Protein AF-A0A0E0MCQ9-F1 (afdb_monomer)

InterPro domains:
  IPR003114 Phox-associated domain [PF02194] (106-226)
  IPR003114 Phox-associated domain [PS51207] (106-331)
  IPR013937 Sorting nexin, C-terminal [PF08628] (297-438)
  IPR051837 Sorting Nexin/PX Domain-Containing Protein Kinase-Like [PTHR22999] (250-475)

Foldseek 3Di:
DDDDDDDPVVVVVVVVVVVVVVVVQLQVVLVVCCVVPVDSVVCSVVSVVVVVVVVVCVVVVPPPPDDDDPDDPDDVVVVVVVPPPPPPPVPPPVQPQPPLCVLLVDPLLVVLLVVLLVLVCCPPPCVPPPVVPDPDCVVSVNVSSVVSNVVSLLSNLLVVFPVLCLVQAVLLVLVLVLLVLLVVQCVVCPVVNLVVDDLVVNLVSSVVSCLLVLNFALVVVVPDDCVVVVVVPVVPPPPDDDDDDDDDDDDDDDDDDDDDDDDDDDDDDDPPPDQDPSLVNVLVSVCSLLVCVVPVVLSCVVSVVSVVVVCVCHRVNVVVVSVVVSVVCVDSVNSSVVSVVVSCVQQVVSHGPVCVVVCVVPDDDDDDDDDDDDDDDPDPDPVPVVVVVVVVVVVVVVVLVVLCCVQLVVDDPVSCVRSNNVSSNVSSVSVSSLVSRPSSVVSSVVVSVVSVVCSSPVVCPVVSVVSSVVSSVVSVVVSVVD

Radius of gyration: 32.98 Å; Cα contacts (8 Å, |Δi|>4): 264; chains: 1; bounding box: 104×87×75 Å

Organism: Oryza punctata (NCBI:txid4537)

Mean predicted aligned error: 18.9 Å

Solvent-accessible surface area (backbone atoms only — not comparable to full-atom values): 28687 Å² total; per-residue (Å²): 136,84,80,87,82,86,50,75,66,56,52,50,52,52,50,50,55,51,50,50,53,51,52,51,51,35,49,53,46,9,54,59,52,31,80,79,42,100,48,45,78,76,29,41,67,56,26,49,50,50,51,52,47,53,48,49,45,51,67,68,67,48,60,90,73,70,71,83,75,79,86,69,94,54,74,64,70,60,45,63,76,63,52,76,61,96,77,47,72,88,73,59,67,79,70,76,70,65,59,23,55,66,44,54,70,40,75,66,41,51,52,46,52,51,57,52,45,50,53,50,43,42,63,68,37,43,72,61,51,45,59,82,78,41,91,76,60,65,67,65,51,52,51,50,42,52,53,47,40,52,51,13,52,50,44,38,40,63,71,70,43,63,60,63,54,45,60,35,40,53,48,32,53,47,54,36,48,54,51,50,52,48,51,56,47,44,61,73,71,31,69,71,56,58,73,75,47,54,73,66,58,43,34,51,51,50,50,52,46,27,41,72,67,51,67,56,55,55,70,64,79,81,66,67,85,51,69,65,57,54,62,71,58,68,76,72,75,88,80,84,86,81,90,84,90,89,86,89,84,89,87,84,88,79,92,79,91,78,86,83,76,85,83,85,76,98,72,88,73,72,95,82,78,77,72,61,74,58,56,56,30,50,48,49,30,50,38,53,59,63,62,30,86,85,37,69,68,51,32,52,52,50,50,50,48,53,47,44,50,54,48,70,63,24,86,58,48,53,60,49,46,52,50,47,52,54,53,48,62,67,32,57,69,48,46,32,49,50,52,48,49,53,45,46,65,47,21,51,96,79,40,51,52,83,54,50,74,67,46,74,80,67,70,73,81,81,90,76,87,85,85,84,90,82,84,90,82,96,82,81,83,70,57,63,67,54,46,51,51,49,49,51,50,50,49,51,50,51,51,50,50,50,52,48,41,53,51,70,67,57,64,55,65,73,57,31,72,64,64,32,58,71,51,48,52,49,35,34,48,50,54,50,54,45,72,70,20,64,63,56,45,52,42,49,49,52,52,50,51,48,52,53,47,32,66,66,36,62,84,48,46,64,59,52,52,51,50,46,52,54,39,36,57,53,34,50,55,55,58,74,74,108

Sequence (482 aa):
MRRAMVGVDDLIEEAKVRTVWWALCVFAISYFLTHTSKSMWTNVPMSILILAFLRYLSFKVEFHWRGQPVQKQTYLSQLSKRQLSANDHRLSTVAPVSRWRRKVGSPSVEAAFESFIENILRDFVVDLWYSSITPDREAPELIRGLILHALGEISGRVKEMNLVDLLTRDMADLIGHHLDIFRKNQSQIGVDVMGTLSSEERDERLKQHLIVSQELHPAFRYGSNDIKLNEAYSGFDAQASQQIEKPTRAYSDSSNMSSLNTFEDPAGIPPEWTPTNVSVHLLNLVDKVFQLKRRGWIRKQVLWISKQILQLVMEDAIDEWILRQINWLRRDEVIVQGIRWIQDTLWPNGVFFTRLDGYQGNAGPSQFDKHPSGSANQAIGNRKDSAGSFEQQLEASRNASEVKKLLLGGTPSTLVSIIGYKQYQRSARDIYYFLQSNVCVKQLAYAMIEQVLVSLFPELRQLIEDIHEKGRKEQASFTYQL

Structure (mmCIF, N/CA/C/O backbone):
data_AF-A0A0E0MCQ9-F1
#
_entry.id   AF-A0A0E0MCQ9-F1
#
loop_
_atom_site.group_PDB
_atom_site.id
_atom_site.type_symbol
_atom_site.label_atom_id
_atom_site.label_alt_id
_atom_site.label_comp_id
_atom_site.label_asym_id
_atom_site.label_entity_id
_atom_site.label_seq_id
_atom_site.pdbx_PDB_ins_code
_atom_site.Cartn_x
_atom_site.Cartn_y
_atom_site.Cartn_z
_atom_site.occupancy
_atom_site.B_iso_or_equiv
_atom_site.auth_seq_id
_atom_site.auth_comp_id
_atom_site.auth_asym_id
_atom_site.auth_atom_id
_atom_site.pdbx_PDB_model_num
ATOM 1 N N . MET A 1 1 ? -43.791 9.474 13.389 1.00 33.72 1 MET A N 1
ATOM 2 C CA . MET A 1 1 ? -44.892 9.563 14.378 1.00 33.72 1 MET A CA 1
ATOM 3 C C . MET A 1 1 ? -46.168 9.015 13.744 1.00 33.72 1 MET A C 1
ATOM 5 O O . MET A 1 1 ? -46.635 9.621 12.791 1.00 33.72 1 MET A O 1
ATOM 9 N N . ARG A 1 2 ? -46.711 7.872 14.195 1.00 39.56 2 ARG A N 1
ATOM 10 C CA . ARG A 1 2 ? -48.056 7.422 13.773 1.00 39.56 2 ARG A CA 1
ATOM 11 C C . ARG A 1 2 ? -49.092 8.043 14.716 1.00 39.56 2 ARG A C 1
ATOM 13 O O . ARG A 1 2 ? -48.929 7.928 15.927 1.00 39.56 2 ARG A O 1
ATOM 20 N N . ARG A 1 3 ? -50.110 8.724 14.171 1.00 44.38 3 ARG A N 1
ATOM 21 C CA . ARG A 1 3 ? -51.265 9.216 14.947 1.00 44.38 3 ARG A CA 1
ATOM 22 C C . ARG A 1 3 ? -52.034 8.020 15.513 1.00 44.38 3 ARG A C 1
ATOM 24 O O . ARG A 1 3 ? -52.200 7.021 14.817 1.00 44.38 3 ARG A O 1
ATOM 31 N N . ALA A 1 4 ? -52.485 8.121 16.760 1.00 49.53 4 ALA A N 1
ATOM 32 C CA . ALA A 1 4 ? -53.375 7.132 17.356 1.00 49.53 4 ALA A CA 1
ATOM 33 C C . ALA A 1 4 ? -54.746 7.203 16.660 1.00 49.53 4 ALA A C 1
ATOM 35 O O . ALA A 1 4 ? -55.343 8.275 16.607 1.00 49.53 4 ALA A O 1
ATOM 36 N N . MET A 1 5 ? -55.203 6.079 16.100 1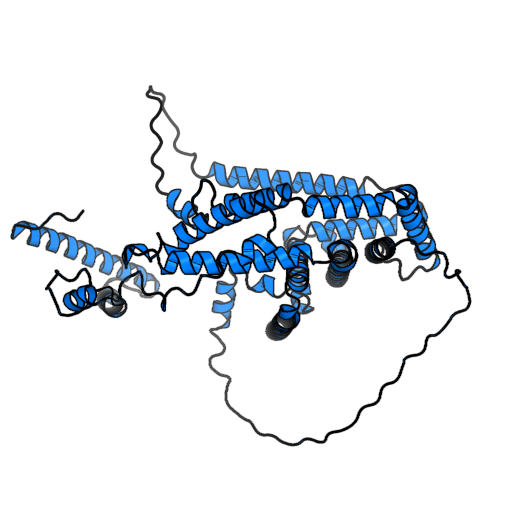.00 55.56 5 MET A N 1
ATOM 37 C CA . MET A 1 5 ? -56.514 5.942 15.452 1.00 55.56 5 MET A CA 1
ATOM 38 C C . MET A 1 5 ? -57.602 5.830 16.515 1.00 55.56 5 MET A C 1
ATOM 40 O O . MET A 1 5 ? -57.542 4.923 17.345 1.00 55.56 5 MET A O 1
ATOM 44 N N . VAL A 1 6 ? -58.579 6.737 16.494 1.00 61.12 6 VAL A N 1
ATOM 45 C CA . VAL A 1 6 ? -59.656 6.782 17.503 1.00 61.12 6 VAL A CA 1
ATOM 46 C C . VAL A 1 6 ? -61.053 6.622 16.871 1.00 61.12 6 VAL A C 1
ATOM 48 O O . VAL A 1 6 ? -62.005 6.345 17.594 1.00 61.12 6 VAL A O 1
ATOM 51 N N . GLY A 1 7 ? -61.198 6.689 15.536 1.00 75.00 7 GLY A N 1
ATOM 52 C CA . GLY A 1 7 ? -62.494 6.573 14.843 1.00 75.00 7 GLY A CA 1
ATOM 53 C C . GLY A 1 7 ? -62.575 5.486 13.761 1.00 75.00 7 GLY A C 1
ATOM 54 O O . GLY A 1 7 ? -61.572 5.107 13.160 1.00 75.00 7 GLY A O 1
ATOM 55 N N . VAL A 1 8 ? -63.795 5.008 13.479 1.00 72.88 8 VAL A N 1
ATOM 56 C CA . VAL A 1 8 ? -64.089 4.070 12.372 1.00 72.88 8 VAL A CA 1
ATOM 57 C C . VAL A 1 8 ? -63.757 4.700 11.013 1.00 72.88 8 VAL A C 1
ATOM 59 O O . VAL A 1 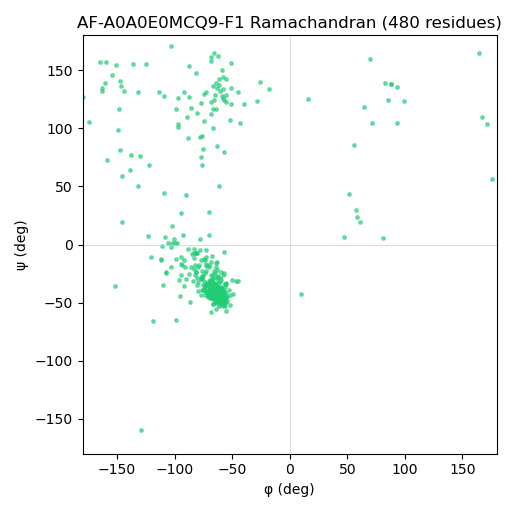8 ? -63.261 4.011 10.124 1.00 72.88 8 VAL A O 1
ATOM 62 N N . ASP A 1 9 ? -63.935 6.016 10.884 1.00 74.81 9 ASP A N 1
ATOM 63 C CA . ASP A 1 9 ? -63.599 6.767 9.671 1.00 74.81 9 ASP A CA 1
ATOM 64 C C . ASP A 1 9 ? -62.087 6.787 9.390 1.00 74.81 9 ASP A C 1
ATOM 66 O O . ASP A 1 9 ? -61.676 6.608 8.244 1.00 74.81 9 ASP A O 1
ATOM 70 N N . ASP A 1 10 ? -61.242 6.873 10.427 1.00 73.31 10 ASP A N 1
ATOM 71 C CA . ASP A 1 10 ? -59.781 6.756 10.273 1.00 73.31 10 ASP A CA 1
ATOM 72 C C . ASP A 1 10 ? -59.376 5.358 9.782 1.00 73.31 10 ASP A C 1
ATOM 74 O O . ASP A 1 10 ? -58.413 5.200 9.027 1.00 73.31 10 ASP A O 1
ATOM 78 N N . LEU A 1 11 ? -60.120 4.327 10.197 1.00 72.81 11 LEU A N 1
ATOM 79 C CA . LEU A 1 11 ? -59.892 2.952 9.757 1.00 72.81 11 LEU A CA 1
ATOM 80 C C . LEU A 1 11 ? -60.243 2.778 8.275 1.00 72.81 11 LEU A C 1
ATOM 82 O O . LEU A 1 11 ? -59.540 2.075 7.549 1.00 72.81 11 LEU A O 1
ATOM 86 N N . ILE A 1 12 ? -61.321 3.430 7.833 1.00 77.44 12 ILE A N 1
ATOM 87 C CA . ILE A 1 12 ? -61.764 3.429 6.438 1.00 77.44 12 ILE A CA 1
ATOM 88 C C . ILE A 1 12 ? -60.755 4.178 5.562 1.00 77.44 12 ILE A C 1
ATOM 90 O O . ILE A 1 12 ? -60.395 3.676 4.497 1.00 77.44 12 ILE A O 1
ATOM 94 N N . GLU A 1 13 ? -60.252 5.332 6.001 1.00 76.62 13 GLU A N 1
ATOM 95 C CA . GLU A 1 13 ? -59.248 6.092 5.246 1.00 76.62 13 GLU A CA 1
ATOM 96 C C . GLU A 1 13 ? -57.915 5.344 5.139 1.00 76.62 13 GLU A C 1
ATOM 98 O O . GLU A 1 13 ? -57.359 5.213 4.047 1.00 76.62 13 GLU A O 1
ATOM 103 N N . GLU A 1 14 ? -57.438 4.727 6.220 1.00 74.38 14 GLU A N 1
ATOM 104 C CA . GLU A 1 14 ? -56.242 3.882 6.160 1.00 74.38 14 GLU A CA 1
ATOM 105 C C . GLU A 1 14 ? -56.454 2.656 5.259 1.00 74.38 14 GLU A C 1
ATOM 107 O O . GLU A 1 14 ? -55.558 2.279 4.496 1.00 74.38 14 GLU A O 1
ATOM 112 N N . ALA A 1 15 ? -57.633 2.028 5.315 1.00 74.56 15 ALA A N 1
ATOM 113 C CA . ALA A 1 15 ? -57.963 0.915 4.433 1.00 74.56 15 ALA A CA 1
ATOM 114 C C . ALA A 1 15 ? -57.934 1.358 2.965 1.00 74.56 15 ALA A C 1
ATOM 116 O O . ALA A 1 15 ? -57.305 0.682 2.150 1.00 74.56 15 ALA A O 1
ATOM 117 N N . LYS A 1 16 ? -58.509 2.518 2.622 1.00 76.00 16 LYS A N 1
ATOM 118 C CA . LYS A 1 16 ? -58.438 3.084 1.264 1.00 76.00 16 LYS A CA 1
ATOM 119 C C . LYS A 1 16 ? -56.992 3.321 0.833 1.00 76.00 16 LYS A C 1
ATOM 121 O O . LYS A 1 16 ? -56.601 2.830 -0.224 1.00 76.00 16 LYS A O 1
ATOM 126 N N . VAL A 1 17 ? -56.174 3.975 1.664 1.00 77.12 17 VAL A N 1
ATOM 127 C CA . VAL A 1 17 ? -54.758 4.251 1.348 1.00 77.12 17 VAL A CA 1
ATOM 128 C C . VAL A 1 17 ? -53.975 2.958 1.121 1.00 77.12 17 VAL A C 1
ATOM 130 O O . VAL A 1 17 ? -53.216 2.852 0.155 1.00 77.12 17 VAL A O 1
ATOM 133 N N . ARG A 1 18 ? -54.186 1.936 1.957 1.00 77.69 18 ARG A N 1
ATOM 134 C CA . ARG A 1 18 ? -53.538 0.629 1.781 1.00 77.69 18 ARG A CA 1
ATOM 135 C C . ARG A 1 18 ? -54.001 -0.063 0.508 1.00 77.69 18 ARG A C 1
ATOM 137 O O . ARG A 1 18 ? -53.173 -0.636 -0.191 1.00 77.69 18 ARG A O 1
ATOM 144 N N . THR A 1 19 ? -55.288 0.012 0.184 1.00 82.69 19 THR A N 1
ATOM 145 C CA . THR A 1 19 ? -55.837 -0.600 -1.034 1.00 82.69 19 THR A CA 1
ATOM 146 C C . THR A 1 19 ? -55.265 0.066 -2.289 1.00 82.69 19 THR A C 1
ATOM 148 O O . THR A 1 19 ? -54.900 -0.629 -3.234 1.00 82.69 19 THR A O 1
ATOM 151 N N . VAL A 1 20 ? -55.087 1.393 -2.272 1.00 84.31 20 VAL A N 1
ATOM 152 C CA . VAL A 1 20 ? -54.439 2.147 -3.360 1.00 84.31 20 VAL A CA 1
ATOM 153 C C . VAL A 1 20 ? -52.972 1.748 -3.517 1.00 84.31 20 VAL A C 1
ATOM 155 O O . VAL A 1 20 ? -52.531 1.473 -4.631 1.00 84.31 20 VAL A O 1
ATOM 158 N N . TRP A 1 21 ? -52.225 1.641 -2.414 1.00 82.56 21 TRP A N 1
ATOM 159 C CA . TRP A 1 21 ? -50.836 1.175 -2.452 1.00 82.56 21 TRP A CA 1
ATOM 160 C C . TRP A 1 21 ? -50.709 -0.246 -3.000 1.00 82.56 21 TRP A C 1
ATOM 162 O O . TRP A 1 21 ? -49.845 -0.514 -3.830 1.00 82.56 21 TRP A O 1
ATOM 172 N N . TRP A 1 22 ? -51.599 -1.150 -2.590 1.00 86.38 22 TRP A N 1
ATOM 173 C CA . TRP A 1 22 ? -51.645 -2.508 -3.125 1.00 86.38 22 TRP A CA 1
ATOM 174 C C . TRP A 1 22 ? -51.940 -2.531 -4.626 1.00 86.38 22 TRP A C 1
ATOM 176 O O . TRP A 1 22 ? -51.247 -3.230 -5.363 1.00 86.38 22 TRP A O 1
ATOM 186 N N . ALA A 1 23 ? -52.914 -1.747 -5.091 1.00 86.00 23 ALA A N 1
ATOM 187 C CA . ALA A 1 23 ? -53.246 -1.654 -6.509 1.00 86.00 23 ALA A CA 1
ATOM 188 C C . ALA A 1 23 ? -52.074 -1.100 -7.340 1.00 86.00 23 ALA A C 1
ATOM 190 O O . ALA A 1 23 ? -51.757 -1.654 -8.393 1.00 86.00 23 ALA A O 1
ATOM 191 N N . LEU A 1 24 ? -51.383 -0.069 -6.840 1.00 87.12 24 LEU A N 1
ATOM 192 C CA . LEU A 1 24 ? -50.195 0.498 -7.485 1.00 87.12 24 LEU A CA 1
ATOM 193 C C . LEU A 1 24 ? -49.043 -0.508 -7.563 1.00 87.12 24 LEU A C 1
ATOM 195 O O . LEU A 1 24 ? -48.427 -0.643 -8.618 1.00 87.12 24 LEU A O 1
ATOM 199 N N . CYS A 1 25 ? -48.780 -1.256 -6.490 1.00 82.19 25 CYS A N 1
ATOM 200 C CA . CYS A 1 25 ? -47.742 -2.286 -6.489 1.00 82.19 25 CYS A CA 1
ATOM 201 C C . CYS A 1 25 ? -48.062 -3.428 -7.465 1.00 82.19 25 CYS A C 1
ATOM 203 O O . CYS A 1 25 ? -47.183 -3.861 -8.210 1.00 82.19 25 CYS A O 1
ATOM 205 N N . VAL A 1 26 ? -49.318 -3.898 -7.504 1.00 89.25 26 VAL A N 1
ATOM 206 C CA . VAL A 1 26 ? -49.754 -4.925 -8.466 1.00 89.25 26 VAL A CA 1
ATOM 207 C C . VAL A 1 26 ? -49.597 -4.413 -9.896 1.00 89.25 26 VAL A C 1
ATOM 209 O O . VAL A 1 26 ? -49.101 -5.148 -10.750 1.00 89.25 26 VAL A O 1
ATOM 212 N N . PHE A 1 27 ? -49.974 -3.161 -10.165 1.00 88.56 27 PHE A N 1
ATOM 213 C CA . PHE A 1 27 ? -49.823 -2.547 -11.482 1.00 88.56 27 PHE A CA 1
ATOM 214 C C . PHE A 1 27 ? -48.349 -2.433 -11.892 1.00 88.56 27 PHE A C 1
ATOM 216 O O . PHE A 1 27 ? -47.993 -2.865 -12.984 1.00 88.56 27 PHE A O 1
ATOM 223 N N . ALA A 1 28 ? -47.481 -1.939 -11.004 1.00 85.62 28 ALA A N 1
ATOM 224 C CA . ALA A 1 28 ? -46.052 -1.783 -11.272 1.00 85.62 28 ALA A CA 1
ATOM 225 C C . ALA A 1 28 ? -45.366 -3.123 -11.582 1.00 85.62 28 ALA A C 1
ATOM 227 O O . ALA A 1 28 ? -44.615 -3.226 -12.551 1.00 85.62 28 ALA A O 1
ATOM 228 N N . ILE A 1 29 ? -45.666 -4.172 -10.809 1.00 85.94 29 ILE A N 1
ATOM 229 C CA . ILE A 1 29 ? -45.100 -5.509 -11.039 1.00 85.94 29 ILE A CA 1
ATOM 230 C C . ILE A 1 29 ? -45.675 -6.133 -12.315 1.00 85.94 29 ILE A C 1
ATOM 232 O O . ILE A 1 29 ? -44.930 -6.723 -13.094 1.00 85.94 29 ILE A O 1
ATOM 236 N N . SER A 1 30 ? -46.968 -5.944 -12.591 1.00 86.12 30 SER A N 1
ATOM 237 C CA . SER A 1 30 ? -47.587 -6.444 -13.831 1.00 86.12 30 SER A CA 1
ATOM 238 C C . SER A 1 30 ? -47.015 -5.754 -15.069 1.00 86.12 30 SER A C 1
ATOM 240 O O . SER A 1 30 ? -46.782 -6.408 -16.086 1.00 86.12 30 SER A O 1
ATOM 242 N N . TYR A 1 31 ? -46.747 -4.449 -14.975 1.00 85.00 31 TYR A N 1
ATOM 243 C CA . TYR A 1 31 ? -46.068 -3.677 -16.011 1.00 85.00 31 TYR A CA 1
ATOM 244 C C . TYR A 1 31 ? -44.639 -4.182 -16.222 1.00 85.00 31 TYR A C 1
ATOM 246 O O . TYR A 1 31 ? -44.256 -4.475 -17.351 1.00 85.00 31 TYR A O 1
ATOM 254 N N . PHE A 1 32 ? -43.877 -4.397 -15.146 1.00 83.44 32 PHE A N 1
ATOM 255 C CA . PHE A 1 32 ? -42.523 -4.944 -15.238 1.00 83.44 32 PHE A CA 1
ATOM 256 C C . PHE A 1 32 ? -42.496 -6.334 -15.901 1.00 83.44 32 PHE A C 1
ATOM 258 O O . PHE A 1 32 ? -41.704 -6.578 -16.808 1.00 83.44 32 PHE A O 1
ATOM 265 N N . LEU A 1 33 ? -43.433 -7.217 -15.541 1.00 78.31 33 LEU A N 1
ATOM 266 C CA . LEU A 1 33 ? -43.607 -8.541 -16.160 1.00 78.31 33 LEU A CA 1
ATOM 267 C C . LEU A 1 33 ? -44.093 -8.486 -17.620 1.00 78.31 33 LEU A C 1
ATOM 269 O O . LEU A 1 33 ? -44.078 -9.491 -18.330 1.00 78.31 33 LEU A O 1
ATOM 273 N N . THR A 1 34 ? -44.502 -7.319 -18.117 1.00 84.25 34 THR A N 1
ATOM 274 C CA . THR A 1 34 ? -44.842 -7.150 -19.538 1.00 84.25 34 THR A CA 1
ATOM 275 C C . THR A 1 34 ? -43.585 -7.148 -20.417 1.00 84.25 34 THR A C 1
ATOM 277 O O . THR A 1 34 ? -43.667 -7.474 -21.595 1.00 84.25 34 THR A O 1
ATOM 280 N N . HIS A 1 35 ? -42.386 -6.919 -19.861 1.00 77.81 35 HIS A N 1
ATOM 281 C CA . HIS A 1 35 ? -41.138 -7.148 -20.605 1.00 77.81 35 HIS A CA 1
ATOM 282 C C . HIS A 1 35 ? -40.920 -8.622 -20.984 1.00 77.81 35 HIS A C 1
ATOM 284 O O . HIS A 1 35 ? -40.160 -8.905 -21.907 1.00 77.81 35 HIS A O 1
ATOM 290 N N . THR A 1 36 ? -41.596 -9.559 -20.313 1.00 77.12 36 THR A N 1
ATOM 291 C CA . THR A 1 36 ? -41.466 -11.002 -20.557 1.00 77.12 36 THR A CA 1
ATOM 292 C C . THR A 1 36 ? -42.717 -11.632 -21.179 1.00 77.12 36 THR A C 1
ATOM 294 O O . THR A 1 36 ? -42.715 -12.824 -21.482 1.00 77.12 36 THR A O 1
ATOM 297 N N . SER A 1 37 ? -43.788 -10.864 -21.420 1.00 76.56 37 SER A N 1
ATOM 298 C CA . SER A 1 37 ? -45.064 -11.388 -21.932 1.00 76.56 37 SER A CA 1
ATOM 299 C C . SER A 1 37 ? -45.849 -10.363 -22.760 1.00 76.56 37 SER A C 1
ATOM 301 O O . SER A 1 37 ? -45.720 -9.157 -22.598 1.00 76.56 37 SER A O 1
ATOM 303 N N . LYS A 1 38 ? -46.706 -10.842 -23.670 1.00 74.06 38 LYS A N 1
ATOM 304 C CA . LYS A 1 38 ? -47.385 -9.988 -24.664 1.00 74.06 38 LYS A CA 1
ATOM 305 C C . LYS A 1 38 ? -48.528 -9.117 -24.113 1.00 74.06 38 LYS A C 1
ATOM 307 O O . LYS A 1 38 ? -49.004 -8.250 -24.838 1.00 74.06 38 LYS A O 1
ATOM 312 N N . SER A 1 39 ? -49.009 -9.347 -22.887 1.00 75.06 39 SER A N 1
ATOM 313 C CA . SER A 1 39 ? -50.139 -8.606 -22.307 1.00 75.06 39 SER A CA 1
ATOM 314 C C . SER A 1 39 ? -49.950 -8.373 -20.812 1.00 75.06 39 SER A C 1
ATOM 316 O O . SER A 1 39 ? -49.674 -9.298 -20.054 1.00 75.06 39 SER A O 1
ATOM 318 N N . MET A 1 40 ? -50.167 -7.136 -20.367 1.00 76.38 40 MET A N 1
ATOM 319 C CA . MET A 1 40 ? -50.079 -6.768 -18.952 1.00 76.38 40 MET A CA 1
ATOM 320 C C . MET A 1 40 ? -51.178 -7.437 -18.111 1.00 76.38 40 MET A C 1
ATOM 322 O O . MET A 1 40 ? -50.947 -7.813 -16.963 1.00 76.38 40 MET A O 1
ATOM 326 N N . TRP A 1 41 ? -52.367 -7.640 -18.692 1.00 77.56 41 TRP A N 1
ATOM 327 C CA . TRP A 1 41 ? -53.521 -8.217 -17.994 1.00 77.56 41 TRP A CA 1
ATOM 328 C C . TRP A 1 41 ? -53.320 -9.687 -17.616 1.00 77.56 41 TRP A C 1
ATOM 330 O O . TRP A 1 41 ? -53.811 -10.118 -16.575 1.00 77.56 41 TRP A O 1
ATOM 340 N N . THR A 1 42 ? -52.550 -10.449 -18.400 1.00 82.69 42 THR A N 1
ATOM 341 C CA . THR A 1 42 ? -52.254 -11.858 -18.088 1.00 82.69 42 THR A CA 1
ATOM 342 C C . THR A 1 42 ? -51.276 -12.017 -16.924 1.00 82.69 42 THR A C 1
ATOM 344 O O . THR A 1 42 ? -51.219 -13.086 -16.324 1.00 82.69 42 THR A O 1
ATOM 347 N N . ASN A 1 43 ? -50.550 -10.955 -16.559 1.00 83.56 43 ASN A N 1
ATOM 348 C CA . ASN A 1 43 ? -49.562 -10.987 -15.479 1.00 83.56 43 ASN A CA 1
ATOM 349 C C . ASN A 1 43 ? -50.139 -10.590 -14.125 1.00 83.56 43 ASN A C 1
ATOM 351 O O . ASN A 1 43 ? -49.500 -10.847 -13.111 1.00 83.56 43 ASN A O 1
ATOM 355 N N . VAL A 1 44 ? -51.340 -10.003 -14.082 1.00 86.50 44 VAL A N 1
ATOM 356 C CA . VAL A 1 44 ? -51.976 -9.554 -12.834 1.00 86.50 44 VAL A CA 1
ATOM 357 C C . VAL A 1 44 ? -52.095 -10.686 -11.797 1.00 86.50 44 VAL A C 1
ATOM 359 O O . VAL A 1 44 ? -51.708 -10.454 -10.649 1.00 86.50 44 VAL A O 1
ATOM 362 N N . PRO A 1 45 ? -52.524 -11.922 -12.147 1.00 84.62 45 PRO A N 1
ATOM 363 C CA . PRO A 1 45 ? -52.555 -13.028 -11.186 1.00 84.62 45 PRO A CA 1
ATOM 364 C C . PRO A 1 45 ? -51.165 -13.381 -10.641 1.00 84.62 45 PRO A C 1
ATOM 366 O O . PRO A 1 45 ? -51.011 -13.598 -9.440 1.00 84.62 45 PRO A O 1
ATOM 369 N N . MET A 1 46 ? -50.138 -13.375 -11.499 1.00 80.69 46 MET A N 1
ATOM 370 C CA . MET A 1 46 ? -48.758 -13.656 -11.090 1.00 80.69 46 MET A CA 1
ATOM 371 C C . MET A 1 46 ? -48.182 -12.535 -10.219 1.00 80.69 46 MET A C 1
ATOM 373 O O . MET A 1 46 ? -47.524 -12.824 -9.228 1.00 80.69 46 MET A O 1
ATOM 377 N N . SER A 1 47 ? -48.494 -11.269 -10.499 1.00 84.94 47 SER A N 1
ATOM 378 C CA . SER A 1 47 ? -48.098 -10.123 -9.670 1.00 84.94 47 SER A CA 1
ATOM 379 C C . SER A 1 47 ? -48.709 -10.177 -8.271 1.00 84.94 47 SER A C 1
ATOM 381 O O . SER A 1 47 ? -48.028 -9.877 -7.290 1.00 84.94 47 SER A O 1
ATOM 383 N N . ILE A 1 48 ? -49.975 -10.594 -8.157 1.00 87.38 48 ILE A N 1
ATOM 384 C CA . ILE A 1 48 ? -50.633 -10.801 -6.859 1.00 87.38 48 ILE A CA 1
ATOM 385 C C . ILE A 1 48 ? -49.966 -11.957 -6.104 1.00 87.38 48 ILE A C 1
ATOM 387 O O . ILE A 1 48 ? -49.691 -11.813 -4.915 1.00 87.38 48 ILE A O 1
ATOM 391 N N . LEU A 1 49 ? -49.647 -13.069 -6.778 1.00 85.31 49 LEU A N 1
ATOM 392 C CA . LEU A 1 49 ? -48.940 -14.201 -6.166 1.00 85.31 49 LEU A CA 1
ATOM 393 C C . LEU A 1 49 ? -47.523 -13.828 -5.718 1.00 85.31 49 LEU A C 1
ATOM 395 O O . LEU A 1 49 ? -47.126 -14.193 -4.615 1.00 85.31 49 LEU A O 1
ATOM 399 N N . ILE A 1 50 ? -46.785 -13.057 -6.519 1.00 83.94 50 ILE A N 1
ATOM 400 C CA . ILE A 1 50 ? -45.449 -12.559 -6.174 1.00 83.94 50 ILE A CA 1
ATOM 401 C C . ILE A 1 50 ? -45.528 -11.612 -4.978 1.00 83.94 50 ILE A C 1
ATOM 403 O O . ILE A 1 50 ? -44.747 -11.762 -4.046 1.00 83.94 50 ILE A O 1
ATOM 407 N N . LEU A 1 51 ? -46.487 -10.681 -4.938 1.00 85.25 51 LEU A N 1
ATOM 408 C CA . LEU A 1 51 ? -46.667 -9.804 -3.777 1.00 85.25 51 LEU A CA 1
ATOM 409 C C . LEU A 1 51 ? -47.131 -10.563 -2.532 1.00 85.25 51 LEU A C 1
ATOM 411 O O . LEU A 1 51 ? -46.688 -10.240 -1.433 1.00 85.25 51 LEU A O 1
ATOM 415 N N . ALA A 1 52 ? -47.985 -11.577 -2.674 1.00 82.06 52 ALA A N 1
ATOM 416 C CA . ALA A 1 52 ? -48.386 -12.440 -1.568 1.00 82.06 52 ALA A CA 1
ATOM 417 C C . ALA A 1 52 ? -47.203 -13.271 -1.052 1.00 82.06 52 ALA A C 1
ATOM 419 O O . ALA A 1 52 ? -47.029 -13.390 0.158 1.00 82.06 52 ALA A O 1
ATOM 420 N N . PHE A 1 53 ? -46.356 -13.780 -1.949 1.00 79.81 53 PHE A N 1
ATOM 421 C CA . PHE A 1 53 ? -45.142 -14.515 -1.610 1.00 79.81 53 PHE A CA 1
ATOM 422 C C . PHE A 1 53 ? -44.083 -13.612 -0.972 1.00 79.81 53 PHE A C 1
ATOM 424 O O . PHE A 1 53 ? -43.539 -13.968 0.065 1.00 79.81 53 PHE A O 1
ATOM 431 N N . LEU A 1 54 ? -43.847 -12.412 -1.510 1.00 76.88 54 LEU A N 1
ATOM 432 C CA . LEU A 1 54 ? -42.965 -11.403 -0.916 1.00 76.88 54 LEU A CA 1
ATOM 433 C C . LEU A 1 54 ? -43.488 -10.932 0.439 1.00 76.88 54 LEU A C 1
ATOM 435 O O . LEU A 1 54 ? -42.701 -10.741 1.358 1.00 76.88 54 LEU A O 1
ATOM 439 N N . ARG A 1 55 ? -44.808 -10.796 0.605 1.00 76.50 55 ARG A N 1
ATOM 440 C CA . ARG A 1 55 ? -45.416 -10.482 1.901 1.00 76.50 55 ARG A CA 1
ATOM 441 C C . ARG A 1 55 ? -45.301 -11.648 2.876 1.00 76.50 55 ARG A C 1
ATOM 443 O O . ARG A 1 55 ? -45.020 -11.409 4.041 1.00 76.50 55 ARG A O 1
ATOM 450 N N . TYR A 1 56 ? -45.477 -12.887 2.422 1.00 77.44 56 TYR A N 1
ATOM 451 C CA . TYR A 1 56 ? -45.270 -14.090 3.230 1.00 77.44 56 TYR A CA 1
ATOM 452 C C . TYR A 1 56 ? -43.805 -14.233 3.651 1.00 77.44 56 TYR A C 1
ATOM 454 O O . TYR A 1 56 ? -43.535 -14.500 4.816 1.00 77.44 56 TYR A O 1
ATOM 462 N N . LEU A 1 57 ? -42.861 -13.989 2.739 1.00 67.19 57 LEU A N 1
ATOM 463 C CA . LEU A 1 57 ? -41.437 -13.925 3.043 1.00 67.19 57 LEU A CA 1
ATOM 464 C C . LEU A 1 57 ? -41.130 -12.765 3.981 1.00 67.19 57 LEU A C 1
ATOM 466 O O . LEU A 1 57 ? -40.428 -12.991 4.944 1.00 67.19 57 LEU A O 1
ATOM 470 N N . SER A 1 58 ? -41.695 -11.574 3.796 1.00 64.69 58 SER A N 1
ATOM 471 C CA . SER A 1 58 ? -41.535 -10.469 4.750 1.00 64.69 58 SER A CA 1
ATOM 472 C C . SER A 1 58 ? -42.049 -10.848 6.139 1.00 64.69 58 SER A C 1
ATOM 474 O O . SER A 1 58 ? -41.402 -10.510 7.116 1.00 64.69 58 SER A O 1
ATOM 476 N N . PHE A 1 59 ? -43.151 -11.597 6.234 1.00 57.75 59 PHE A N 1
ATOM 477 C CA . PHE A 1 59 ? -43.706 -12.065 7.511 1.00 57.75 59 PHE A CA 1
ATOM 478 C C . PHE A 1 59 ? -42.913 -13.228 8.133 1.00 57.75 59 PHE A C 1
ATOM 480 O O . PHE A 1 59 ? -42.951 -13.434 9.342 1.00 57.75 59 PHE A O 1
ATOM 487 N N . LYS A 1 60 ? -42.234 -14.035 7.307 1.00 49.91 60 LYS A N 1
ATOM 488 C CA . LYS A 1 60 ? -41.460 -15.218 7.729 1.00 49.91 60 LYS A CA 1
ATOM 489 C C . LYS A 1 60 ? -39.967 -14.913 7.941 1.00 49.91 60 LYS A C 1
ATOM 491 O O . LYS A 1 60 ? -39.313 -15.604 8.712 1.00 49.91 60 LYS A O 1
ATOM 496 N N . VAL A 1 61 ? -39.454 -13.895 7.248 1.00 47.00 61 VAL A N 1
ATOM 497 C CA . VAL A 1 61 ? -38.096 -13.311 7.294 1.00 47.00 61 VAL A CA 1
ATOM 498 C C . VAL A 1 61 ? -38.088 -12.008 8.099 1.00 47.00 61 VAL A C 1
ATOM 500 O O . VAL A 1 61 ? -37.027 -11.443 8.358 1.00 47.00 61 VAL A O 1
ATOM 503 N N . GLU A 1 62 ? -39.232 -11.602 8.653 1.00 44.19 62 GLU A N 1
ATOM 504 C CA . GLU A 1 62 ? -39.272 -11.041 9.999 1.00 44.19 62 GLU A CA 1
ATOM 505 C C . GLU A 1 62 ? -38.667 -12.089 10.950 1.00 44.19 62 GLU A C 1
ATOM 507 O O . GLU A 1 62 ? -39.333 -12.853 11.650 1.00 44.19 62 GLU A O 1
ATOM 512 N N . PHE A 1 63 ? -37.327 -12.110 10.950 1.00 39.81 63 PHE A N 1
ATOM 513 C CA . PHE A 1 63 ? -36.498 -12.169 12.137 1.00 39.81 63 PHE A CA 1
ATOM 514 C C . PHE A 1 63 ? -37.338 -11.759 13.335 1.00 39.81 63 PHE A C 1
ATOM 516 O O . PHE A 1 63 ? -38.047 -10.759 13.268 1.00 39.81 63 PHE A O 1
ATOM 523 N N . HIS A 1 64 ? -37.239 -12.531 14.410 1.00 43.88 64 HIS A N 1
ATOM 524 C CA . HIS A 1 64 ? -37.976 -12.387 15.661 1.00 43.88 64 HIS A CA 1
ATOM 525 C C . HIS A 1 64 ? -37.714 -11.055 16.404 1.00 43.88 64 HIS A C 1
ATOM 527 O O . HIS A 1 64 ? -37.492 -11.035 17.609 1.00 43.88 64 HIS A O 1
ATOM 533 N N . TRP A 1 65 ? -37.819 -9.918 15.731 1.00 40.22 65 TRP A N 1
ATOM 534 C CA . TRP A 1 65 ? -38.151 -8.635 16.306 1.00 40.22 65 TRP A CA 1
ATOM 535 C C . TRP A 1 65 ? -39.655 -8.625 16.552 1.00 40.22 65 TRP A C 1
ATOM 537 O O . TRP A 1 65 ? -40.447 -7.999 15.850 1.00 40.22 65 TRP A O 1
ATOM 547 N N . ARG A 1 66 ? -40.068 -9.347 17.599 1.00 31.81 66 ARG A N 1
ATOM 548 C CA . ARG A 1 66 ? -41.301 -8.976 18.286 1.00 31.81 66 ARG A CA 1
ATOM 549 C C . ARG A 1 66 ? -41.133 -7.530 18.740 1.00 31.81 66 ARG A C 1
ATOM 551 O O . ARG A 1 66 ? -40.195 -7.212 19.467 1.00 31.81 66 ARG A O 1
ATOM 558 N N . GLY A 1 67 ? -42.068 -6.681 18.323 1.00 42.56 67 GLY A N 1
ATOM 559 C CA . GLY A 1 67 ? -42.280 -5.378 18.936 1.00 42.56 67 GLY A CA 1
ATOM 560 C C . GLY A 1 67 ? -42.427 -5.502 20.454 1.00 42.56 67 GLY A C 1
ATOM 561 O O . GLY A 1 67 ? -42.779 -6.568 20.968 1.00 42.56 67 GLY A O 1
ATOM 562 N N . GLN A 1 68 ? -42.123 -4.401 21.144 1.00 34.84 68 GLN A N 1
ATOM 563 C CA . GLN A 1 68 ? -42.184 -4.244 22.600 1.00 34.84 68 GLN A CA 1
ATOM 564 C C . GLN A 1 68 ? -43.237 -5.151 23.262 1.00 34.84 68 GLN A C 1
ATOM 566 O O . GLN A 1 68 ? -44.425 -5.039 22.938 1.00 34.84 68 GLN A O 1
ATOM 571 N N . PRO A 1 69 ? -42.866 -6.001 24.236 1.00 37.34 69 PRO A N 1
ATOM 572 C CA . PRO A 1 69 ? -43.873 -6.573 25.104 1.00 37.34 69 PRO A CA 1
ATOM 573 C C . PRO A 1 69 ? -44.477 -5.427 25.918 1.00 37.34 69 PRO A C 1
ATOM 575 O O . PRO A 1 69 ? -43.771 -4.705 26.621 1.00 37.34 69 PRO A O 1
ATOM 578 N N . VAL A 1 70 ? -45.801 -5.276 25.857 1.00 44.72 70 VAL A N 1
ATOM 579 C CA . VAL A 1 70 ? -46.538 -4.619 26.939 1.00 44.72 70 VAL A CA 1
ATOM 580 C C . VAL A 1 70 ? -46.107 -5.313 28.228 1.00 44.72 70 VAL A C 1
ATOM 582 O O . VAL A 1 70 ? -46.216 -6.536 28.350 1.00 44.72 70 VAL A O 1
ATOM 585 N N . GLN A 1 71 ? -45.550 -4.529 29.146 1.00 40.28 71 GLN A N 1
ATOM 586 C CA . GLN A 1 71 ? -44.905 -4.969 30.374 1.00 40.28 71 GLN A CA 1
ATOM 587 C C . GLN A 1 71 ? -45.908 -5.684 31.292 1.00 40.28 71 GLN A C 1
ATOM 589 O O . GLN A 1 71 ? -46.488 -5.097 32.199 1.00 40.28 71 GLN A O 1
ATOM 594 N N . LYS A 1 72 ? -46.117 -6.984 31.071 1.00 44.06 72 LYS A N 1
ATOM 595 C CA . LYS A 1 72 ? -46.658 -7.883 32.090 1.00 44.06 72 LYS A CA 1
ATOM 596 C C . LYS A 1 72 ? -45.497 -8.271 32.996 1.00 44.06 72 LYS A C 1
ATOM 598 O O . LYS A 1 72 ? -44.563 -8.935 32.547 1.00 44.06 72 LYS A O 1
ATOM 603 N N . GLN A 1 73 ? -45.536 -7.833 34.255 1.00 48.69 73 GLN A N 1
ATOM 604 C CA . GLN A 1 73 ? -44.597 -8.280 35.287 1.00 48.69 73 GLN A CA 1
ATOM 605 C C . GLN A 1 73 ? -44.580 -9.813 35.314 1.00 48.69 73 GLN A C 1
ATOM 607 O O . GLN A 1 73 ? -45.544 -10.443 35.736 1.00 48.69 73 GLN A O 1
ATOM 612 N N . THR A 1 74 ? -43.494 -10.408 34.825 1.00 48.88 74 THR A N 1
ATOM 613 C CA . THR A 1 74 ? -43.326 -11.860 34.752 1.00 48.88 74 THR A CA 1
ATOM 614 C C . THR A 1 74 ? -41.953 -12.208 35.314 1.00 48.88 74 THR A C 1
ATOM 616 O O . THR A 1 74 ? -40.975 -11.560 34.953 1.00 48.88 74 THR A O 1
ATOM 619 N N . TYR A 1 75 ? -41.935 -13.198 36.213 1.00 50.22 75 TYR A N 1
ATOM 620 C CA . TYR A 1 75 ? -40.854 -13.943 36.896 1.00 50.22 75 TYR A CA 1
ATOM 621 C C . TYR A 1 75 ? -39.381 -13.465 36.786 1.00 50.22 75 TYR A C 1
ATOM 623 O O . TYR A 1 75 ? -38.685 -13.398 37.797 1.00 50.22 75 TYR A O 1
ATOM 631 N N . LEU A 1 76 ? -38.891 -13.059 35.612 1.00 46.75 76 LEU A N 1
ATOM 632 C CA . LEU A 1 76 ? -37.551 -12.490 35.403 1.00 46.75 76 LEU A CA 1
ATOM 633 C C . LEU A 1 76 ? -37.318 -11.160 36.142 1.00 46.75 76 LEU A C 1
ATOM 635 O O . LEU A 1 76 ? -36.205 -10.893 36.585 1.00 46.75 76 LEU A O 1
ATOM 639 N N . SER A 1 77 ? -38.362 -10.356 36.371 1.00 50.53 77 SER A N 1
ATOM 640 C CA . SER A 1 77 ? -38.254 -9.155 37.217 1.00 50.53 77 SER A CA 1
ATOM 641 C C . SER A 1 77 ? -38.069 -9.480 38.707 1.00 50.53 77 SER A C 1
ATOM 643 O O . SER A 1 77 ? -37.627 -8.632 39.478 1.00 50.53 77 SER A O 1
ATOM 645 N N . GLN A 1 78 ? -38.413 -10.699 39.142 1.00 52.50 78 GLN A N 1
ATOM 646 C CA . GLN A 1 78 ? -38.092 -11.187 40.489 1.00 52.50 78 GLN A CA 1
ATOM 647 C C . GLN A 1 78 ? -36.658 -11.733 40.564 1.00 52.50 78 GLN A C 1
ATOM 649 O O . GLN A 1 78 ? -36.040 -11.661 41.624 1.00 52.50 78 GLN A O 1
ATOM 654 N N . LEU A 1 79 ? -36.101 -12.207 39.443 1.00 49.50 79 LEU A N 1
ATOM 655 C CA . LEU A 1 79 ? -34.695 -12.603 39.340 1.00 49.50 79 LEU A CA 1
ATOM 656 C C . LEU A 1 79 ? -33.742 -11.408 39.222 1.00 49.50 79 LEU A C 1
ATOM 658 O O . LEU A 1 79 ? -32.647 -11.498 39.761 1.00 49.50 79 LEU A O 1
ATOM 662 N N . SER A 1 80 ? -34.158 -10.266 38.658 1.00 53.16 80 SER A N 1
ATOM 663 C CA . SER A 1 80 ? -33.349 -9.031 38.715 1.00 53.16 80 SER A CA 1
ATOM 664 C C . SER A 1 80 ? -33.155 -8.528 40.154 1.00 53.16 80 SER A C 1
ATOM 666 O O . SER A 1 80 ? -32.137 -7.930 40.478 1.00 53.16 80 SER A O 1
ATOM 668 N N . LYS A 1 81 ? -34.099 -8.830 41.059 1.00 51.03 81 LYS A N 1
ATOM 669 C CA . LYS A 1 81 ? -33.947 -8.584 42.506 1.00 51.03 81 LYS A CA 1
ATOM 670 C C . LYS A 1 81 ? -33.043 -9.604 43.211 1.00 51.03 81 LYS A C 1
ATOM 672 O O . LYS A 1 81 ? -32.662 -9.376 44.353 1.00 51.03 81 LYS A O 1
ATOM 677 N N . ARG A 1 82 ? -32.720 -10.725 42.555 1.00 45.97 82 ARG A N 1
ATOM 678 C CA . ARG A 1 82 ? -31.766 -11.752 43.014 1.00 45.97 82 ARG A CA 1
ATOM 679 C C . ARG A 1 82 ? -30.463 -11.753 42.210 1.00 45.97 82 ARG A C 1
ATOM 681 O O . ARG A 1 82 ? -29.642 -12.645 42.407 1.00 45.97 82 ARG A O 1
ATOM 688 N N . GLN A 1 83 ? -30.284 -10.789 41.309 1.00 50.12 83 GLN A N 1
ATOM 689 C CA . GLN A 1 83 ? -29.057 -10.624 40.545 1.00 50.12 83 GLN A CA 1
ATOM 690 C C . GLN A 1 83 ? -27.919 -10.442 41.554 1.00 50.12 83 GLN A C 1
ATOM 692 O O . GLN A 1 83 ? -28.049 -9.640 42.484 1.00 50.12 83 GLN A O 1
ATOM 697 N N . LEU A 1 84 ? -26.867 -11.261 41.437 1.00 47.91 84 LEU A N 1
ATOM 698 C CA . LEU A 1 84 ? -25.719 -11.171 42.333 1.00 47.91 84 LEU A CA 1
ATOM 699 C C . LEU A 1 84 ? -25.240 -9.720 42.360 1.00 47.91 84 LEU A C 1
ATOM 701 O O . LEU A 1 84 ? -25.177 -9.060 41.322 1.00 47.91 84 LEU A O 1
ATOM 705 N N . SER A 1 85 ? -24.972 -9.231 43.571 1.00 50.38 85 SER A N 1
ATOM 706 C CA . SER A 1 85 ? -24.469 -7.882 43.810 1.00 50.38 85 SER A CA 1
ATOM 707 C C . SER A 1 85 ? -23.353 -7.566 42.818 1.00 50.38 85 SER A C 1
ATOM 709 O O . SER A 1 85 ? -22.412 -8.347 42.690 1.00 50.38 85 SER A O 1
ATOM 711 N N . ALA A 1 86 ? -23.422 -6.400 42.170 1.00 49.94 86 ALA A N 1
ATOM 712 C CA . ALA A 1 86 ? -22.372 -5.897 41.281 1.00 49.94 86 ALA A CA 1
ATOM 713 C C . ALA A 1 86 ? -20.986 -5.781 41.965 1.00 49.94 86 ALA A C 1
ATOM 715 O O . ALA A 1 86 ? -19.994 -5.506 41.302 1.00 49.94 86 ALA A O 1
ATOM 716 N N . ASN A 1 87 ? -20.913 -6.017 43.283 1.00 45.12 87 ASN A N 1
ATOM 717 C CA . ASN A 1 87 ? -19.693 -6.068 44.087 1.00 45.12 87 ASN A CA 1
ATOM 718 C C . ASN A 1 87 ? -19.218 -7.499 44.435 1.00 45.12 87 ASN A C 1
ATOM 720 O O . ASN A 1 87 ? -18.412 -7.653 45.359 1.00 45.12 87 ASN A O 1
ATOM 724 N N . ASP A 1 88 ? -19.696 -8.551 43.758 1.00 45.59 88 ASP A N 1
ATOM 725 C CA . ASP A 1 88 ? -19.161 -9.903 43.961 1.00 45.59 88 ASP A CA 1
ATOM 726 C C . ASP A 1 88 ? -17.718 -9.997 43.438 1.00 45.59 88 ASP A C 1
ATOM 728 O O . ASP A 1 88 ? -17.425 -9.931 42.244 1.00 45.59 88 ASP A O 1
ATOM 732 N N . HIS A 1 89 ? -16.792 -10.172 44.373 1.00 47.91 89 HIS A N 1
ATOM 733 C CA . HIS A 1 89 ? -15.349 -10.230 44.156 1.00 47.91 89 HIS A CA 1
ATOM 734 C C . HIS A 1 89 ? -14.944 -11.421 43.270 1.00 47.91 89 HIS A C 1
ATOM 736 O O . HIS A 1 89 ? -13.830 -11.442 42.754 1.00 47.91 89 HIS A O 1
ATOM 742 N N . ARG A 1 90 ? -15.844 -12.396 43.064 1.00 46.59 90 ARG A N 1
ATOM 743 C CA . ARG A 1 90 ? -15.649 -13.541 42.161 1.00 46.59 90 ARG A CA 1
ATOM 744 C C . ARG A 1 90 ? -15.953 -13.242 40.689 1.00 46.59 90 ARG A C 1
ATOM 746 O O . ARG A 1 90 ? -15.500 -13.999 39.836 1.00 46.59 90 ARG A O 1
ATOM 753 N N . LEU A 1 91 ? -16.678 -12.159 40.393 1.00 44.28 91 LEU A N 1
ATOM 754 C CA . LEU A 1 91 ? -16.910 -11.642 39.033 1.00 44.28 91 LEU A CA 1
ATOM 755 C C . LEU A 1 91 ? -15.903 -10.549 38.647 1.00 44.28 91 LEU A C 1
ATOM 757 O O . LEU A 1 91 ? -15.795 -10.188 37.479 1.00 44.28 91 LEU A O 1
ATOM 761 N N . SER A 1 92 ? -15.121 -10.053 39.612 1.00 42.25 92 SER A N 1
ATOM 762 C CA . SER A 1 92 ? -13.999 -9.149 39.364 1.00 42.25 92 SER A CA 1
ATOM 763 C C . SER A 1 92 ? -12.807 -9.931 38.809 1.00 42.25 92 SER A C 1
ATOM 765 O O . SER A 1 92 ? -11.768 -10.100 39.448 1.00 42.25 92 SER A O 1
ATOM 767 N N . THR A 1 93 ? -12.937 -10.429 37.581 1.00 45.88 93 THR A N 1
ATOM 768 C CA . THR A 1 93 ? -11.751 -10.618 36.754 1.00 45.88 93 THR A CA 1
ATOM 769 C C . THR A 1 93 ? -11.238 -9.222 36.456 1.00 45.88 93 THR A C 1
ATOM 771 O O . THR A 1 93 ? -11.803 -8.528 35.614 1.00 45.88 93 THR A O 1
ATOM 774 N N . VAL A 1 94 ? -10.212 -8.788 37.191 1.00 45.75 94 VAL A N 1
ATOM 775 C CA . VAL A 1 94 ? -9.424 -7.593 36.877 1.00 45.75 94 VAL A CA 1
ATOM 776 C C . VAL A 1 94 ? -9.160 -7.609 35.375 1.00 45.75 94 VAL A C 1
ATOM 778 O O . VAL A 1 94 ? -8.379 -8.426 34.882 1.00 45.75 94 VAL A O 1
ATOM 781 N N . ALA A 1 95 ? -9.881 -6.771 34.636 1.00 50.53 95 ALA A N 1
ATOM 782 C CA . ALA A 1 95 ? -9.784 -6.759 33.193 1.00 50.53 95 ALA A CA 1
ATOM 783 C C . ALA A 1 95 ? -8.329 -6.404 32.816 1.00 50.53 95 ALA A C 1
ATOM 785 O O . ALA A 1 95 ? -7.712 -5.563 33.481 1.00 50.53 95 ALA A O 1
ATOM 786 N N . PRO A 1 96 ? -7.742 -7.006 31.766 1.00 53.88 96 PRO A N 1
ATOM 787 C CA . PRO A 1 96 ? -6.343 -6.799 31.371 1.00 53.88 96 PRO A CA 1
ATOM 788 C C . PRO A 1 96 ? -6.070 -5.395 30.777 1.00 53.88 96 PRO A C 1
ATOM 790 O O . PRO A 1 96 ? -5.140 -5.207 29.992 1.00 53.88 96 PRO A O 1
ATOM 793 N N . VAL A 1 97 ? -6.854 -4.385 31.172 1.00 54.91 97 VAL A N 1
ATOM 794 C CA . VAL A 1 97 ? -6.912 -3.017 30.632 1.00 54.91 97 VAL A CA 1
ATOM 795 C C . VAL A 1 97 ? -5.605 -2.246 30.839 1.00 54.91 97 VAL A C 1
ATOM 797 O O . VAL A 1 97 ? -5.366 -1.254 30.164 1.00 54.91 97 VAL A O 1
ATOM 800 N N . SER A 1 98 ? -4.702 -2.697 31.713 1.00 61.12 98 SER A N 1
ATOM 801 C CA . SER A 1 98 ? -3.423 -2.013 31.950 1.00 61.12 98 SER A CA 1
ATOM 802 C C . SER A 1 98 ? -2.255 -2.533 31.106 1.00 61.12 98 SER A C 1
ATOM 804 O O . SER A 1 98 ? -1.238 -1.847 30.989 1.00 61.12 98 SER A O 1
ATOM 806 N N . ARG A 1 99 ? -2.351 -3.732 30.508 1.00 74.31 99 ARG A N 1
ATOM 807 C CA . ARG A 1 99 ? -1.186 -4.346 29.844 1.00 74.31 99 ARG A CA 1
ATOM 808 C C . ARG A 1 99 ? -0.869 -3.697 28.494 1.00 74.31 99 ARG A C 1
ATOM 810 O O . ARG A 1 99 ? 0.308 -3.563 28.168 1.00 74.31 99 ARG A O 1
ATOM 817 N N . TRP A 1 100 ? -1.884 -3.263 27.745 1.00 85.94 100 TRP A N 1
ATOM 818 C CA . TRP A 1 100 ? -1.692 -2.653 26.424 1.00 85.94 100 TRP A CA 1
ATOM 819 C C . TRP A 1 100 ? -0.938 -1.320 26.508 1.00 85.94 100 TRP A C 1
ATOM 821 O O . TRP A 1 100 ? -0.022 -1.094 25.723 1.00 85.94 100 TRP A O 1
ATOM 831 N N . ARG A 1 101 ? -1.224 -0.500 27.531 1.00 88.94 101 ARG A N 1
ATOM 832 C CA . ARG A 1 101 ? -0.526 0.771 27.790 1.00 88.94 101 ARG A CA 1
ATOM 833 C C . ARG A 1 101 ? 0.976 0.580 27.947 1.00 88.94 101 ARG A C 1
ATOM 835 O O . ARG A 1 101 ? 1.760 1.319 27.374 1.00 88.94 101 ARG A O 1
ATOM 842 N N . ARG A 1 102 ? 1.404 -0.494 28.622 1.00 86.62 102 ARG A N 1
ATOM 843 C CA . ARG A 1 102 ? 2.835 -0.829 28.739 1.00 86.62 102 ARG A CA 1
ATOM 844 C C . ARG A 1 102 ? 3.488 -1.103 27.380 1.00 86.62 102 ARG A C 1
ATOM 846 O O . ARG A 1 102 ? 4.648 -0.754 27.196 1.00 86.62 102 ARG A 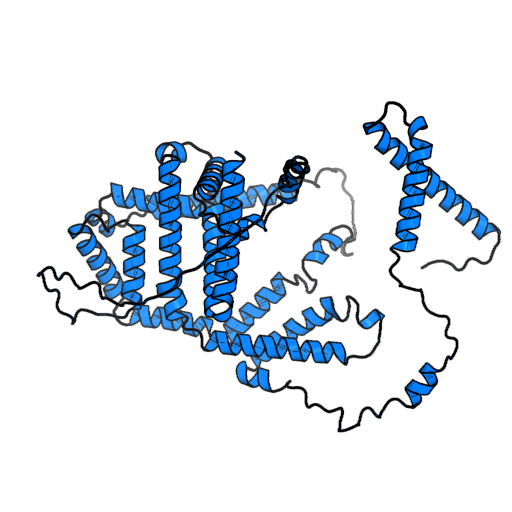O 1
ATOM 853 N N . LYS A 1 103 ? 2.769 -1.730 26.443 1.00 85.62 103 LYS A N 1
ATOM 854 C CA . LYS A 1 103 ? 3.279 -2.011 25.090 1.00 85.62 103 LYS A CA 1
ATOM 855 C C . LYS A 1 103 ? 3.324 -0.746 24.228 1.00 85.62 103 LYS A C 1
ATOM 857 O O . LYS A 1 103 ? 4.295 -0.523 23.503 1.00 85.62 103 LYS A O 1
ATOM 862 N N . VAL A 1 104 ? 2.320 0.120 24.367 1.00 88.62 104 VAL A N 1
ATOM 863 C CA . VAL A 1 104 ? 2.252 1.410 23.665 1.00 88.62 104 VAL A CA 1
ATOM 864 C C . VAL A 1 104 ? 3.275 2.407 24.206 1.00 88.62 104 VAL A C 1
ATOM 866 O O . VAL A 1 104 ? 3.964 3.042 23.414 1.00 88.62 104 VAL A O 1
ATOM 869 N N . GLY A 1 105 ? 3.461 2.498 25.522 1.00 84.94 105 GLY A N 1
ATOM 870 C CA . GLY A 1 105 ? 4.549 3.239 26.166 1.00 84.94 105 GLY A CA 1
ATOM 871 C C . GLY A 1 105 ? 4.578 4.742 25.874 1.00 84.94 105 GLY A C 1
ATOM 872 O O . GLY A 1 105 ? 5.630 5.352 26.040 1.00 84.94 105 GLY A O 1
ATOM 873 N N . SER A 1 106 ? 3.463 5.322 25.417 1.00 90.12 106 SER A N 1
ATOM 874 C CA . SER A 1 106 ? 3.358 6.731 25.033 1.00 90.12 106 SER A CA 1
ATOM 875 C C . SER A 1 106 ? 1.951 7.279 25.309 1.00 90.12 106 SER A C 1
ATOM 877 O O . SER A 1 106 ? 0.996 6.836 24.666 1.00 90.12 106 SER A O 1
ATOM 879 N N . PRO A 1 107 ? 1.794 8.269 26.211 1.00 92.12 107 PRO A N 1
ATOM 880 C CA . PRO A 1 107 ? 0.485 8.823 26.566 1.00 92.12 107 PRO A CA 1
ATOM 881 C C . PRO A 1 107 ? -0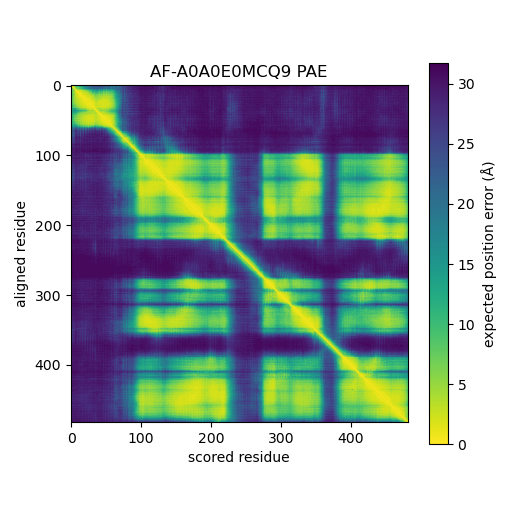.269 9.463 25.392 1.00 92.12 107 PRO A C 1
ATOM 883 O O . PRO A 1 107 ? -1.498 9.433 25.351 1.00 92.12 107 PRO A O 1
ATOM 886 N N . SER A 1 108 ? 0.447 10.049 24.430 1.00 92.44 108 SER A N 1
ATOM 887 C CA . SER A 1 108 ? -0.156 10.683 23.252 1.00 92.44 108 SER A CA 1
ATOM 888 C C . SER A 1 108 ? -0.707 9.645 22.273 1.00 92.44 108 SER A C 1
ATOM 890 O O . SER A 1 108 ? -1.811 9.821 21.756 1.00 92.44 108 SER A O 1
ATOM 892 N N . VAL A 1 109 ? 0.018 8.541 22.065 1.00 91.38 109 VAL A N 1
ATOM 893 C CA . VAL A 1 109 ? -0.447 7.403 21.255 1.00 91.38 109 VAL A CA 1
ATOM 894 C C . VAL A 1 109 ? -1.606 6.685 21.946 1.00 91.38 109 VAL A C 1
ATOM 896 O O . VAL A 1 109 ? -2.588 6.345 21.291 1.00 91.38 109 VAL A O 1
ATOM 899 N N . GLU A 1 110 ? -1.542 6.517 23.270 1.00 93.50 110 GLU A N 1
ATOM 900 C CA . GLU A 1 110 ? -2.652 5.981 24.063 1.00 93.50 110 GLU A CA 1
ATOM 901 C C . GLU A 1 110 ? -3.922 6.815 23.866 1.00 93.50 110 GLU A C 1
ATOM 903 O O . GLU A 1 110 ? -4.955 6.262 23.503 1.00 93.50 110 GLU A O 1
ATOM 908 N N . ALA A 1 111 ? -3.845 8.141 24.013 1.00 93.50 111 ALA A N 1
ATOM 909 C CA . ALA A 1 111 ? -4.992 9.025 23.803 1.00 93.50 111 ALA A CA 1
ATOM 910 C C . ALA A 1 111 ? -5.555 8.948 22.371 1.00 93.50 111 ALA A C 1
ATOM 912 O O . ALA A 1 111 ? -6.771 8.997 22.181 1.00 93.50 111 ALA A O 1
ATOM 913 N N . ALA A 1 112 ? -4.688 8.800 21.364 1.00 94.00 112 ALA A N 1
ATOM 914 C CA . ALA A 1 112 ? -5.116 8.629 19.978 1.00 94.00 112 ALA A CA 1
ATOM 915 C C . ALA A 1 112 ? -5.864 7.302 19.762 1.00 94.00 112 ALA A C 1
ATOM 917 O O . ALA A 1 112 ? -6.905 7.295 19.108 1.00 94.00 112 ALA A O 1
ATOM 918 N N . PHE A 1 113 ? -5.389 6.194 20.342 1.00 94.12 113 PHE A N 1
ATOM 919 C CA . PHE A 1 113 ? -6.109 4.917 20.301 1.00 94.12 113 PHE A CA 1
ATOM 920 C C . PHE A 1 113 ? -7.448 4.970 21.028 1.00 94.12 113 PHE A C 1
ATOM 922 O O . PHE A 1 113 ? -8.423 4.414 20.528 1.00 94.12 113 PHE A O 1
ATOM 929 N N . GLU A 1 114 ? -7.518 5.660 22.165 1.00 92.88 114 GLU A N 1
ATOM 930 C CA . GLU A 1 114 ? -8.777 5.818 22.893 1.00 92.88 114 GLU A CA 1
ATOM 931 C C . GLU A 1 114 ? -9.812 6.578 22.047 1.00 92.88 114 GLU A C 1
ATOM 933 O O . GLU A 1 114 ? -10.924 6.087 21.865 1.00 92.88 114 GLU A O 1
ATOM 938 N N . SER A 1 115 ? -9.425 7.698 21.424 1.00 93.50 115 SER A N 1
ATOM 939 C CA . SER A 1 115 ? -10.312 8.444 20.514 1.00 93.50 115 SER A CA 1
ATOM 940 C C . SER A 1 115 ? -10.743 7.618 19.297 1.00 93.50 115 SER A C 1
ATOM 942 O O . SER A 1 115 ? -11.906 7.653 18.888 1.00 93.50 115 SER A O 1
ATOM 944 N N . PHE A 1 116 ? -9.825 6.838 18.728 1.00 93.38 116 PHE A N 1
ATOM 945 C CA . PHE A 1 116 ? -10.119 5.969 17.594 1.00 93.38 116 PHE A CA 1
ATOM 946 C C . PHE A 1 116 ? -11.150 4.887 17.954 1.00 93.38 116 PHE A C 1
ATOM 948 O O . PHE A 1 116 ? -12.112 4.662 17.216 1.00 93.38 116 PHE A O 1
ATOM 955 N N . ILE A 1 117 ? -10.990 4.241 19.112 1.00 93.38 117 ILE A N 1
ATOM 956 C CA . ILE A 1 117 ? -11.902 3.190 19.575 1.00 93.38 117 ILE A CA 1
ATOM 957 C C . ILE A 1 117 ? -13.258 3.754 19.973 1.00 93.38 117 ILE A C 1
ATOM 959 O O . ILE A 1 117 ? -14.266 3.093 19.736 1.00 93.38 117 ILE A O 1
ATOM 963 N N . GLU A 1 118 ? -13.316 4.964 20.525 1.00 92.75 118 GLU A N 1
ATOM 964 C CA . GLU A 1 118 ? -14.589 5.634 20.797 1.00 92.75 118 GLU A CA 1
ATOM 965 C C . GLU A 1 118 ? -15.445 5.742 19.532 1.00 92.75 118 GLU A C 1
ATOM 967 O O . GLU A 1 118 ? -16.630 5.413 19.579 1.00 92.75 118 GLU A O 1
ATOM 972 N N . ASN A 1 119 ? -14.854 6.094 18.384 1.00 92.69 119 ASN A N 1
ATOM 973 C CA . ASN A 1 119 ? -15.587 6.121 17.115 1.00 92.69 119 ASN A CA 1
ATOM 974 C C . ASN A 1 119 ? -16.037 4.725 16.674 1.00 92.69 119 ASN A C 1
ATOM 976 O O . ASN A 1 119 ? -17.175 4.568 16.233 1.00 92.69 119 ASN A O 1
ATOM 980 N N . ILE A 1 120 ? -15.180 3.706 16.822 1.00 91.88 120 ILE A N 1
ATOM 981 C CA . ILE A 1 120 ? -15.532 2.320 16.482 1.00 91.88 120 ILE A CA 1
ATOM 982 C C . ILE A 1 120 ? -16.714 1.842 17.328 1.00 91.88 120 ILE A C 1
ATOM 984 O O . ILE A 1 120 ? -17.703 1.341 16.796 1.00 91.88 120 ILE A O 1
ATOM 988 N N . LEU A 1 121 ? -16.617 1.982 18.649 1.00 93.38 121 LEU A N 1
ATOM 989 C CA . LEU A 1 121 ? -17.640 1.503 19.570 1.00 93.38 121 LEU A CA 1
ATOM 990 C C . LEU A 1 121 ? -18.939 2.268 19.388 1.00 93.38 121 LEU A C 1
ATOM 992 O O . LEU A 1 121 ? -19.991 1.637 19.338 1.00 93.38 121 LEU A O 1
ATOM 996 N N . ARG A 1 122 ? -18.875 3.595 19.249 1.00 91.75 122 ARG A N 1
ATOM 997 C CA . ARG A 1 122 ? -20.049 4.422 18.977 1.00 91.75 122 ARG A CA 1
ATOM 998 C C . ARG A 1 122 ? -20.761 3.927 17.723 1.00 91.75 122 ARG A C 1
ATOM 1000 O O . ARG A 1 122 ? -21.910 3.508 17.804 1.00 91.75 122 ARG A O 1
ATOM 1007 N N . ASP A 1 123 ? -20.062 3.873 16.593 1.00 88.94 123 ASP A N 1
ATOM 1008 C CA . ASP A 1 123 ? -20.709 3.672 15.299 1.00 88.94 123 ASP A CA 1
ATOM 1009 C C . ASP A 1 123 ? -21.060 2.212 14.985 1.00 88.94 123 ASP A C 1
ATOM 1011 O O . ASP A 1 123 ? -22.023 1.985 14.250 1.00 88.94 123 ASP A O 1
ATOM 1015 N N . PHE A 1 124 ? -20.306 1.238 15.507 1.00 91.88 124 PHE A N 1
ATOM 1016 C CA . PHE A 1 124 ? -20.463 -0.183 15.158 1.00 91.88 124 PHE A CA 1
ATOM 1017 C C . PHE A 1 124 ? -20.993 -1.064 16.289 1.00 91.88 124 PHE A C 1
ATOM 1019 O O . PHE A 1 124 ? -21.392 -2.202 16.034 1.00 91.88 124 PHE A O 1
ATOM 1026 N N . VAL A 1 125 ? -21.016 -0.575 17.529 1.00 92.06 125 VAL A N 1
ATOM 1027 C CA . VAL A 1 125 ? -21.505 -1.351 18.678 1.00 92.06 125 VAL A CA 1
ATOM 1028 C C . VAL A 1 125 ? -22.703 -0.657 19.311 1.00 92.06 125 VAL A C 1
ATOM 1030 O O . VAL A 1 125 ? -23.818 -1.173 19.246 1.00 92.06 125 VAL A O 1
ATOM 1033 N N . VAL A 1 126 ? -22.488 0.524 19.889 1.00 90.06 126 VAL A N 1
ATOM 1034 C CA . VAL A 1 126 ? -23.466 1.238 20.715 1.00 90.06 126 VAL A CA 1
ATOM 1035 C C . VAL A 1 126 ? -24.642 1.729 19.879 1.00 90.06 126 VAL A C 1
ATOM 1037 O O . VAL A 1 126 ? -25.778 1.335 20.154 1.00 90.06 126 VAL A O 1
ATOM 1040 N N . ASP A 1 127 ? -24.379 2.535 18.851 1.00 88.38 127 ASP A N 1
ATOM 1041 C CA . ASP A 1 127 ? -25.425 3.150 18.029 1.00 88.38 127 ASP A CA 1
ATOM 1042 C C . ASP A 1 127 ? -26.020 2.153 17.033 1.00 88.38 127 ASP A C 1
ATOM 1044 O O . ASP A 1 127 ? -27.192 2.260 16.675 1.00 88.38 127 ASP A O 1
ATOM 1048 N N . LEU A 1 128 ? -25.224 1.174 16.586 1.00 88.25 128 LEU A N 1
ATOM 1049 C CA . LEU A 1 128 ? -25.663 0.213 15.577 1.00 88.25 128 LEU A CA 1
ATOM 1050 C C . LEU A 1 128 ? -26.704 -0.767 16.125 1.00 88.25 128 LEU A C 1
ATOM 1052 O O . LEU A 1 128 ? -27.686 -1.053 15.443 1.00 88.25 128 LEU A O 1
ATOM 1056 N N . TRP A 1 129 ? -26.483 -1.321 17.321 1.00 90.06 129 TRP A N 1
ATOM 1057 C CA . TRP A 1 129 ? -27.359 -2.378 17.833 1.00 90.06 129 TRP A CA 1
ATOM 1058 C C . TRP A 1 129 ? -27.451 -2.451 19.359 1.00 90.06 129 TRP A C 1
ATOM 1060 O O . TRP A 1 129 ? -28.536 -2.725 19.871 1.00 90.06 129 TRP A O 1
ATOM 1070 N N . TYR A 1 130 ? -26.377 -2.192 20.109 1.00 90.50 130 TYR A N 1
ATOM 1071 C CA . TYR A 1 130 ? -26.329 -2.520 21.539 1.00 90.50 130 TYR A CA 1
ATOM 1072 C C . TYR A 1 130 ? -27.319 -1.707 22.380 1.00 90.50 130 TYR A C 1
ATOM 1074 O O . TYR A 1 130 ? -28.100 -2.275 23.145 1.00 90.50 130 TYR A O 1
ATOM 1082 N N . SER A 1 131 ? -27.355 -0.387 22.171 1.00 91.06 131 SER A N 1
ATOM 1083 C CA . SER A 1 131 ? -28.238 0.526 22.914 1.00 91.06 131 SER A CA 1
ATOM 1084 C C . SER A 1 131 ? -29.730 0.248 22.696 1.00 91.06 131 SER A C 1
ATOM 1086 O O . SER A 1 131 ? -30.556 0.602 23.537 1.00 91.06 131 SER A O 1
ATOM 1088 N N . SER A 1 132 ? -30.086 -0.419 21.591 1.00 90.12 132 SER A N 1
ATOM 1089 C CA . SER A 1 132 ? -31.466 -0.824 21.300 1.00 90.12 132 SER A CA 1
ATOM 1090 C C . SER A 1 132 ? -31.925 -2.037 22.116 1.00 90.12 132 SER A C 1
ATOM 1092 O O . SER A 1 132 ? -33.126 -2.235 22.304 1.00 90.12 132 SER A O 1
ATOM 1094 N N . ILE A 1 133 ? -30.975 -2.843 22.602 1.00 92.00 133 ILE A N 1
ATOM 1095 C CA . ILE A 1 133 ? -31.235 -4.073 23.353 1.00 92.00 133 ILE A CA 1
ATOM 1096 C C . ILE A 1 133 ? -31.198 -3.791 24.854 1.00 92.00 133 ILE A C 1
ATOM 1098 O O . ILE A 1 133 ? -32.056 -4.273 25.594 1.00 92.00 133 ILE A O 1
ATOM 1102 N N . THR A 1 134 ? -30.204 -3.026 25.311 1.00 91.06 134 THR A N 1
ATOM 1103 C CA . THR A 1 134 ? -29.922 -2.846 26.737 1.00 91.06 134 THR A CA 1
ATOM 1104 C C . THR A 1 134 ? -29.209 -1.518 27.024 1.00 91.06 134 THR A C 1
ATOM 1106 O O . THR A 1 134 ? -28.404 -1.063 26.209 1.00 91.06 134 THR A O 1
ATOM 1109 N N . PRO A 1 135 ? -29.479 -0.873 28.177 1.00 83.94 135 PRO A N 1
ATOM 1110 C CA . PRO A 1 135 ? -28.760 0.326 28.605 1.00 83.94 135 PRO A CA 1
ATOM 1111 C C . PRO A 1 135 ? -27.428 0.026 29.312 1.00 83.94 135 PRO A C 1
ATOM 1113 O O . PRO A 1 135 ? -26.742 0.968 29.717 1.00 83.94 135 PRO A O 1
ATOM 1116 N N . ASP A 1 136 ? -27.081 -1.246 29.539 1.00 90.19 136 ASP A N 1
ATOM 1117 C CA . ASP A 1 136 ? -25.814 -1.590 30.186 1.00 90.19 136 ASP A CA 1
ATOM 1118 C C . ASP A 1 136 ? -24.600 -1.201 29.321 1.00 90.19 136 ASP A C 1
ATOM 1120 O O . ASP A 1 136 ? -24.722 -0.860 28.145 1.00 90.19 136 ASP A O 1
ATOM 1124 N N . ARG A 1 137 ? -23.412 -1.184 29.930 1.00 85.44 137 ARG A N 1
ATOM 1125 C CA . ARG A 1 137 ? -22.149 -0.864 29.244 1.00 85.44 137 ARG A CA 1
ATOM 1126 C C . ARG A 1 137 ? -21.115 -1.973 29.367 1.00 85.44 137 ARG A C 1
ATOM 1128 O O . ARG A 1 137 ? -19.981 -1.792 28.947 1.00 85.44 137 ARG A O 1
ATOM 1135 N N . GLU A 1 138 ? -21.490 -3.121 29.920 1.00 86.19 138 GLU A N 1
ATOM 1136 C CA . GLU A 1 138 ? -20.526 -4.166 30.257 1.00 86.19 138 GLU A CA 1
ATOM 1137 C C . GLU A 1 138 ? -19.887 -4.754 28.993 1.00 86.19 138 GLU A C 1
ATOM 1139 O O . GLU A 1 138 ? -18.664 -4.749 28.865 1.00 86.19 138 GLU A O 1
ATOM 1144 N N . ALA A 1 139 ? -20.690 -5.168 28.006 1.00 86.94 139 ALA A N 1
ATOM 1145 C CA . ALA A 1 139 ? -20.139 -5.725 26.772 1.00 86.94 139 ALA A CA 1
ATOM 1146 C C . ALA A 1 139 ? -19.368 -4.694 25.917 1.00 86.94 139 ALA A C 1
ATOM 1148 O O . ALA A 1 139 ? -18.275 -5.037 25.464 1.00 86.94 139 ALA A O 1
ATOM 1149 N N . PRO A 1 140 ? -19.838 -3.442 25.712 1.00 91.31 140 PRO A N 1
ATOM 1150 C CA . PRO A 1 140 ? -19.050 -2.412 25.037 1.00 91.31 140 PRO A CA 1
ATOM 1151 C C . PRO A 1 140 ? -17.687 -2.161 25.690 1.00 91.31 140 PRO A C 1
ATOM 1153 O O . PRO A 1 140 ? -16.693 -2.052 24.976 1.00 91.31 140 PRO A O 1
ATOM 1156 N N . GLU A 1 141 ? -17.610 -2.136 27.024 1.00 88.38 141 GLU A N 1
ATOM 1157 C CA . GLU A 1 141 ? -16.341 -1.969 27.745 1.00 88.38 141 GLU A CA 1
ATOM 1158 C C . GLU A 1 141 ? -15.428 -3.203 27.628 1.00 88.38 141 GLU A C 1
ATOM 1160 O O . GLU A 1 141 ? -14.208 -3.073 27.503 1.00 88.38 141 GLU A O 1
ATOM 1165 N N . LEU A 1 142 ? -15.988 -4.417 27.586 1.00 88.75 142 LEU A N 1
ATOM 1166 C CA . LEU A 1 142 ? -15.206 -5.625 27.300 1.00 88.75 142 LEU A CA 1
ATOM 1167 C C . LEU A 1 142 ? -14.654 -5.620 25.865 1.00 88.75 142 LEU A C 1
ATOM 1169 O O . LEU A 1 142 ? -13.479 -5.934 25.659 1.00 88.75 142 LEU A O 1
ATOM 1173 N N . ILE A 1 143 ? -15.461 -5.211 24.879 1.00 90.00 143 ILE A N 1
ATOM 1174 C CA . ILE A 1 143 ? -15.025 -5.055 23.482 1.00 90.00 143 ILE A CA 1
ATOM 1175 C C . ILE A 1 143 ? -13.935 -3.980 23.389 1.00 90.00 143 ILE A C 1
ATOM 1177 O O . ILE A 1 143 ? -12.907 -4.210 22.748 1.00 90.00 143 ILE A O 1
ATOM 1181 N N . ARG A 1 144 ? -14.107 -2.845 24.081 1.00 92.12 144 ARG A N 1
ATOM 1182 C CA . ARG A 1 144 ? -13.090 -1.790 24.212 1.00 92.12 144 ARG A CA 1
ATOM 1183 C C . ARG A 1 144 ? -11.759 -2.370 24.680 1.00 92.12 144 ARG A C 1
ATOM 1185 O O . ARG A 1 144 ? -10.732 -2.158 24.039 1.00 92.12 144 ARG A O 1
ATOM 1192 N N . GLY A 1 145 ? -11.785 -3.133 25.775 1.00 88.62 145 GLY A N 1
ATOM 1193 C CA . GLY A 1 145 ? -10.604 -3.779 26.341 1.00 88.62 145 GLY A CA 1
ATOM 1194 C C . GLY A 1 145 ? -9.931 -4.752 25.370 1.00 88.62 145 GLY A C 1
ATOM 1195 O O . GLY A 1 145 ? -8.704 -4.753 25.266 1.00 88.62 145 GLY A O 1
ATOM 1196 N N . LEU A 1 146 ? -10.714 -5.538 24.627 1.00 90.88 146 LEU A N 1
ATOM 1197 C CA . LEU A 1 146 ? -10.203 -6.488 23.636 1.00 90.88 146 LEU A CA 1
ATOM 1198 C C . LEU A 1 146 ? -9.512 -5.783 22.459 1.00 90.88 146 LEU A C 1
ATOM 1200 O O . LEU A 1 146 ? -8.402 -6.167 22.084 1.00 90.88 146 LEU A O 1
ATOM 1204 N N . ILE A 1 147 ? -10.133 -4.738 21.903 1.00 90.81 147 ILE A N 1
ATOM 1205 C CA . ILE A 1 147 ? -9.560 -3.969 20.789 1.00 90.81 147 ILE A CA 1
ATOM 1206 C C . ILE A 1 147 ? -8.285 -3.251 21.245 1.00 90.81 147 ILE A C 1
ATOM 1208 O O . ILE A 1 147 ? -7.266 -3.336 20.565 1.00 90.81 147 ILE A O 1
ATOM 1212 N N . LEU A 1 148 ? -8.295 -2.614 22.421 1.00 91.50 148 LEU A N 1
ATOM 1213 C CA . LEU A 1 148 ? -7.099 -1.982 22.993 1.00 91.50 148 LEU A CA 1
ATOM 1214 C C . LEU A 1 148 ? -5.966 -2.975 23.216 1.00 91.50 148 LEU A C 1
ATOM 1216 O O . LEU A 1 148 ? -4.809 -2.665 22.939 1.00 91.50 148 LEU A O 1
ATOM 1220 N N . HIS A 1 149 ? -6.288 -4.176 23.697 1.00 88.56 149 HIS A N 1
ATOM 1221 C CA . HIS A 1 149 ? -5.304 -5.237 23.834 1.00 88.56 149 HIS A CA 1
ATOM 1222 C C . HIS A 1 149 ? -4.682 -5.583 22.476 1.00 88.56 149 HIS A C 1
ATOM 1224 O O . HIS A 1 149 ? -3.459 -5.594 22.363 1.00 88.56 149 HIS A O 1
ATOM 1230 N N . ALA A 1 150 ? -5.499 -5.788 21.438 1.00 90.38 150 ALA A N 1
ATOM 1231 C CA . ALA A 1 150 ? -5.016 -6.060 20.086 1.00 90.38 150 ALA A CA 1
ATOM 1232 C C . ALA A 1 150 ? -4.149 -4.915 19.527 1.00 90.38 150 ALA A C 1
ATOM 1234 O O . ALA A 1 150 ? -3.061 -5.173 19.017 1.00 90.38 150 ALA A O 1
ATOM 1235 N N . LEU A 1 151 ? -4.563 -3.652 19.683 1.00 90.75 151 LEU A N 1
ATOM 1236 C CA . LEU A 1 151 ? -3.759 -2.493 19.272 1.00 90.75 151 LEU A CA 1
ATOM 1237 C C . LEU A 1 151 ? -2.439 -2.398 20.046 1.00 90.75 151 LEU A C 1
ATOM 1239 O O . LEU A 1 151 ? -1.409 -2.054 19.469 1.00 90.75 151 LEU A O 1
ATOM 1243 N N . GLY A 1 152 ? -2.440 -2.743 21.336 1.00 89.56 152 GLY A N 1
ATOM 1244 C CA . GLY A 1 152 ? -1.227 -2.833 22.145 1.00 89.56 152 GLY A CA 1
ATOM 1245 C C . GLY A 1 152 ? -0.268 -3.922 21.662 1.00 89.56 152 GLY A C 1
ATOM 1246 O O . GLY A 1 152 ? 0.938 -3.686 21.603 1.00 89.56 152 GLY A O 1
ATOM 1247 N N . GLU A 1 153 ? -0.784 -5.094 21.282 1.00 89.50 153 GLU A N 1
ATOM 1248 C CA . GLU A 1 153 ? 0.013 -6.160 20.658 1.00 89.50 153 GLU A CA 1
ATOM 1249 C C . GLU A 1 153 ? 0.622 -5.696 19.330 1.00 89.50 153 GLU A C 1
ATOM 1251 O O . GLU A 1 153 ? 1.830 -5.829 19.134 1.00 89.50 153 GLU A O 1
ATOM 1256 N N . ILE A 1 154 ? -0.181 -5.075 18.459 1.00 89.19 154 ILE A N 1
ATOM 1257 C CA . ILE A 1 154 ? 0.279 -4.520 17.176 1.00 89.19 154 ILE A CA 1
ATOM 1258 C C . ILE A 1 154 ? 1.364 -3.467 17.403 1.00 89.19 154 ILE A C 1
ATOM 1260 O O . ILE A 1 154 ? 2.412 -3.520 16.766 1.00 89.19 154 ILE A O 1
ATOM 1264 N N . SER A 1 155 ? 1.151 -2.540 18.340 1.00 87.19 155 SER A N 1
ATOM 1265 C CA . SER A 1 155 ? 2.126 -1.501 18.683 1.00 87.19 155 SER A CA 1
ATOM 1266 C C . SER A 1 155 ? 3.461 -2.099 19.131 1.00 87.19 155 SER A C 1
ATOM 1268 O O . SER A 1 155 ? 4.514 -1.642 18.687 1.00 87.19 155 SER A O 1
ATOM 1270 N N . GLY A 1 156 ? 3.425 -3.156 19.950 1.00 83.88 156 GLY A N 1
ATOM 1271 C CA . GLY A 1 156 ? 4.625 -3.898 20.340 1.00 83.88 156 GLY A CA 1
ATOM 1272 C C . GLY A 1 156 ? 5.371 -4.462 19.129 1.00 83.88 156 GLY A C 1
ATOM 1273 O O . GLY A 1 156 ? 6.561 -4.205 18.964 1.00 83.88 156 GLY A O 1
ATOM 1274 N N . ARG A 1 157 ? 4.658 -5.142 18.225 1.00 86.44 157 ARG A N 1
ATOM 1275 C CA . ARG A 1 157 ? 5.262 -5.746 17.027 1.00 86.44 157 ARG A CA 1
ATOM 1276 C C . ARG A 1 157 ? 5.830 -4.718 16.051 1.00 86.44 157 ARG A C 1
ATOM 1278 O O . ARG A 1 157 ? 6.929 -4.909 15.545 1.00 86.44 157 ARG A O 1
ATOM 1285 N N . VAL A 1 158 ? 5.137 -3.600 15.827 1.00 83.25 158 VAL A N 1
ATOM 1286 C CA . VAL A 1 158 ? 5.629 -2.498 14.975 1.00 83.25 158 VAL A CA 1
ATOM 1287 C C . VAL A 1 158 ? 6.957 -1.942 15.505 1.00 83.25 158 VAL A C 1
ATOM 1289 O O . VAL A 1 158 ? 7.843 -1.608 14.719 1.00 83.25 158 VAL A O 1
ATOM 1292 N N . LYS A 1 159 ? 7.123 -1.856 16.832 1.00 80.31 159 LYS A N 1
ATOM 1293 C CA . LYS A 1 159 ? 8.374 -1.392 17.455 1.00 80.31 159 LYS A CA 1
ATOM 1294 C C . LYS A 1 159 ? 9.521 -2.389 17.301 1.00 80.31 159 LYS A C 1
ATOM 1296 O O . LYS A 1 159 ? 10.664 -1.962 17.139 1.00 80.31 159 LYS A O 1
ATOM 1301 N N . GLU A 1 160 ? 9.218 -3.682 17.363 1.00 82.00 160 GLU A N 1
ATOM 1302 C CA . GLU A 1 160 ? 10.187 -4.778 17.226 1.00 82.00 160 GLU A CA 1
ATOM 1303 C C . GLU A 1 160 ? 10.548 -5.080 15.761 1.00 82.00 160 GLU A C 1
ATOM 1305 O O . GLU A 1 160 ? 11.596 -5.664 15.489 1.00 82.00 160 GLU A O 1
ATOM 1310 N N . MET A 1 161 ? 9.718 -4.653 14.808 1.00 82.75 161 MET A N 1
ATOM 1311 C CA . MET A 1 161 ? 9.925 -4.885 13.381 1.00 82.75 161 MET A CA 1
ATOM 1312 C C . MET A 1 161 ? 11.233 -4.254 12.877 1.00 82.75 161 MET A C 1
ATOM 1314 O O . MET A 1 161 ? 11.508 -3.067 13.092 1.00 82.75 161 MET A O 1
ATOM 1318 N N . ASN A 1 162 ? 12.013 -5.036 12.123 1.00 82.06 162 ASN A N 1
ATOM 1319 C CA . ASN A 1 162 ? 13.204 -4.547 11.434 1.00 82.06 162 ASN A CA 1
ATOM 1320 C C . ASN A 1 162 ? 12.808 -3.733 10.187 1.00 82.06 162 ASN A C 1
ATOM 1322 O O . ASN A 1 162 ? 12.786 -4.237 9.065 1.00 82.06 162 ASN A O 1
ATOM 1326 N N . LEU A 1 163 ? 12.477 -2.456 10.401 1.00 80.38 163 LEU A N 1
ATOM 1327 C CA . LEU A 1 163 ? 12.066 -1.546 9.330 1.00 80.38 163 LEU A CA 1
ATOM 1328 C C . LEU A 1 163 ? 13.196 -1.272 8.320 1.00 80.38 163 LEU A C 1
ATOM 1330 O O . LEU A 1 163 ? 12.906 -0.964 7.166 1.00 80.38 163 LEU A O 1
ATOM 1334 N N . VAL A 1 164 ? 14.466 -1.417 8.725 1.00 79.38 164 VAL A N 1
ATOM 1335 C CA . VAL A 1 164 ? 15.620 -1.267 7.821 1.00 79.38 164 VAL A CA 1
ATOM 1336 C C . VAL A 1 164 ? 15.573 -2.355 6.757 1.00 79.38 164 VAL A C 1
ATOM 1338 O O . VAL A 1 164 ? 15.525 -2.037 5.570 1.00 79.38 164 VAL A O 1
ATOM 1341 N N . ASP A 1 165 ? 15.521 -3.623 7.163 1.00 82.00 165 ASP A N 1
ATOM 1342 C CA . ASP A 1 165 ? 15.446 -4.754 6.232 1.00 82.00 165 ASP A CA 1
ATOM 1343 C C . ASP A 1 165 ? 14.179 -4.686 5.378 1.00 82.00 165 ASP A C 1
ATOM 1345 O O . ASP A 1 165 ? 14.247 -4.871 4.163 1.00 82.00 165 ASP A O 1
ATOM 1349 N N . LEU A 1 166 ? 13.041 -4.351 5.997 1.00 84.12 166 LEU A N 1
ATOM 1350 C CA . LEU A 1 166 ? 11.773 -4.225 5.288 1.00 84.12 166 LEU A CA 1
ATOM 1351 C C . LEU A 1 166 ? 11.882 -3.214 4.139 1.00 84.12 166 LEU A C 1
ATOM 1353 O O . LEU A 1 166 ? 11.577 -3.547 2.999 1.00 84.12 166 LEU A O 1
ATOM 1357 N N . LEU A 1 167 ? 12.347 -1.991 4.410 1.00 79.44 167 LEU A N 1
ATOM 1358 C CA . LEU A 1 167 ? 12.398 -0.926 3.404 1.00 79.44 167 LEU A CA 1
ATOM 1359 C C . LEU A 1 167 ? 13.535 -1.101 2.394 1.00 79.44 167 LEU A C 1
ATOM 1361 O O . LEU A 1 167 ? 13.360 -0.793 1.216 1.00 79.44 167 LEU A O 1
ATOM 1365 N N . THR A 1 168 ? 14.705 -1.552 2.844 1.00 76.75 168 THR A N 1
ATOM 1366 C CA . THR A 1 168 ? 15.923 -1.527 2.020 1.00 76.75 168 THR A CA 1
ATOM 1367 C C . THR A 1 168 ? 16.138 -2.812 1.239 1.00 76.75 168 THR A C 1
ATOM 1369 O O . THR A 1 168 ? 16.598 -2.740 0.102 1.00 76.75 168 THR A O 1
ATOM 1372 N N . ARG A 1 169 ? 15.780 -3.970 1.810 1.00 85.31 169 ARG A N 1
ATOM 1373 C CA . ARG A 1 169 ? 15.888 -5.279 1.162 1.00 85.31 169 ARG A CA 1
ATOM 1374 C C . ARG A 1 169 ? 14.557 -5.703 0.580 1.00 85.31 169 ARG A C 1
ATOM 1376 O O . ARG A 1 169 ? 14.436 -5.805 -0.635 1.00 85.31 169 ARG A O 1
ATOM 1383 N N . ASP A 1 170 ? 13.567 -5.926 1.437 1.00 88.12 170 ASP A N 1
ATOM 1384 C CA . ASP A 1 170 ? 12.370 -6.664 1.044 1.00 88.12 170 ASP A CA 1
ATOM 1385 C C . ASP A 1 170 ? 11.531 -5.865 0.031 1.00 88.12 170 ASP A C 1
ATOM 1387 O O . ASP A 1 170 ? 11.166 -6.384 -1.023 1.00 88.12 170 ASP A O 1
ATOM 1391 N N . MET A 1 171 ? 11.302 -4.571 0.285 1.00 87.44 171 MET A N 1
ATOM 1392 C CA . MET A 1 171 ? 10.587 -3.689 -0.650 1.00 87.44 171 MET A CA 1
ATOM 1393 C C . MET A 1 171 ? 11.369 -3.457 -1.946 1.00 87.44 171 MET A C 1
ATOM 1395 O O . MET A 1 171 ? 10.781 -3.445 -3.027 1.00 87.44 171 MET A O 1
ATOM 1399 N N . ALA A 1 172 ? 12.692 -3.296 -1.870 1.00 85.75 172 ALA A N 1
ATOM 1400 C CA . ALA A 1 172 ? 13.529 -3.119 -3.054 1.00 85.75 172 ALA A CA 1
ATOM 1401 C C . ALA A 1 172 ? 13.510 -4.373 -3.943 1.00 85.75 172 ALA A C 1
ATOM 1403 O O . ALA A 1 172 ? 13.355 -4.283 -5.165 1.00 85.75 172 ALA A O 1
ATOM 1404 N N . ASP A 1 173 ? 13.607 -5.555 -3.334 1.00 88.75 173 ASP A N 1
ATOM 1405 C CA . ASP A 1 173 ? 13.525 -6.819 -4.050 1.00 88.75 173 ASP A CA 1
ATOM 1406 C C . ASP A 1 173 ? 12.155 -7.037 -4.680 1.00 88.75 173 ASP A C 1
ATOM 1408 O O . ASP A 1 173 ? 12.101 -7.472 -5.838 1.00 88.75 173 ASP A O 1
ATOM 1412 N N . LEU A 1 174 ? 11.091 -6.666 -3.965 1.00 92.69 174 LEU A N 1
ATOM 1413 C CA . LEU A 1 174 ? 9.715 -6.720 -4.435 1.00 92.69 174 LEU A CA 1
ATOM 1414 C C . LEU A 1 174 ? 9.483 -5.795 -5.639 1.00 92.69 174 LEU A C 1
ATOM 1416 O O . LEU A 1 174 ? 8.999 -6.250 -6.676 1.00 92.69 174 LEU A O 1
ATOM 1420 N N . ILE A 1 175 ? 9.897 -4.526 -5.558 1.00 90.75 175 ILE A N 1
ATOM 1421 C CA . ILE A 1 175 ? 9.813 -3.571 -6.679 1.00 90.75 175 ILE A CA 1
ATOM 1422 C C . ILE A 1 175 ? 10.544 -4.128 -7.903 1.00 90.75 175 ILE A C 1
ATOM 1424 O O . ILE A 1 175 ? 10.005 -4.134 -9.011 1.00 90.75 175 ILE A O 1
ATOM 1428 N N . GLY A 1 176 ? 11.765 -4.630 -7.705 1.00 89.81 176 GLY A N 1
ATOM 1429 C CA . GLY A 1 176 ? 12.547 -5.221 -8.782 1.00 89.81 176 GLY A CA 1
ATOM 1430 C C . GLY A 1 176 ? 11.872 -6.448 -9.405 1.00 89.81 176 GLY A C 1
ATOM 1431 O O . GLY A 1 176 ? 11.879 -6.591 -10.625 1.00 89.81 176 GLY A O 1
ATOM 1432 N N . HIS A 1 177 ? 11.248 -7.301 -8.590 1.00 92.31 177 HIS A N 1
ATOM 1433 C CA . HIS A 1 177 ? 10.506 -8.471 -9.059 1.00 92.31 177 HIS A CA 1
ATOM 1434 C C . HIS A 1 177 ? 9.284 -8.085 -9.908 1.00 92.31 177 HIS A C 1
ATOM 1436 O O . HIS A 1 177 ? 9.113 -8.606 -11.010 1.00 92.31 177 HIS A O 1
ATOM 1442 N N . HIS A 1 178 ? 8.476 -7.121 -9.457 1.00 93.44 178 HIS A N 1
ATOM 1443 C CA . HIS A 1 178 ? 7.322 -6.642 -10.226 1.00 93.44 178 HIS A CA 1
ATOM 1444 C C . HIS A 1 178 ? 7.722 -5.934 -11.524 1.00 93.44 178 HIS A C 1
ATOM 1446 O O . HIS A 1 178 ? 7.026 -6.059 -12.533 1.00 93.44 178 HIS A O 1
ATOM 1452 N N . LEU A 1 179 ? 8.859 -5.235 -11.534 1.00 92.81 179 LEU A N 1
ATOM 1453 C CA . LEU A 1 179 ? 9.405 -4.650 -12.756 1.00 92.81 179 LEU A CA 1
ATOM 1454 C C . LEU A 1 179 ? 9.833 -5.734 -13.762 1.00 92.81 179 LEU A C 1
ATOM 1456 O O . LEU A 1 179 ? 9.615 -5.576 -14.965 1.00 92.81 179 LEU A O 1
ATOM 1460 N N . ASP A 1 180 ? 10.406 -6.844 -13.290 1.00 92.06 180 ASP A N 1
ATOM 1461 C CA . ASP A 1 180 ? 10.769 -7.988 -14.134 1.00 92.06 180 ASP A CA 1
ATOM 1462 C C . ASP A 1 180 ? 9.528 -8.705 -14.698 1.00 92.06 180 ASP A C 1
ATOM 1464 O O . ASP A 1 180 ? 9.493 -8.989 -15.899 1.00 92.06 180 ASP A O 1
ATOM 1468 N N . ILE A 1 181 ? 8.484 -8.912 -13.882 1.00 92.12 181 ILE A N 1
ATOM 1469 C CA . ILE A 1 181 ? 7.167 -9.410 -14.328 1.00 92.12 181 ILE A CA 1
ATOM 1470 C C . ILE A 1 181 ? 6.602 -8.507 -15.429 1.00 92.12 181 ILE A C 1
ATOM 1472 O O . ILE A 1 181 ? 6.214 -8.984 -16.498 1.00 92.12 181 ILE A O 1
ATOM 1476 N N . PHE A 1 182 ? 6.596 -7.191 -15.210 1.00 92.31 182 PHE A N 1
ATOM 1477 C CA . PHE A 1 182 ? 6.105 -6.236 -16.199 1.00 92.31 182 PHE A CA 1
ATOM 1478 C C . PHE A 1 182 ? 6.867 -6.344 -17.519 1.00 92.31 182 PHE A C 1
ATOM 1480 O O . PHE A 1 182 ? 6.251 -6.461 -18.573 1.00 92.31 182 PHE A O 1
ATOM 1487 N N . ARG A 1 183 ? 8.202 -6.372 -17.484 1.00 91.00 183 ARG A N 1
ATOM 1488 C CA . ARG A 1 183 ? 9.034 -6.486 -18.693 1.00 91.00 183 ARG A CA 1
ATOM 1489 C C . ARG A 1 183 ? 8.807 -7.787 -19.441 1.00 91.00 183 ARG A C 1
ATOM 1491 O O . ARG A 1 183 ? 8.758 -7.778 -20.672 1.00 91.00 183 ARG A O 1
ATOM 1498 N N . LYS A 1 184 ? 8.675 -8.897 -18.710 1.00 91.69 184 LYS A N 1
ATOM 1499 C CA . LYS A 1 184 ? 8.359 -10.211 -19.276 1.00 91.69 184 LYS A CA 1
ATOM 1500 C C . LYS A 1 184 ? 7.044 -10.139 -20.050 1.00 91.69 184 LYS A C 1
ATOM 1502 O O . LYS A 1 184 ? 7.034 -10.452 -21.238 1.00 91.69 184 LYS A O 1
ATOM 1507 N N . ASN A 1 185 ? 5.979 -9.642 -19.428 1.00 90.00 185 ASN A N 1
ATOM 1508 C CA . ASN A 1 185 ? 4.658 -9.548 -20.052 1.00 90.00 185 ASN A CA 1
ATOM 1509 C C . ASN A 1 185 ? 4.611 -8.490 -21.174 1.00 90.00 185 ASN A C 1
ATOM 1511 O O . ASN A 1 185 ? 4.077 -8.743 -22.250 1.00 90.00 185 ASN A O 1
ATOM 1515 N N . GLN A 1 186 ? 5.283 -7.350 -21.009 1.00 88.94 186 GLN A N 1
ATOM 1516 C CA . GLN A 1 186 ? 5.428 -6.333 -22.054 1.00 88.94 186 GLN A CA 1
ATOM 1517 C C . GLN A 1 186 ? 6.141 -6.885 -23.298 1.00 88.94 186 GLN A C 1
ATOM 1519 O O . GLN A 1 186 ? 5.778 -6.547 -24.426 1.00 88.94 186 GLN A O 1
ATOM 1524 N N . SER A 1 187 ? 7.152 -7.741 -23.11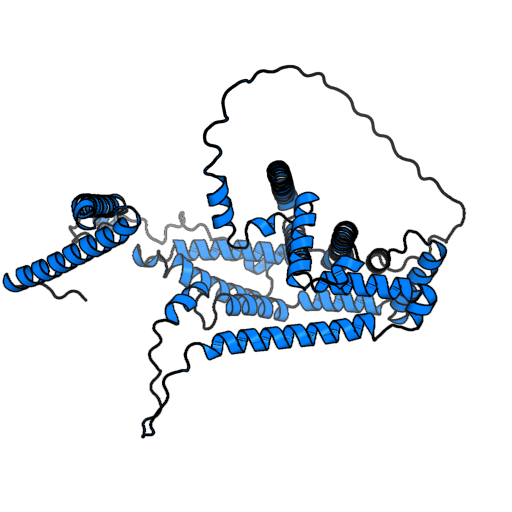6 1.00 87.75 187 SER A N 1
ATOM 1525 C CA . SER A 1 187 ? 7.863 -8.362 -24.238 1.00 87.75 187 SER A CA 1
ATOM 1526 C C . SER A 1 187 ? 6.987 -9.326 -25.043 1.00 87.75 187 SER A C 1
ATOM 1528 O O . SER A 1 187 ? 7.198 -9.443 -26.246 1.00 87.75 187 SER A O 1
ATOM 1530 N N . GLN A 1 188 ? 5.984 -9.948 -24.410 1.00 85.69 188 GLN A N 1
ATOM 1531 C CA . GLN A 1 188 ? 5.003 -10.801 -25.089 1.00 85.69 188 GLN A CA 1
ATOM 1532 C C . GLN A 1 188 ? 4.003 -9.987 -25.921 1.00 85.69 188 GLN A C 1
ATOM 1534 O O . GLN A 1 188 ? 3.609 -10.432 -26.993 1.00 85.69 188 GLN A O 1
ATOM 1539 N N . ILE A 1 189 ? 3.632 -8.784 -25.464 1.00 83.81 189 ILE A N 1
ATOM 1540 C CA . ILE A 1 189 ? 2.748 -7.866 -26.207 1.00 83.81 189 ILE A CA 1
ATOM 1541 C C . ILE A 1 189 ? 3.477 -7.236 -27.407 1.00 83.81 189 ILE A C 1
ATOM 1543 O O . ILE A 1 189 ? 2.879 -6.976 -28.450 1.00 83.81 189 ILE A O 1
ATOM 1547 N N . GLY A 1 190 ? 4.775 -6.973 -27.251 1.00 82.00 190 GLY A N 1
ATOM 1548 C CA . GLY A 1 190 ? 5.597 -6.258 -28.223 1.00 82.00 190 GLY A CA 1
ATOM 1549 C C . GLY A 1 190 ? 5.782 -4.788 -27.842 1.00 82.00 190 GLY A C 1
ATOM 1550 O O . GLY A 1 190 ? 4.830 -4.027 -27.669 1.00 82.00 190 GLY A O 1
ATOM 1551 N N . VAL A 1 191 ? 7.045 -4.368 -27.726 1.00 75.38 191 VAL A N 1
ATOM 1552 C CA . VAL A 1 191 ? 7.419 -3.024 -27.245 1.00 75.38 191 VAL A CA 1
ATOM 1553 C C . VAL A 1 191 ? 6.927 -1.918 -28.182 1.00 75.38 191 VAL A C 1
ATOM 1555 O O . VAL A 1 191 ? 6.476 -0.876 -27.708 1.00 75.38 191 VAL A O 1
ATOM 1558 N N . ASP A 1 192 ? 6.983 -2.149 -29.494 1.00 75.88 192 ASP A N 1
ATOM 1559 C CA . ASP A 1 192 ? 6.549 -1.171 -30.497 1.00 75.88 192 ASP A CA 1
ATOM 1560 C C . ASP A 1 192 ? 5.021 -1.061 -30.546 1.00 75.88 192 ASP A C 1
ATOM 1562 O O . ASP A 1 192 ? 4.486 0.041 -30.649 1.00 75.88 192 ASP A O 1
ATOM 1566 N N . VAL A 1 193 ? 4.317 -2.182 -30.346 1.00 77.31 193 VAL A N 1
ATOM 1567 C CA . VAL A 1 193 ? 2.853 -2.218 -30.238 1.00 77.31 193 VAL A CA 1
ATOM 1568 C C . VAL A 1 193 ? 2.404 -1.397 -29.033 1.00 77.31 193 VAL A C 1
ATOM 1570 O O . VAL A 1 193 ? 1.562 -0.518 -29.181 1.00 77.31 193 VAL A O 1
ATOM 1573 N N . MET A 1 194 ? 3.032 -1.577 -27.867 1.00 74.31 194 MET A N 1
ATOM 1574 C CA . MET A 1 194 ? 2.734 -0.779 -26.669 1.00 74.31 194 MET A CA 1
ATOM 1575 C C . MET A 1 194 ? 2.883 0.731 -26.915 1.00 74.31 194 MET A C 1
ATOM 1577 O O . MET A 1 194 ? 2.111 1.517 -26.379 1.00 74.31 194 MET A O 1
ATOM 1581 N N . GLY A 1 195 ? 3.828 1.160 -27.754 1.00 72.56 195 GLY A N 1
ATOM 1582 C CA . GLY A 1 195 ? 3.995 2.577 -28.094 1.00 72.56 195 GLY A CA 1
ATOM 1583 C C . GLY A 1 195 ? 2.826 3.189 -28.877 1.00 72.56 195 GLY A C 1
ATOM 1584 O O . GLY A 1 195 ? 2.653 4.405 -28.834 1.00 72.56 195 GLY A O 1
ATOM 1585 N N . THR A 1 196 ? 2.034 2.366 -29.571 1.00 79.50 196 THR A N 1
ATOM 1586 C CA . THR A 1 196 ? 0.926 2.807 -30.441 1.00 79.50 196 THR A CA 1
ATOM 1587 C C . THR A 1 196 ? -0.442 2.819 -29.763 1.00 79.50 196 THR A C 1
ATOM 1589 O O . THR A 1 196 ? -1.364 3.451 -30.268 1.00 79.50 196 THR A O 1
ATOM 1592 N N . LEU A 1 197 ? -0.571 2.133 -28.627 1.00 80.50 197 LEU A N 1
ATOM 1593 C CA . LEU A 1 197 ? -1.841 1.922 -27.938 1.00 80.50 197 LEU A CA 1
ATOM 1594 C C . LEU A 1 197 ? -2.175 3.046 -26.959 1.00 80.50 197 LEU A C 1
ATOM 1596 O O . LEU A 1 197 ? -1.284 3.672 -26.364 1.00 80.50 197 LEU A O 1
ATOM 1600 N N . SER A 1 198 ? -3.473 3.232 -26.715 1.00 82.44 198 SER A N 1
ATOM 1601 C CA . SER A 1 198 ? -3.945 4.098 -25.634 1.00 82.44 198 SER A CA 1
ATOM 1602 C C . SER A 1 198 ? -3.485 3.570 -24.264 1.00 82.44 198 SER A C 1
ATOM 1604 O O . SER A 1 198 ? -3.073 2.416 -24.115 1.00 82.44 198 SER A O 1
ATOM 1606 N N . SER A 1 199 ? -3.506 4.413 -23.228 1.00 78.94 199 SER A N 1
ATOM 1607 C CA . SER A 1 199 ? -3.165 3.972 -21.866 1.00 78.94 199 SER A CA 1
ATOM 1608 C C . SER A 1 199 ? -4.080 2.856 -21.364 1.00 78.94 199 SER A C 1
ATOM 1610 O O . SER A 1 199 ? -3.592 1.937 -20.715 1.00 78.94 199 SER A O 1
ATOM 1612 N N . GLU A 1 200 ? -5.368 2.916 -21.701 1.00 82.00 200 GLU A N 1
ATOM 1613 C CA . GLU A 1 200 ? -6.373 1.925 -21.309 1.00 82.00 200 GLU A CA 1
ATOM 1614 C C . GLU A 1 200 ? -6.145 0.589 -22.022 1.00 82.00 200 GLU A C 1
ATOM 1616 O O . GLU A 1 200 ? -6.093 -0.457 -21.383 1.00 82.00 200 GLU A O 1
ATOM 1621 N N . GLU A 1 201 ? -5.899 0.621 -23.335 1.00 82.75 201 GLU A N 1
ATOM 1622 C CA . GLU A 1 201 ? -5.614 -0.584 -24.123 1.00 82.75 201 GLU A CA 1
ATOM 1623 C C . GLU A 1 201 ? -4.328 -1.279 -23.672 1.00 82.75 201 GLU A C 1
ATOM 1625 O O . GLU A 1 201 ? -4.252 -2.510 -23.657 1.00 82.75 201 GLU A O 1
ATOM 1630 N N . ARG A 1 202 ? -3.303 -0.503 -23.298 1.00 84.00 202 ARG A N 1
ATOM 1631 C CA . ARG A 1 202 ? -2.071 -1.057 -22.726 1.00 84.00 202 ARG A CA 1
ATOM 1632 C C . ARG A 1 202 ? -2.331 -1.766 -21.409 1.00 84.00 202 ARG A C 1
ATOM 1634 O O . ARG A 1 202 ? -1.806 -2.858 -21.211 1.00 84.00 202 ARG A O 1
ATOM 1641 N N . ASP A 1 203 ? -3.083 -1.133 -20.516 1.00 85.62 203 ASP A N 1
ATOM 1642 C CA . ASP A 1 203 ? -3.347 -1.672 -19.183 1.00 85.62 203 ASP A CA 1
ATOM 1643 C C . ASP A 1 203 ? -4.200 -2.945 -19.264 1.00 85.62 203 ASP A C 1
ATOM 1645 O O . ASP A 1 203 ? -3.886 -3.937 -18.609 1.00 85.62 203 ASP A O 1
ATOM 1649 N N . GLU A 1 204 ? -5.190 -2.973 -20.163 1.00 86.38 204 GLU A N 1
ATOM 1650 C CA . GLU A 1 204 ? -6.009 -4.162 -20.402 1.00 86.38 204 GLU A CA 1
ATOM 1651 C C . GLU A 1 204 ? -5.187 -5.306 -21.008 1.00 86.38 204 GLU A C 1
ATOM 1653 O O . GLU A 1 204 ? -5.236 -6.432 -20.519 1.00 86.38 204 GLU A O 1
ATOM 1658 N N . ARG A 1 205 ? -4.342 -5.042 -22.015 1.00 85.19 205 ARG A N 1
ATOM 1659 C CA . ARG A 1 205 ? -3.463 -6.090 -22.566 1.00 85.19 205 ARG A CA 1
ATOM 1660 C C . ARG A 1 205 ? -2.473 -6.613 -21.530 1.00 85.19 205 ARG A C 1
ATOM 1662 O O . ARG A 1 205 ? -2.257 -7.820 -21.461 1.00 85.19 205 ARG A O 1
ATOM 1669 N N . LEU A 1 206 ? -1.900 -5.740 -20.700 1.00 88.75 206 LEU A N 1
ATOM 1670 C CA . LEU A 1 206 ? -1.048 -6.165 -19.587 1.00 88.75 206 LEU A CA 1
ATOM 1671 C C . LEU A 1 206 ? -1.815 -7.057 -18.610 1.00 88.75 206 LEU A C 1
ATOM 1673 O O . LEU A 1 206 ? -1.298 -8.105 -18.230 1.00 88.75 206 LEU A O 1
ATOM 1677 N N . LYS A 1 207 ? -3.051 -6.691 -18.254 1.00 88.44 207 LYS A N 1
ATOM 1678 C CA . LYS A 1 207 ? -3.924 -7.505 -17.400 1.00 88.44 207 LYS A CA 1
ATOM 1679 C C . LYS A 1 207 ? -4.141 -8.899 -17.985 1.00 88.44 207 LYS A C 1
ATOM 1681 O O . LYS A 1 207 ? -3.945 -9.883 -17.278 1.00 88.44 207 LYS A O 1
ATOM 1686 N N . GLN A 1 208 ? -4.483 -8.991 -19.270 1.00 84.62 208 GLN A N 1
ATOM 1687 C CA . GLN A 1 208 ? -4.707 -10.271 -19.947 1.00 84.62 208 GLN A CA 1
ATOM 1688 C C . GLN A 1 208 ? -3.449 -11.150 -19.936 1.00 84.62 208 GLN A C 1
ATOM 1690 O O . GLN A 1 208 ? -3.509 -12.316 -19.553 1.00 84.62 208 GLN A O 1
ATOM 1695 N N . HIS A 1 209 ? -2.283 -10.587 -20.263 1.00 87.06 209 HIS A N 1
ATOM 1696 C CA . HIS A 1 209 ? -1.023 -11.336 -20.219 1.00 87.06 209 HIS A CA 1
ATOM 1697 C C . HIS A 1 209 ? -0.629 -11.767 -18.795 1.00 87.06 209 HIS A C 1
ATOM 1699 O O . HIS A 1 209 ? -0.108 -12.869 -18.616 1.00 87.06 209 HIS A O 1
ATOM 1705 N N . LEU A 1 210 ? -0.929 -10.962 -17.770 1.00 88.75 210 LEU A N 1
ATOM 1706 C CA . LEU A 1 210 ? -0.729 -11.335 -16.363 1.00 88.75 210 LEU A CA 1
ATOM 1707 C C . LEU A 1 210 ? -1.645 -12.485 -15.919 1.00 88.75 210 LEU A C 1
ATOM 1709 O O . LEU A 1 210 ? -1.224 -13.331 -15.131 1.00 88.75 210 LEU A O 1
ATOM 1713 N N . ILE A 1 211 ? -2.878 -12.543 -16.434 1.00 85.75 211 ILE A N 1
ATOM 1714 C CA . ILE A 1 211 ? -3.804 -13.658 -16.187 1.00 85.75 211 ILE A CA 1
ATOM 1715 C C . ILE A 1 211 ? -3.265 -14.937 -16.835 1.00 85.75 211 ILE A C 1
ATOM 1717 O O . ILE A 1 211 ? -3.120 -15.949 -16.153 1.00 85.75 211 ILE A O 1
ATOM 1721 N N . VAL A 1 212 ? -2.901 -14.874 -18.120 1.00 85.00 212 VAL A N 1
ATOM 1722 C CA . VAL A 1 212 ? -2.380 -16.028 -18.878 1.00 85.00 212 VAL A CA 1
ATOM 1723 C C . VAL A 1 212 ? -1.074 -16.557 -18.278 1.00 85.00 212 VAL A C 1
ATOM 1725 O O . VAL A 1 212 ? -0.855 -17.765 -18.219 1.00 85.00 212 VAL A O 1
ATOM 1728 N N . SER A 1 213 ? -0.200 -15.666 -17.803 1.00 86.00 213 SER A N 1
ATOM 1729 C CA . SER A 1 213 ? 1.057 -16.050 -17.150 1.00 86.00 213 SER A CA 1
ATOM 1730 C C . SER A 1 213 ? 0.891 -16.527 -15.703 1.00 86.00 213 SER A C 1
ATOM 1732 O O . SER A 1 213 ? 1.873 -16.992 -15.126 1.00 86.00 213 SER A O 1
ATOM 1734 N N . GLN A 1 214 ? -0.322 -16.461 -15.137 1.00 86.69 214 GLN A N 1
ATOM 1735 C CA . GLN A 1 214 ? -0.625 -16.774 -13.734 1.00 86.69 214 GLN A CA 1
ATOM 1736 C C . GLN A 1 214 ? 0.188 -15.926 -12.737 1.00 86.69 214 GLN A C 1
ATOM 1738 O O . GLN A 1 214 ? 0.526 -16.369 -11.639 1.00 86.69 214 GLN A O 1
ATOM 1743 N N . GLU A 1 215 ? 0.538 -14.703 -13.144 1.00 87.44 215 GLU A N 1
ATOM 1744 C CA . GLU A 1 215 ? 1.330 -13.748 -12.361 1.00 87.44 215 GLU A CA 1
ATOM 1745 C C . GLU A 1 215 ? 0.467 -12.605 -11.806 1.00 87.44 215 GLU A C 1
ATOM 1747 O O . GLU A 1 215 ? 0.991 -11.715 -11.137 1.00 87.44 215 GLU A O 1
ATOM 1752 N N . LEU A 1 216 ? -0.849 -12.603 -12.058 1.00 88.25 216 LEU A N 1
ATOM 1753 C CA . LEU A 1 216 ? -1.757 -11.598 -11.507 1.00 88.25 216 LEU A CA 1
ATOM 1754 C C . LEU A 1 216 ? -1.984 -11.836 -10.006 1.00 88.25 216 LEU A C 1
ATOM 1756 O O . LEU A 1 216 ? -2.339 -12.933 -9.574 1.00 88.25 216 LEU A O 1
ATOM 1760 N N . HIS A 1 217 ? -1.850 -10.780 -9.211 1.00 89.25 217 HIS A N 1
ATOM 1761 C CA . HIS A 1 217 ? -2.028 -10.852 -7.763 1.00 89.25 217 HIS A CA 1
ATOM 1762 C C . HIS A 1 217 ? -3.467 -11.255 -7.367 1.00 89.25 217 HIS A C 1
ATOM 1764 O O . HIS A 1 217 ? -4.418 -10.658 -7.885 1.00 89.25 217 HIS A O 1
ATOM 1770 N N . PRO A 1 218 ? -3.677 -12.184 -6.408 1.00 86.19 218 PRO A N 1
ATOM 1771 C CA . PRO A 1 218 ? -5.015 -12.681 -6.054 1.00 86.19 218 PRO A CA 1
ATOM 1772 C C . PRO A 1 218 ? -6.011 -11.586 -5.644 1.00 86.19 218 PRO A C 1
ATOM 1774 O O . PRO A 1 218 ? -7.186 -11.646 -6.006 1.00 86.19 218 PRO A O 1
ATOM 1777 N N . ALA A 1 219 ? -5.536 -10.549 -4.945 1.00 83.56 219 ALA A N 1
ATOM 1778 C CA . ALA A 1 219 ? -6.350 -9.409 -4.505 1.00 83.56 219 ALA A CA 1
ATOM 1779 C C . ALA A 1 219 ? -7.072 -8.649 -5.640 1.00 83.56 219 ALA A C 1
ATOM 1781 O O . ALA A 1 219 ? -8.126 -8.066 -5.392 1.00 83.56 219 ALA A O 1
ATOM 1782 N N . PHE A 1 220 ? -6.585 -8.695 -6.890 1.00 77.62 220 PHE A N 1
ATOM 1783 C CA . PHE A 1 220 ? -7.273 -8.049 -8.020 1.00 77.62 220 PHE A CA 1
ATOM 1784 C C . PHE A 1 220 ? -8.656 -8.617 -8.302 1.00 77.62 220 PHE A C 1
ATOM 1786 O O . PHE A 1 220 ? -9.514 -7.908 -8.820 1.00 77.62 220 PHE A O 1
ATOM 1793 N N . ARG A 1 221 ? -8.883 -9.885 -7.964 1.00 63.38 221 ARG A N 1
ATOM 1794 C CA . ARG A 1 221 ? -10.145 -10.568 -8.261 1.00 63.38 221 ARG A CA 1
ATOM 1795 C C . ARG A 1 221 ? -11.260 -10.195 -7.288 1.00 63.38 221 ARG A C 1
ATOM 1797 O O . ARG A 1 221 ? -12.428 -10.378 -7.603 1.00 63.38 221 ARG A O 1
ATOM 1804 N N . TYR A 1 222 ? -10.910 -9.634 -6.131 1.00 53.53 222 TYR A N 1
ATOM 1805 C CA . TYR A 1 222 ? -11.865 -9.231 -5.097 1.00 53.53 222 TYR A CA 1
ATOM 1806 C C . TYR A 1 222 ? -12.204 -7.730 -5.142 1.00 53.53 222 TYR A C 1
ATOM 1808 O O . TYR A 1 222 ? -12.984 -7.256 -4.322 1.00 53.53 222 TYR A O 1
ATOM 1816 N N . GLY A 1 223 ? -11.633 -6.977 -6.093 1.00 44.69 223 GLY A N 1
ATOM 1817 C CA . GLY A 1 223 ? -11.613 -5.512 -6.080 1.00 44.69 223 GLY A CA 1
ATOM 1818 C C . GLY A 1 223 ? -12.021 -4.832 -7.388 1.00 44.69 223 GLY A C 1
ATOM 1819 O O . GLY A 1 223 ? -11.285 -3.973 -7.862 1.00 44.69 223 GLY A O 1
ATOM 1820 N N . SER A 1 224 ? -13.160 -5.196 -7.983 1.00 36.53 224 SER A N 1
ATOM 1821 C CA . SER A 1 224 ? -14.004 -4.335 -8.846 1.00 36.53 224 SER A CA 1
ATOM 1822 C C . SER A 1 224 ? -15.025 -5.196 -9.577 1.00 36.53 224 SER A C 1
ATOM 1824 O O . SER A 1 224 ? -14.631 -5.918 -10.472 1.00 36.53 224 SER A O 1
ATOM 1826 N N . ASN A 1 225 ? -16.312 -5.093 -9.229 1.00 39.97 225 ASN A N 1
ATOM 1827 C CA . ASN A 1 225 ? -17.491 -5.311 -10.093 1.00 39.97 225 ASN A CA 1
ATOM 1828 C C . ASN A 1 225 ? -17.596 -6.562 -11.010 1.00 39.97 225 ASN A C 1
ATOM 1830 O O . ASN A 1 225 ? -18.602 -6.702 -11.707 1.00 39.97 225 ASN A O 1
ATOM 1834 N N . ASP A 1 226 ? -16.681 -7.527 -10.937 1.00 41.44 226 ASP A N 1
ATOM 1835 C CA . ASP A 1 226 ? -16.687 -8.776 -11.709 1.00 41.44 226 ASP A CA 1
ATOM 1836 C C . ASP A 1 226 ? -17.673 -9.815 -11.144 1.00 41.44 226 ASP A C 1
ATOM 1838 O O . ASP A 1 226 ? -17.802 -10.915 -11.681 1.00 41.44 226 ASP A O 1
ATOM 1842 N N . ILE A 1 227 ? -18.465 -9.456 -10.122 1.00 42.12 227 ILE A N 1
ATOM 1843 C CA . ILE A 1 227 ? -19.646 -10.241 -9.718 1.00 42.12 227 ILE A CA 1
ATOM 1844 C C . ILE A 1 227 ? -20.580 -10.433 -10.929 1.00 42.12 227 ILE A C 1
ATOM 1846 O O . ILE A 1 227 ? -21.138 -11.512 -11.108 1.00 42.12 227 ILE A O 1
ATOM 1850 N N . LYS A 1 228 ? -20.653 -9.448 -11.841 1.00 35.94 228 LYS A N 1
ATOM 1851 C CA . LYS A 1 228 ? -21.407 -9.580 -13.099 1.00 35.94 228 LYS A CA 1
ATOM 1852 C C . LYS A 1 228 ? -20.753 -10.503 -14.133 1.00 35.94 228 LYS A C 1
ATOM 1854 O O . LYS A 1 228 ? -21.460 -11.018 -14.992 1.00 35.94 228 LYS A O 1
ATOM 1859 N N . LEU A 1 229 ? -19.439 -10.729 -14.066 1.00 41.00 229 LEU A N 1
ATOM 1860 C CA . LEU A 1 229 ? -18.761 -11.679 -14.953 1.00 41.00 229 LEU A CA 1
ATOM 1861 C C . LEU A 1 229 ? -18.941 -13.122 -14.451 1.00 41.00 229 LEU A C 1
ATOM 1863 O O . LEU A 1 229 ? -19.132 -14.030 -15.255 1.00 41.00 229 LEU A O 1
ATOM 1867 N N . ASN A 1 230 ? -18.977 -13.327 -13.130 1.00 34.91 230 ASN A N 1
ATOM 1868 C CA . ASN A 1 230 ? -19.227 -14.643 -12.529 1.00 34.91 230 ASN A CA 1
ATOM 1869 C C . ASN A 1 230 ? -20.672 -15.144 -12.742 1.00 34.91 230 ASN A C 1
ATOM 1871 O O . ASN A 1 230 ? -20.890 -16.350 -12.871 1.00 34.91 230 ASN A O 1
ATOM 1875 N N . GLU A 1 231 ? -21.665 -14.253 -12.834 1.00 37.78 231 GLU A N 1
ATOM 1876 C CA . GLU A 1 231 ? -23.054 -14.634 -13.156 1.00 37.78 231 GLU A CA 1
ATOM 1877 C C . GLU A 1 231 ? -23.260 -15.010 -14.634 1.00 37.78 231 GLU A C 1
ATOM 1879 O O . GLU A 1 231 ? -24.154 -15.794 -14.944 1.00 37.78 231 GLU A O 1
ATOM 1884 N N . ALA A 1 232 ? -22.418 -14.523 -15.553 1.00 33.72 232 ALA A N 1
ATOM 1885 C CA . ALA A 1 232 ? -22.532 -14.859 -16.974 1.00 33.72 232 ALA A CA 1
ATOM 1886 C C . ALA A 1 232 ? -22.022 -16.276 -17.307 1.00 33.72 232 ALA A C 1
ATOM 1888 O O . ALA A 1 232 ? -22.514 -16.893 -18.250 1.00 33.72 232 ALA A O 1
ATOM 1889 N N . TYR A 1 233 ? -21.084 -16.813 -16.518 1.00 37.91 233 TYR A N 1
ATOM 1890 C CA . TYR A 1 233 ? -20.490 -18.140 -16.748 1.00 37.91 233 TYR A CA 1
ATOM 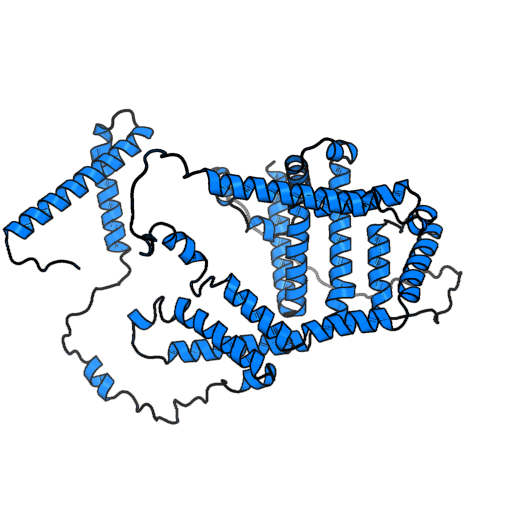1891 C C . TYR A 1 233 ? -21.023 -19.239 -15.816 1.00 37.91 233 TYR A C 1
ATOM 1893 O O . TYR A 1 233 ? -20.982 -20.414 -16.170 1.00 37.91 233 TYR A O 1
ATOM 1901 N N . SER A 1 234 ? -21.623 -18.890 -14.673 1.00 38.50 234 SER A N 1
ATOM 1902 C CA . SER A 1 234 ? -22.251 -19.874 -13.768 1.00 38.50 234 SER A CA 1
ATOM 1903 C C . SER A 1 234 ? -23.570 -20.468 -14.292 1.00 38.50 234 SER A C 1
ATOM 1905 O O . SER A 1 234 ? -24.106 -21.398 -13.692 1.00 38.50 234 SER A O 1
ATOM 1907 N N . GLY A 1 235 ? -24.074 -19.988 -15.435 1.00 32.53 235 GLY A N 1
ATOM 1908 C CA . GLY A 1 235 ? -25.255 -20.533 -16.108 1.00 32.53 235 GLY A CA 1
ATOM 1909 C C . GLY A 1 235 ? -25.014 -21.785 -16.964 1.00 32.53 235 GLY A C 1
ATOM 1910 O O . GLY A 1 235 ? -25.992 -22.358 -17.439 1.00 32.53 235 GLY A O 1
ATOM 1911 N N . PHE A 1 236 ? -23.760 -22.216 -17.171 1.00 35.44 236 PHE A N 1
ATOM 1912 C CA . PHE A 1 236 ? -23.439 -23.314 -18.100 1.00 35.44 236 PHE A CA 1
ATOM 1913 C C . PHE A 1 236 ? -22.921 -24.618 -17.464 1.00 35.44 236 PHE A C 1
ATOM 1915 O O . PHE A 1 236 ? -22.977 -25.652 -18.124 1.00 35.44 236 PHE A O 1
ATOM 1922 N N . ASP A 1 237 ? -22.554 -24.638 -16.179 1.00 34.25 237 ASP A N 1
ATOM 1923 C CA . ASP A 1 237 ? -21.926 -25.815 -15.544 1.00 34.25 237 ASP A CA 1
ATOM 1924 C C . ASP A 1 237 ? -22.835 -26.551 -14.539 1.00 34.25 237 ASP A C 1
ATOM 1926 O O . ASP A 1 237 ? -22.414 -26.972 -13.463 1.00 34.25 237 ASP A O 1
ATOM 1930 N N . ALA A 1 238 ? -24.105 -26.760 -14.900 1.00 29.64 238 ALA A N 1
ATOM 1931 C CA . ALA A 1 238 ? -25.023 -27.611 -14.128 1.00 29.64 238 ALA A CA 1
ATOM 1932 C C . ALA A 1 238 ? -25.066 -29.083 -14.596 1.00 29.64 238 ALA A C 1
ATOM 1934 O O . ALA A 1 238 ? -25.901 -29.849 -14.114 1.00 29.64 238 ALA A O 1
ATOM 1935 N N . GLN A 1 239 ? -24.194 -29.517 -15.515 1.00 29.16 239 GLN A N 1
ATOM 1936 C CA . GLN A 1 239 ? -24.198 -30.897 -16.026 1.00 29.16 239 GLN A CA 1
ATOM 1937 C C . GLN A 1 239 ? -22.799 -31.442 -16.353 1.00 29.16 239 GLN A C 1
ATOM 1939 O O . GLN A 1 239 ? -22.544 -31.872 -17.470 1.00 29.16 239 GLN A O 1
ATOM 1944 N N . ALA A 1 240 ? -21.889 -31.494 -15.381 1.00 30.14 240 ALA A N 1
ATOM 1945 C CA . ALA A 1 240 ? -20.730 -32.390 -15.477 1.00 30.14 240 ALA A CA 1
ATOM 1946 C C . ALA A 1 240 ? -20.137 -32.681 -14.095 1.00 30.14 240 ALA A C 1
ATOM 1948 O O . ALA A 1 240 ? -19.074 -32.200 -13.717 1.00 30.14 240 ALA A O 1
ATOM 1949 N N . SER A 1 241 ? -20.839 -33.481 -13.302 1.00 28.38 241 SER A N 1
ATOM 1950 C CA . SER A 1 241 ? -20.225 -34.172 -12.171 1.00 28.38 241 SER A CA 1
ATOM 1951 C C . SER A 1 241 ? -20.941 -35.487 -11.962 1.00 28.38 241 SER A C 1
ATOM 1953 O O . SER A 1 241 ? -22.007 -35.528 -11.356 1.00 28.38 241 SER A O 1
ATOM 1955 N N . GLN A 1 242 ? -20.351 -36.556 -12.488 1.00 26.81 242 GLN A N 1
ATOM 1956 C CA . GLN A 1 242 ? -20.511 -37.909 -11.974 1.00 26.81 242 GLN A CA 1
ATOM 1957 C C . GLN A 1 242 ? -19.394 -38.797 -12.530 1.00 26.81 242 GLN A C 1
ATOM 1959 O O . GLN A 1 242 ? -19.160 -38.792 -13.734 1.00 26.81 242 GLN A O 1
ATOM 1964 N N . GLN A 1 243 ? -18.804 -39.585 -11.618 1.00 25.64 243 GLN A N 1
ATOM 1965 C CA . GLN A 1 243 ? -17.959 -40.774 -11.828 1.00 25.64 243 GLN A CA 1
ATOM 1966 C C . GLN A 1 243 ? -16.454 -40.505 -12.074 1.00 25.64 243 GLN A C 1
ATOM 1968 O O . GLN A 1 243 ? -16.104 -39.774 -12.983 1.00 25.64 243 GLN A O 1
ATOM 1973 N N . ILE A 1 244 ? -15.471 -41.041 -11.328 1.00 25.58 244 ILE A N 1
ATOM 1974 C CA . ILE A 1 244 ? -15.375 -42.188 -10.398 1.00 25.58 244 ILE A CA 1
ATOM 1975 C C . ILE A 1 244 ? -14.132 -41.997 -9.488 1.00 25.58 244 ILE A C 1
ATOM 1977 O O . ILE A 1 244 ? -13.063 -41.625 -9.966 1.00 25.58 244 ILE A O 1
ATOM 1981 N N . GLU A 1 245 ? -14.256 -42.305 -8.190 1.00 23.72 245 GLU A N 1
ATOM 1982 C CA . GLU A 1 245 ? -13.147 -42.569 -7.250 1.00 23.72 245 GLU A CA 1
ATOM 1983 C C . GLU A 1 245 ? -12.627 -44.017 -7.387 1.00 23.72 245 GLU A C 1
ATOM 1985 O O . GLU A 1 245 ? -13.457 -44.910 -7.557 1.00 23.72 245 GLU A O 1
ATOM 1990 N N . LYS A 1 246 ? -11.316 -44.277 -7.172 1.00 25.03 246 LYS A N 1
ATOM 1991 C CA . LYS A 1 246 ? -10.735 -45.132 -6.083 1.00 25.03 246 LYS A CA 1
ATOM 1992 C C . LYS A 1 246 ? -9.248 -45.547 -6.303 1.00 25.03 246 LYS A C 1
ATOM 1994 O O . LYS A 1 246 ? -8.740 -45.341 -7.397 1.00 25.03 246 LYS A O 1
ATOM 1999 N N . PRO A 1 247 ? -8.508 -46.048 -5.271 1.00 30.14 247 PRO A N 1
ATOM 2000 C CA . PRO A 1 247 ? -7.185 -45.517 -4.889 1.00 30.14 247 PRO A CA 1
ATOM 2001 C C . PRO A 1 247 ? -6.065 -46.590 -4.744 1.00 30.14 247 PRO A C 1
ATOM 2003 O O . PRO A 1 247 ? -6.248 -47.746 -5.125 1.00 30.14 247 PRO A O 1
ATOM 2006 N N . THR A 1 248 ? -4.990 -46.227 -4.009 1.00 23.33 248 THR A N 1
ATOM 2007 C CA . THR A 1 248 ? -3.927 -47.052 -3.347 1.00 23.33 248 THR A CA 1
ATOM 2008 C C . THR A 1 248 ? -2.669 -47.270 -4.222 1.00 23.33 248 THR A C 1
ATOM 2010 O O . THR A 1 248 ? -2.812 -47.575 -5.392 1.00 23.33 248 THR A O 1
ATOM 2013 N N . ARG A 1 249 ? -1.399 -47.164 -3.778 1.00 23.86 249 ARG A N 1
ATOM 2014 C CA . ARG A 1 249 ? -0.767 -47.354 -2.453 1.00 23.86 249 ARG A CA 1
ATOM 2015 C C . ARG A 1 249 ? 0.659 -46.752 -2.420 1.00 23.86 249 ARG A C 1
ATOM 2017 O O . ARG A 1 249 ? 1.299 -46.617 -3.455 1.00 23.86 249 ARG A O 1
ATOM 2024 N N . ALA A 1 250 ? 1.123 -46.445 -1.210 1.00 22.86 250 ALA A N 1
ATOM 2025 C CA . ALA A 1 250 ? 2.419 -45.878 -0.837 1.00 22.86 250 ALA A CA 1
ATOM 2026 C C . ALA A 1 250 ? 3.632 -46.808 -1.038 1.00 22.86 250 ALA A C 1
ATOM 2028 O O . ALA A 1 250 ? 3.479 -48.024 -0.951 1.00 22.86 250 ALA A O 1
ATOM 2029 N N . TYR A 1 251 ? 4.824 -46.208 -1.153 1.00 24.05 251 TYR A N 1
ATOM 2030 C CA . TYR A 1 251 ? 6.065 -46.657 -0.506 1.00 24.05 251 TYR A CA 1
ATOM 2031 C C . TYR A 1 251 ? 6.934 -45.433 -0.170 1.00 24.05 251 TYR A C 1
ATOM 2033 O O . TYR A 1 251 ? 6.954 -44.453 -0.913 1.00 24.05 251 TYR A O 1
ATOM 2041 N N . SER A 1 252 ? 7.569 -45.492 0.996 1.00 25.62 252 SER A N 1
ATOM 2042 C CA . SER A 1 252 ? 8.327 -44.445 1.680 1.00 25.62 252 SER A CA 1
ATOM 2043 C C . SER A 1 252 ? 9.847 -44.629 1.560 1.00 25.62 252 SER A C 1
ATOM 2045 O O . SER A 1 252 ? 10.316 -45.697 1.170 1.00 25.62 252 SER A O 1
ATOM 2047 N N . ASP A 1 253 ? 10.551 -43.582 2.014 1.00 23.86 253 ASP A N 1
ATOM 2048 C CA . ASP A 1 253 ? 11.971 -43.481 2.403 1.00 23.86 253 ASP A CA 1
ATOM 2049 C C . ASP A 1 253 ? 12.972 -43.269 1.244 1.00 23.86 253 ASP A C 1
ATOM 2051 O O . ASP A 1 253 ? 12.831 -43.833 0.170 1.00 23.86 253 ASP A O 1
ATOM 2055 N N . SER A 1 254 ? 14.009 -42.430 1.328 1.00 25.50 254 SER A N 1
ATOM 2056 C CA . SER A 1 254 ? 14.687 -41.787 2.458 1.00 25.50 254 SER A CA 1
ATOM 2057 C C . SER A 1 254 ? 15.484 -40.551 1.997 1.00 25.50 254 SER A C 1
ATOM 2059 O O . SER A 1 254 ? 15.936 -40.470 0.858 1.00 25.50 254 SER A O 1
ATOM 2061 N N . SER A 1 255 ? 15.719 -39.649 2.947 1.00 28.11 255 SER A N 1
ATOM 2062 C CA . SER A 1 255 ? 16.750 -38.601 3.026 1.00 28.11 255 SER A CA 1
ATOM 2063 C C . SER A 1 255 ? 18.063 -38.818 2.254 1.00 28.11 255 SER A C 1
ATOM 2065 O O . SER A 1 255 ? 18.670 -39.879 2.371 1.00 28.11 255 SER A O 1
ATOM 2067 N N . ASN A 1 256 ? 18.586 -37.744 1.640 1.00 26.03 256 ASN A N 1
ATOM 2068 C CA . ASN A 1 256 ? 19.970 -37.301 1.862 1.00 26.03 256 ASN A CA 1
ATOM 2069 C C . ASN A 1 256 ? 20.228 -35.852 1.405 1.00 26.03 256 ASN A C 1
ATOM 2071 O O . ASN A 1 256 ? 19.887 -35.443 0.298 1.00 26.03 256 ASN A O 1
ATOM 2075 N N . MET A 1 257 ? 20.866 -35.106 2.311 1.00 27.25 257 MET A N 1
ATOM 2076 C CA . MET A 1 257 ? 21.617 -33.869 2.091 1.00 27.25 257 MET A CA 1
ATOM 2077 C C . MET A 1 257 ? 22.715 -34.060 1.039 1.00 27.25 257 MET A C 1
ATOM 2079 O O . MET A 1 257 ? 23.411 -35.068 1.079 1.00 27.25 257 MET A O 1
ATOM 2083 N N . SER A 1 258 ? 22.931 -33.042 0.202 1.00 23.67 258 SER A N 1
ATOM 2084 C CA . SER A 1 258 ? 24.259 -32.593 -0.256 1.00 23.67 258 SER A CA 1
ATOM 2085 C C . SER A 1 258 ? 24.081 -31.320 -1.095 1.00 23.67 258 SER A C 1
ATOM 2087 O O . SER A 1 258 ? 23.436 -31.333 -2.135 1.00 23.67 258 SER A O 1
ATOM 2089 N N . SER A 1 259 ? 24.420 -30.147 -0.556 1.00 26.14 259 SER A N 1
ATOM 2090 C CA . SER A 1 259 ? 25.734 -29.501 -0.730 1.00 26.14 259 SER A CA 1
ATOM 2091 C C . SER A 1 259 ? 26.092 -29.294 -2.207 1.00 26.14 259 SER A C 1
ATOM 2093 O O . SER A 1 259 ? 26.787 -30.116 -2.804 1.00 26.14 259 SER A O 1
ATOM 2095 N N . LEU A 1 260 ? 25.631 -28.185 -2.798 1.00 25.72 260 LEU A N 1
ATOM 2096 C CA . LEU A 1 260 ? 26.160 -27.731 -4.081 1.00 25.72 260 LEU A CA 1
ATOM 2097 C C . LEU A 1 260 ? 27.352 -26.811 -3.814 1.00 25.72 260 LEU A C 1
ATOM 2099 O O . LEU A 1 260 ? 27.206 -25.712 -3.281 1.00 25.72 260 LEU A O 1
ATOM 2103 N N . ASN A 1 261 ? 28.526 -27.331 -4.152 1.00 27.45 261 ASN A N 1
ATOM 2104 C CA . ASN A 1 261 ? 29.811 -26.678 -4.005 1.00 27.45 261 ASN A CA 1
ATOM 2105 C C . ASN A 1 261 ? 29.905 -25.390 -4.825 1.00 27.45 261 ASN A C 1
ATOM 2107 O O . ASN A 1 261 ? 29.533 -25.329 -5.998 1.00 27.45 261 ASN A O 1
ATOM 2111 N N . THR A 1 262 ? 30.490 -24.400 -4.162 1.00 30.59 262 THR A N 1
ATOM 2112 C CA . THR A 1 262 ? 31.184 -23.233 -4.689 1.00 30.59 262 THR A CA 1
ATOM 2113 C C . THR A 1 262 ? 32.042 -23.595 -5.904 1.00 30.59 262 THR A C 1
ATOM 2115 O O . THR A 1 262 ? 32.959 -24.406 -5.798 1.00 30.59 262 THR A O 1
ATOM 2118 N N . PHE A 1 263 ? 31.774 -22.963 -7.046 1.00 30.66 263 PHE A N 1
ATOM 2119 C CA . PHE A 1 263 ? 32.763 -22.813 -8.111 1.00 30.66 263 PHE A CA 1
ATOM 2120 C C . PHE A 1 263 ? 33.389 -21.426 -7.948 1.00 30.66 263 PHE A C 1
ATOM 2122 O O . PHE A 1 263 ? 32.756 -20.409 -8.233 1.00 30.66 263 PHE A O 1
ATOM 2129 N N . GLU A 1 264 ? 34.606 -21.401 -7.408 1.00 32.00 264 GLU A N 1
ATOM 2130 C CA . GLU A 1 264 ? 35.482 -20.233 -7.414 1.00 32.00 264 GLU A CA 1
ATOM 2131 C C . GLU A 1 264 ? 36.053 -20.041 -8.829 1.00 32.00 264 GLU A C 1
ATOM 2133 O O . GLU A 1 264 ? 36.593 -20.976 -9.420 1.00 32.00 264 GLU A O 1
ATOM 2138 N N . ASP A 1 265 ? 35.936 -18.824 -9.359 1.00 30.62 265 ASP A N 1
ATOM 2139 C CA . ASP A 1 265 ? 36.679 -18.333 -10.525 1.00 30.62 265 ASP A CA 1
ATOM 2140 C C . ASP A 1 265 ? 37.690 -17.283 -10.010 1.00 30.62 265 ASP A C 1
ATOM 2142 O O . ASP A 1 265 ? 37.294 -16.390 -9.243 1.00 30.62 265 ASP A O 1
ATOM 2146 N N . PRO A 1 266 ? 38.997 -17.377 -10.333 1.00 41.84 266 PRO A N 1
ATOM 2147 C CA . PRO A 1 266 ? 40.044 -16.667 -9.621 1.00 41.84 266 PRO A CA 1
ATOM 2148 C C . PRO A 1 266 ? 40.268 -15.283 -10.237 1.00 41.84 266 PRO A C 1
ATOM 2150 O O . PRO A 1 266 ? 41.081 -15.084 -11.135 1.00 41.84 266 PRO A O 1
ATOM 2153 N N . ALA A 1 267 ? 39.566 -14.290 -9.706 1.00 33.72 267 ALA A N 1
ATOM 2154 C CA . ALA A 1 267 ? 39.964 -12.889 -9.792 1.00 33.72 267 ALA A CA 1
ATOM 2155 C C . ALA A 1 267 ? 39.486 -12.188 -8.519 1.00 33.72 267 ALA A C 1
ATOM 2157 O O . ALA A 1 267 ? 38.412 -11.585 -8.475 1.00 33.72 267 ALA A O 1
ATOM 2158 N N . GLY A 1 268 ? 40.282 -12.356 -7.462 1.00 32.09 268 GLY A N 1
ATOM 2159 C CA . GLY A 1 268 ? 39.999 -11.874 -6.119 1.00 32.09 268 GLY A CA 1
ATOM 2160 C C . GLY A 1 268 ? 39.738 -10.372 -6.081 1.00 32.09 268 GLY A C 1
ATOM 2161 O O . GLY A 1 268 ? 40.585 -9.561 -6.453 1.00 32.09 268 GLY A O 1
ATOM 2162 N N . ILE A 1 269 ? 38.564 -10.014 -5.574 1.00 33.84 269 ILE A N 1
ATOM 2163 C CA . ILE A 1 269 ? 38.349 -8.727 -4.923 1.00 33.84 269 ILE A CA 1
ATOM 2164 C C . ILE A 1 269 ? 38.487 -9.022 -3.419 1.00 33.84 269 ILE A C 1
ATOM 2166 O O . ILE A 1 269 ? 37.826 -9.952 -2.953 1.00 33.84 269 ILE A O 1
ATOM 2170 N N . PRO A 1 270 ? 39.356 -8.318 -2.666 1.00 31.50 270 PRO A N 1
ATOM 2171 C CA . PRO A 1 270 ? 39.610 -8.631 -1.261 1.00 31.50 270 PRO A CA 1
ATOM 2172 C C . PRO A 1 270 ? 38.332 -8.557 -0.406 1.00 31.50 270 PRO A C 1
ATOM 2174 O O . PRO A 1 270 ? 37.477 -7.713 -0.696 1.00 31.50 270 PRO A O 1
ATOM 2177 N N . PRO A 1 271 ? 38.209 -9.342 0.686 1.00 44.34 271 PRO A N 1
ATOM 2178 C CA . PRO A 1 271 ? 37.011 -9.387 1.538 1.00 44.34 271 PRO A CA 1
ATOM 2179 C C . PRO A 1 271 ? 36.777 -8.120 2.381 1.00 44.34 271 PRO A C 1
ATOM 2181 O O . PRO A 1 271 ? 35.901 -8.102 3.235 1.00 44.34 271 PRO A O 1
ATOM 2184 N N . GLU A 1 272 ? 37.549 -7.060 2.152 1.00 33.31 272 GLU A N 1
ATOM 2185 C CA . GLU A 1 272 ? 37.600 -5.841 2.968 1.00 33.31 272 GLU A CA 1
ATOM 2186 C C . GLU A 1 272 ? 36.794 -4.670 2.354 1.00 33.31 272 GLU A C 1
ATOM 2188 O O . GLU A 1 272 ? 36.790 -3.560 2.870 1.00 33.31 272 GLU A O 1
ATOM 2193 N N . TRP A 1 273 ? 36.072 -4.903 1.246 1.00 44.00 273 TRP A N 1
ATOM 2194 C CA . TRP A 1 273 ? 35.295 -3.886 0.508 1.00 44.00 273 TRP A CA 1
ATOM 2195 C C . TRP A 1 273 ? 33.805 -3.791 0.896 1.00 44.00 273 TRP A C 1
ATOM 2197 O O . TRP A 1 273 ? 32.984 -3.396 0.055 1.00 44.00 273 TRP A O 1
ATOM 2207 N N . THR A 1 274 ? 33.426 -4.141 2.127 1.00 35.75 274 THR A N 1
ATOM 2208 C CA . THR A 1 274 ? 32.023 -4.164 2.584 1.00 35.75 274 THR A CA 1
ATOM 2209 C C . THR A 1 274 ? 31.606 -2.900 3.351 1.00 35.75 274 THR A C 1
ATOM 2211 O O . THR A 1 274 ? 31.853 -2.826 4.553 1.00 35.75 274 THR A O 1
ATOM 2214 N N . PRO A 1 275 ? 30.887 -1.950 2.723 1.00 40.72 275 PRO A N 1
ATOM 2215 C CA . PRO A 1 275 ? 30.007 -1.036 3.437 1.00 40.72 275 PRO A CA 1
ATOM 2216 C C . PRO A 1 275 ? 28.585 -1.628 3.491 1.00 40.72 275 PRO A C 1
ATOM 2218 O O . PRO A 1 275 ? 28.086 -2.138 2.487 1.00 40.72 275 PRO A O 1
ATOM 2221 N N . THR A 1 276 ? 28.011 -1.615 4.697 1.00 48.28 276 THR A N 1
ATOM 2222 C CA . THR A 1 276 ? 26.613 -1.855 5.119 1.00 48.28 276 THR A CA 1
ATOM 2223 C C . THR A 1 276 ? 25.641 -2.543 4.140 1.00 48.28 276 THR A C 1
ATOM 2225 O O . THR A 1 276 ? 25.362 -2.073 3.040 1.00 48.28 276 THR A O 1
ATOM 2228 N N . ASN A 1 277 ? 25.024 -3.647 4.592 1.00 58.44 277 ASN A N 1
ATOM 2229 C CA . ASN A 1 277 ? 24.074 -4.491 3.838 1.00 58.44 277 ASN A CA 1
ATOM 2230 C C . ASN A 1 277 ? 22.996 -3.715 3.048 1.00 58.44 277 ASN A C 1
ATOM 2232 O O . ASN A 1 277 ? 22.610 -4.137 1.960 1.00 58.44 277 ASN A O 1
ATOM 2236 N N . VAL A 1 278 ? 22.561 -2.550 3.538 1.00 63.81 278 VAL A N 1
ATOM 2237 C CA . VAL A 1 278 ? 21.616 -1.638 2.865 1.00 63.81 278 VAL A CA 1
ATOM 2238 C C . VAL A 1 278 ? 22.084 -1.254 1.460 1.00 63.81 278 VAL A C 1
ATOM 2240 O O . VAL A 1 278 ? 21.325 -1.325 0.490 1.00 63.81 278 VAL A O 1
ATOM 2243 N N . SER A 1 279 ? 23.363 -0.910 1.338 1.00 67.12 279 SER A N 1
ATOM 2244 C CA . SER A 1 279 ? 23.995 -0.518 0.085 1.00 67.12 279 SER A CA 1
ATOM 2245 C C . SER A 1 279 ? 23.893 -1.614 -0.967 1.00 67.12 279 SER A C 1
ATOM 2247 O O . SER A 1 279 ? 23.578 -1.353 -2.127 1.00 67.12 279 SER A O 1
ATOM 2249 N N . VAL A 1 280 ? 24.101 -2.862 -0.551 1.00 75.69 280 VAL A N 1
ATOM 2250 C CA . VAL A 1 280 ? 24.028 -4.035 -1.427 1.00 75.69 280 VAL A CA 1
ATOM 2251 C C . VAL A 1 280 ? 22.616 -4.220 -1.980 1.00 75.69 280 VAL A C 1
ATOM 2253 O O . VAL A 1 280 ? 22.453 -4.497 -3.169 1.00 75.69 280 VAL A O 1
ATOM 2256 N N . HIS A 1 281 ? 21.586 -4.024 -1.159 1.00 77.06 281 HIS A N 1
ATOM 2257 C CA . HIS A 1 281 ? 20.199 -4.183 -1.594 1.00 77.06 281 HIS A CA 1
ATOM 2258 C C . HIS A 1 281 ? 19.763 -3.093 -2.581 1.00 77.06 281 HIS A C 1
ATOM 2260 O O . HIS A 1 281 ? 19.169 -3.400 -3.619 1.00 77.06 281 HIS A O 1
ATOM 2266 N N . LEU A 1 282 ? 20.153 -1.838 -2.342 1.00 72.06 282 LEU A N 1
ATOM 2267 C CA . LEU A 1 282 ? 19.917 -0.746 -3.293 1.00 72.06 282 LEU A CA 1
ATOM 2268 C C . LEU A 1 282 ? 20.669 -0.971 -4.612 1.00 72.06 282 LEU A C 1
ATOM 2270 O O . LEU A 1 282 ? 20.119 -0.760 -5.693 1.00 72.06 282 LEU A O 1
ATOM 2274 N N . LEU A 1 283 ? 21.904 -1.468 -4.543 1.00 74.50 283 LEU A N 1
ATOM 2275 C CA . LEU A 1 283 ? 22.690 -1.841 -5.718 1.00 74.50 283 LEU A CA 1
ATOM 2276 C C . LEU A 1 283 ? 22.054 -2.997 -6.504 1.00 74.50 283 LEU A C 1
ATOM 2278 O O . LEU A 1 283 ? 22.065 -2.980 -7.736 1.00 74.50 283 LEU A O 1
ATOM 2282 N N . ASN A 1 284 ? 21.446 -3.968 -5.823 1.00 79.44 284 ASN A N 1
ATOM 2283 C CA . ASN A 1 284 ? 20.688 -5.039 -6.472 1.00 79.44 284 ASN A CA 1
ATOM 2284 C C . ASN A 1 284 ? 19.434 -4.509 -7.176 1.00 79.44 284 ASN A C 1
ATOM 2286 O O . ASN A 1 284 ? 19.119 -4.959 -8.281 1.00 79.44 284 ASN A O 1
ATOM 2290 N N . LEU A 1 285 ? 18.742 -3.527 -6.593 1.00 82.75 285 LEU A N 1
ATOM 2291 C CA . LEU A 1 285 ? 17.638 -2.854 -7.273 1.00 82.75 285 LEU A CA 1
ATOM 2292 C C . LEU A 1 285 ? 18.131 -2.119 -8.524 1.00 82.75 285 LEU A C 1
ATOM 2294 O O . LEU A 1 285 ? 17.519 -2.256 -9.578 1.00 82.75 285 LEU A O 1
ATOM 2298 N N . VAL A 1 286 ? 19.261 -1.410 -8.454 1.00 80.81 286 VAL A N 1
ATOM 2299 C CA . VAL A 1 286 ? 19.888 -0.776 -9.629 1.00 80.81 286 VAL A CA 1
ATOM 2300 C C . VAL A 1 286 ? 20.222 -1.820 -10.704 1.00 80.81 286 VAL A C 1
ATOM 2302 O O . VAL A 1 286 ? 19.922 -1.608 -11.882 1.00 80.81 286 VAL A O 1
ATOM 2305 N N . ASP A 1 287 ? 20.780 -2.971 -10.319 1.00 81.44 287 ASP A N 1
ATOM 2306 C CA . ASP A 1 287 ? 21.073 -4.085 -11.232 1.00 81.44 287 ASP A CA 1
ATOM 2307 C C . ASP A 1 287 ? 19.810 -4.589 -11.949 1.00 81.44 287 ASP A C 1
ATOM 2309 O O . ASP A 1 287 ? 19.820 -4.731 -13.178 1.00 81.44 287 ASP A O 1
ATOM 2313 N N . LYS A 1 288 ? 18.708 -4.775 -11.206 1.00 82.19 288 LYS A N 1
ATOM 2314 C CA . LYS A 1 288 ? 17.390 -5.146 -11.749 1.00 82.19 288 LYS A CA 1
ATOM 2315 C C . LYS A 1 288 ? 16.828 -4.043 -12.653 1.00 82.19 288 LYS A C 1
ATOM 2317 O O . LYS A 1 288 ? 16.450 -4.312 -13.792 1.00 82.19 288 LYS A O 1
ATOM 2322 N N . VAL A 1 289 ? 16.835 -2.783 -12.220 1.00 85.19 289 VAL A N 1
ATOM 2323 C CA . VAL A 1 289 ? 16.316 -1.629 -12.977 1.00 85.19 289 VAL A CA 1
ATOM 2324 C C . VAL A 1 289 ? 17.040 -1.449 -14.310 1.00 85.19 289 VAL A C 1
ATOM 2326 O O . VAL A 1 289 ? 16.406 -1.160 -15.327 1.00 85.19 289 VAL A O 1
ATOM 2329 N N . PHE A 1 290 ? 18.346 -1.678 -14.361 1.00 82.94 290 PHE A N 1
ATOM 2330 C CA . PHE A 1 290 ? 19.113 -1.500 -15.588 1.00 82.94 290 PHE A CA 1
ATOM 2331 C C . PHE A 1 290 ? 19.409 -2.791 -16.369 1.00 82.94 290 PHE A C 1
ATOM 2333 O O . PHE A 1 290 ? 20.025 -2.724 -17.436 1.00 82.94 290 PHE A O 1
ATOM 2340 N N . GLN A 1 291 ? 18.939 -3.950 -15.890 1.00 80.12 291 GLN A N 1
ATOM 2341 C CA . GLN A 1 291 ? 19.177 -5.275 -16.485 1.00 80.12 291 GLN A CA 1
ATOM 2342 C C . GLN A 1 291 ? 20.672 -5.553 -16.738 1.00 80.12 291 GLN A C 1
ATOM 2344 O O . GLN A 1 291 ? 21.078 -6.054 -17.791 1.00 80.12 291 GLN A O 1
ATOM 2349 N N . LEU A 1 292 ? 21.520 -5.209 -15.768 1.00 75.06 292 LEU A N 1
ATOM 2350 C CA . LEU A 1 292 ? 22.980 -5.211 -15.927 1.00 75.06 292 LEU A CA 1
ATOM 2351 C C . LEU A 1 292 ? 23.611 -6.613 -15.962 1.00 75.06 292 LEU A C 1
ATOM 2353 O O . LEU A 1 292 ? 24.755 -6.760 -16.402 1.00 75.06 292 LEU A O 1
ATOM 2357 N N . LYS A 1 293 ? 22.865 -7.658 -15.579 1.00 65.44 293 LYS A N 1
ATOM 2358 C CA . LYS A 1 293 ? 23.339 -9.050 -15.446 1.00 65.44 293 LYS A CA 1
ATOM 2359 C C . LYS A 1 293 ? 24.102 -9.601 -16.658 1.00 65.44 293 LYS A C 1
ATOM 2361 O O . LYS A 1 293 ? 24.995 -10.421 -16.481 1.00 65.44 293 LYS A O 1
ATOM 2366 N N . ARG A 1 294 ? 23.793 -9.154 -17.883 1.00 60.59 294 ARG A N 1
ATOM 2367 C CA . ARG A 1 294 ? 24.411 -9.667 -19.128 1.00 60.59 294 ARG A CA 1
ATOM 2368 C C . ARG A 1 294 ? 25.704 -8.958 -19.548 1.00 60.59 294 ARG A C 1
ATOM 2370 O O . ARG A 1 294 ? 26.298 -9.340 -20.550 1.00 60.59 294 ARG A O 1
ATOM 2377 N N . ARG A 1 295 ? 26.137 -7.907 -18.845 1.00 66.06 295 ARG A N 1
ATOM 2378 C CA . ARG A 1 295 ? 27.268 -7.058 -19.262 1.00 66.06 295 ARG A CA 1
ATOM 2379 C C . ARG A 1 295 ? 28.258 -6.890 -18.117 1.00 66.06 295 ARG A C 1
ATOM 2381 O O . ARG A 1 295 ? 28.290 -5.839 -17.493 1.00 66.06 295 ARG A O 1
ATOM 2388 N N . GLY A 1 296 ? 29.069 -7.915 -17.843 1.00 68.38 296 GLY A N 1
ATOM 2389 C CA . GLY A 1 296 ? 29.940 -7.980 -16.657 1.00 68.38 296 GLY A CA 1
ATOM 2390 C C . GLY A 1 296 ? 30.796 -6.729 -16.408 1.00 68.38 296 GLY A C 1
ATOM 2391 O O . GLY A 1 296 ? 30.855 -6.249 -15.280 1.00 68.38 296 GLY A O 1
ATOM 2392 N N . TRP A 1 297 ? 31.390 -6.146 -17.453 1.00 72.56 297 TRP A N 1
ATOM 2393 C CA . TRP A 1 297 ? 32.181 -4.913 -17.332 1.00 72.56 297 TRP A CA 1
ATOM 2394 C C . TRP A 1 297 ? 31.320 -3.666 -17.050 1.00 72.56 297 TRP A C 1
ATOM 2396 O O . TRP A 1 297 ? 31.620 -2.903 -16.137 1.00 72.56 297 TRP A O 1
ATOM 2406 N N . ILE A 1 298 ? 30.193 -3.501 -17.754 1.00 68.75 298 ILE A N 1
ATOM 2407 C CA . ILE A 1 298 ? 29.257 -2.377 -17.544 1.00 68.75 298 ILE A CA 1
ATOM 2408 C C . ILE A 1 298 ? 28.584 -2.490 -16.173 1.00 68.75 298 ILE A C 1
ATOM 2410 O O . ILE A 1 298 ? 28.410 -1.490 -15.491 1.00 68.75 298 ILE A O 1
ATOM 2414 N N . ARG A 1 299 ? 28.257 -3.708 -15.734 1.00 73.38 299 ARG A N 1
ATOM 2415 C CA . ARG A 1 299 ? 27.741 -3.998 -14.396 1.00 73.38 299 ARG A CA 1
ATOM 2416 C C . ARG A 1 299 ? 28.730 -3.549 -13.330 1.00 73.38 299 ARG A C 1
ATOM 2418 O O . ARG A 1 299 ? 28.332 -2.821 -12.434 1.00 73.38 299 ARG A O 1
ATOM 2425 N N . LYS A 1 300 ? 30.012 -3.913 -13.454 1.00 74.31 300 LYS A N 1
ATOM 2426 C CA . LYS A 1 300 ? 31.059 -3.444 -12.534 1.00 74.31 300 LYS A CA 1
ATOM 2427 C C . LYS A 1 300 ? 31.148 -1.918 -12.523 1.00 74.31 300 LYS A C 1
ATOM 2429 O O . LYS A 1 300 ? 31.189 -1.351 -11.444 1.00 74.31 300 LYS A O 1
ATOM 2434 N N . GLN A 1 301 ? 31.091 -1.260 -13.680 1.00 68.81 301 GLN A N 1
ATOM 2435 C CA . GLN A 1 301 ? 31.200 0.199 -13.769 1.00 68.81 301 GLN A CA 1
ATOM 2436 C C . GLN A 1 301 ? 29.972 0.939 -13.216 1.00 68.81 301 GLN A C 1
ATOM 2438 O O . GLN A 1 301 ? 30.125 1.925 -12.502 1.00 68.81 301 GLN A O 1
ATOM 2443 N N . VAL A 1 302 ? 28.754 0.468 -13.504 1.00 70.31 302 VAL A N 1
ATOM 2444 C CA . VAL A 1 302 ? 27.522 1.062 -12.965 1.00 70.31 302 VAL A CA 1
ATOM 2445 C C . VAL A 1 302 ? 27.391 0.771 -11.481 1.00 70.31 302 VAL A C 1
ATOM 2447 O O . VAL A 1 302 ? 27.086 1.688 -10.740 1.00 70.31 302 VAL A O 1
ATOM 2450 N N . LEU A 1 303 ? 27.674 -0.448 -11.016 1.00 74.00 303 LEU A N 1
ATOM 2451 C CA . LEU A 1 303 ? 27.681 -0.741 -9.582 1.00 74.00 303 LEU A CA 1
ATOM 2452 C C . LEU A 1 303 ? 28.788 0.025 -8.862 1.00 74.00 303 LEU A C 1
ATOM 2454 O O . LEU A 1 303 ? 28.560 0.484 -7.752 1.00 74.00 303 LEU A O 1
ATOM 2458 N N . TRP A 1 304 ? 29.951 0.217 -9.490 1.00 70.62 304 TRP A N 1
ATOM 2459 C CA . TRP A 1 304 ? 31.009 1.066 -8.953 1.00 70.62 304 TRP A CA 1
ATOM 2460 C C . TRP A 1 304 ? 30.547 2.518 -8.865 1.00 70.62 304 TRP A C 1
ATOM 2462 O O . TRP A 1 304 ? 30.732 3.115 -7.818 1.00 70.62 304 TRP A O 1
ATOM 2472 N N . ILE A 1 305 ? 29.868 3.069 -9.877 1.00 72.00 305 ILE A N 1
ATOM 2473 C CA . ILE A 1 305 ? 29.358 4.452 -9.848 1.00 72.00 305 ILE A CA 1
ATOM 2474 C C . ILE A 1 305 ? 28.153 4.615 -8.937 1.00 72.00 305 ILE A C 1
ATOM 2476 O O . ILE A 1 305 ? 28.066 5.616 -8.248 1.00 72.00 305 ILE A O 1
ATOM 2480 N N . SER A 1 306 ? 27.249 3.649 -8.866 1.00 70.75 306 SER A N 1
ATOM 2481 C CA . SER A 1 306 ? 26.178 3.636 -7.877 1.00 70.75 306 SER A CA 1
ATOM 2482 C C . SER A 1 306 ? 26.757 3.524 -6.478 1.00 70.75 306 SER A C 1
ATOM 2484 O O . SER A 1 306 ? 26.318 4.264 -5.614 1.00 70.75 306 SER A O 1
ATOM 2486 N N . LYS A 1 307 ? 27.796 2.704 -6.274 1.00 70.75 307 LYS A N 1
ATOM 2487 C CA . LYS A 1 307 ? 28.571 2.673 -5.033 1.00 70.75 307 LYS A CA 1
ATOM 2488 C C . LYS A 1 307 ? 29.257 4.013 -4.790 1.00 70.75 307 LYS A C 1
ATOM 2490 O O . LYS A 1 307 ? 29.189 4.478 -3.673 1.00 70.75 307 LYS A O 1
ATOM 2495 N N . GLN A 1 308 ? 29.831 4.673 -5.797 1.00 65.88 308 GLN A N 1
ATOM 2496 C CA . GLN A 1 308 ? 30.422 6.006 -5.653 1.00 65.88 308 GLN A CA 1
ATOM 2497 C C . GLN A 1 308 ? 29.367 7.067 -5.366 1.00 65.88 308 GLN A C 1
ATOM 2499 O O . GLN A 1 308 ? 29.633 7.931 -4.568 1.00 65.88 308 GLN A O 1
ATOM 2504 N N . ILE A 1 309 ? 28.173 7.029 -5.952 1.00 65.81 309 ILE A N 1
ATOM 2505 C CA . ILE A 1 309 ? 27.080 7.956 -5.627 1.00 65.81 309 ILE A CA 1
ATOM 2506 C C . ILE A 1 309 ? 26.612 7.690 -4.200 1.00 65.81 309 ILE A C 1
ATOM 2508 O O . ILE A 1 309 ? 26.432 8.626 -3.436 1.00 65.81 309 ILE A O 1
ATOM 2512 N N . LEU A 1 310 ? 26.491 6.424 -3.818 1.00 61.84 310 LEU A N 1
ATOM 2513 C CA . LEU A 1 310 ? 26.161 6.020 -2.459 1.00 61.84 310 LEU A CA 1
ATOM 2514 C C . LEU A 1 310 ? 27.261 6.431 -1.457 1.00 61.84 310 LEU A C 1
ATOM 2516 O O . LEU A 1 310 ? 26.948 6.868 -0.360 1.00 61.84 310 LEU A O 1
ATOM 2520 N N . GLN A 1 311 ? 28.533 6.386 -1.868 1.00 58.16 311 GLN A N 1
ATOM 2521 C CA . GLN A 1 311 ? 29.718 6.788 -1.097 1.00 58.16 311 GLN A CA 1
ATOM 2522 C C . GLN A 1 311 ? 30.050 8.291 -1.188 1.00 58.16 311 GLN A C 1
ATOM 2524 O O . GLN A 1 311 ? 30.754 8.796 -0.328 1.00 58.16 311 GLN A O 1
ATOM 2529 N N . LEU A 1 312 ? 29.559 9.027 -2.188 1.00 57.75 312 LEU A N 1
ATOM 2530 C CA . LEU A 1 312 ? 29.703 10.485 -2.356 1.00 57.75 312 LEU A CA 1
ATOM 2531 C C . LEU A 1 312 ? 28.551 11.220 -1.670 1.00 57.75 312 LEU A C 1
ATOM 2533 O O . LEU A 1 312 ? 28.733 12.331 -1.187 1.00 57.75 312 LEU A O 1
ATOM 2537 N N . VAL A 1 313 ? 27.377 10.584 -1.597 1.00 55.12 313 VAL A N 1
ATOM 2538 C CA . VAL A 1 313 ? 26.313 10.930 -0.641 1.00 55.12 313 VAL A CA 1
ATOM 2539 C C . VAL A 1 313 ? 26.699 10.482 0.788 1.00 55.12 313 VAL A C 1
ATOM 2541 O O . VAL A 1 313 ? 26.144 11.003 1.744 1.00 55.12 313 VAL A O 1
ATOM 2544 N N . MET A 1 314 ? 27.770 9.683 0.899 1.00 50.62 314 MET A N 1
ATOM 2545 C CA . MET A 1 314 ? 28.681 9.455 2.030 1.00 50.62 314 MET A CA 1
ATOM 2546 C C . MET A 1 314 ? 28.312 8.372 3.048 1.00 50.62 314 MET A C 1
ATOM 2548 O O . MET A 1 314 ? 27.163 8.211 3.443 1.00 50.62 314 MET A O 1
ATOM 2552 N N . GLU A 1 315 ? 29.367 7.641 3.417 1.00 54.50 315 GLU A N 1
ATOM 2553 C CA . GLU A 1 315 ? 29.490 6.341 4.098 1.00 54.50 315 GLU A CA 1
ATOM 2554 C C . GLU A 1 315 ? 28.610 6.160 5.349 1.00 54.50 315 GLU A C 1
ATOM 2556 O O . GLU A 1 315 ? 28.102 5.064 5.555 1.00 54.50 315 GLU A O 1
ATOM 2561 N N . ASP A 1 316 ? 28.333 7.242 6.087 1.00 55.66 316 ASP A N 1
ATOM 2562 C CA . ASP A 1 316 ? 27.420 7.266 7.241 1.00 55.66 316 ASP A CA 1
ATOM 2563 C C . ASP A 1 316 ? 26.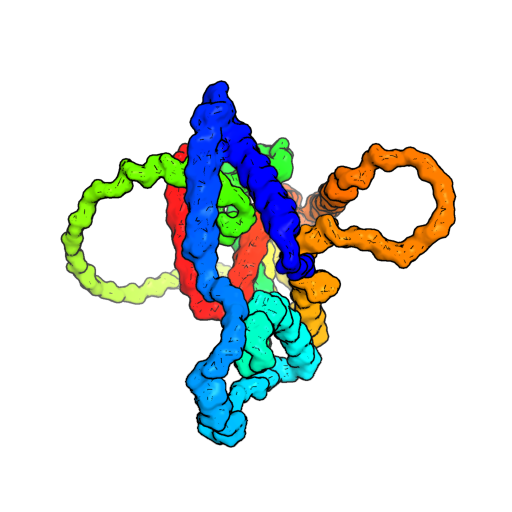088 7.978 6.953 1.00 55.66 316 ASP A C 1
ATOM 2565 O O . ASP A 1 316 ? 25.085 7.715 7.602 1.00 55.66 316 ASP A O 1
ATOM 2569 N N . ALA A 1 317 ? 26.023 8.881 5.974 1.00 59.91 317 ALA A N 1
ATOM 2570 C CA . ALA A 1 317 ? 24.905 9.812 5.833 1.00 59.91 317 ALA A CA 1
ATOM 2571 C C . ALA A 1 317 ? 23.639 9.171 5.249 1.00 59.91 317 ALA A C 1
ATOM 2573 O O . ALA A 1 317 ? 22.544 9.624 5.568 1.00 59.91 317 ALA A O 1
ATOM 2574 N N . ILE A 1 318 ? 23.746 8.127 4.416 1.00 59.38 318 ILE A N 1
ATOM 2575 C CA . ILE A 1 318 ? 22.564 7.385 3.940 1.00 59.38 318 ILE A CA 1
ATOM 2576 C C . ILE A 1 318 ? 22.048 6.449 5.020 1.00 59.38 318 ILE A C 1
ATOM 2578 O O . ILE A 1 318 ? 20.841 6.411 5.234 1.00 59.38 318 ILE A O 1
ATOM 2582 N N . ASP A 1 319 ? 22.929 5.732 5.715 1.00 63.59 319 ASP A N 1
ATOM 2583 C CA . ASP A 1 319 ? 22.517 4.884 6.829 1.00 63.59 319 ASP A CA 1
ATOM 2584 C C . ASP A 1 319 ? 21.928 5.748 7.953 1.00 63.59 319 ASP A C 1
ATOM 2586 O O . ASP A 1 319 ? 20.826 5.466 8.414 1.00 63.59 319 ASP A O 1
ATOM 2590 N N . GLU A 1 320 ? 22.545 6.882 8.299 1.00 65.62 320 GLU A N 1
ATOM 2591 C CA . GLU A 1 320 ? 21.974 7.886 9.202 1.00 65.62 320 GLU A CA 1
ATOM 2592 C C . GLU A 1 320 ? 20.682 8.493 8.660 1.00 65.62 320 GLU A C 1
ATOM 2594 O O . GLU A 1 320 ? 19.753 8.706 9.433 1.00 65.62 320 GLU A O 1
ATOM 2599 N N . TRP A 1 321 ? 20.575 8.779 7.360 1.00 69.94 321 TRP A N 1
ATOM 2600 C CA . TRP A 1 321 ? 19.350 9.324 6.776 1.00 69.94 321 TRP A CA 1
ATOM 2601 C C . TRP A 1 321 ? 18.213 8.301 6.817 1.00 69.94 321 TRP A C 1
ATOM 2603 O O . TRP A 1 321 ? 17.119 8.650 7.254 1.00 69.94 321 TRP A O 1
ATOM 2613 N N . ILE A 1 322 ? 18.460 7.042 6.443 1.00 66.44 322 ILE A N 1
ATOM 2614 C CA . ILE A 1 322 ? 17.492 5.939 6.507 1.00 66.44 322 ILE A CA 1
ATOM 2615 C C . ILE A 1 322 ? 17.106 5.687 7.961 1.00 66.44 322 ILE A C 1
ATOM 2617 O O . ILE A 1 322 ? 15.918 5.672 8.277 1.00 66.44 322 ILE A O 1
ATOM 2621 N N . LEU A 1 323 ? 18.079 5.569 8.866 1.00 71.00 323 LEU A N 1
ATOM 2622 C CA . LEU A 1 323 ? 17.832 5.435 10.300 1.00 71.00 323 LEU A CA 1
ATOM 2623 C C . LEU A 1 323 ? 17.071 6.644 10.843 1.00 71.00 323 LEU A C 1
ATOM 2625 O O . LEU A 1 323 ? 16.189 6.477 11.676 1.00 71.00 323 LEU A O 1
ATOM 2629 N N . ARG A 1 324 ? 17.330 7.856 10.348 1.00 75.75 324 ARG A N 1
ATOM 2630 C CA . ARG A 1 324 ? 16.584 9.067 10.708 1.00 75.75 324 ARG A CA 1
ATOM 2631 C C . ARG A 1 324 ? 15.152 9.027 10.193 1.00 75.75 324 ARG A C 1
ATOM 2633 O O . ARG A 1 324 ? 14.272 9.420 10.949 1.00 75.75 324 ARG A O 1
ATOM 2640 N N . GLN A 1 325 ? 14.896 8.542 8.977 1.00 69.00 325 GLN A N 1
ATOM 2641 C CA . GLN A 1 325 ? 13.534 8.349 8.464 1.00 69.00 325 GLN A CA 1
ATOM 2642 C C . GLN A 1 325 ? 12.791 7.269 9.255 1.00 69.00 325 GLN A C 1
ATOM 2644 O O . GLN A 1 325 ? 11.648 7.466 9.650 1.00 69.00 325 GLN A O 1
ATOM 2649 N N . ILE A 1 326 ? 13.455 6.158 9.564 1.00 69.38 326 ILE A N 1
ATOM 2650 C CA . ILE A 1 326 ? 12.912 5.065 10.379 1.00 69.38 326 ILE A CA 1
ATOM 2651 C C . ILE A 1 326 ? 12.609 5.545 11.801 1.00 69.38 326 ILE A C 1
ATOM 2653 O O . ILE A 1 326 ? 11.523 5.303 12.326 1.00 69.38 326 ILE A O 1
ATOM 2657 N N . ASN A 1 327 ? 13.536 6.282 12.412 1.00 75.38 327 ASN A N 1
ATOM 2658 C CA . ASN A 1 327 ? 13.350 6.874 13.731 1.00 75.38 327 ASN A CA 1
ATOM 2659 C C . ASN A 1 327 ? 12.271 7.954 13.710 1.00 75.38 327 ASN A C 1
ATOM 2661 O O . ASN A 1 327 ? 11.545 8.087 14.688 1.00 75.38 327 ASN A O 1
ATOM 2665 N N . TRP A 1 328 ? 12.140 8.707 12.614 1.00 79.94 328 TRP A N 1
ATOM 2666 C CA . TRP A 1 328 ? 11.048 9.653 12.408 1.00 79.94 328 TRP A CA 1
ATOM 2667 C C . TRP A 1 328 ? 9.697 8.932 12.337 1.00 79.94 328 TRP A C 1
ATOM 2669 O O . TRP A 1 328 ? 8.798 9.306 13.081 1.00 79.94 328 TRP A O 1
ATOM 2679 N N . LEU A 1 329 ? 9.579 7.847 11.562 1.00 72.94 329 LEU A N 1
ATOM 2680 C CA . LEU A 1 329 ? 8.371 7.009 11.490 1.00 72.94 329 LEU A CA 1
ATOM 2681 C C . LEU A 1 329 ? 7.987 6.400 12.846 1.00 72.94 329 LEU A C 1
ATOM 2683 O O . LEU A 1 329 ? 6.810 6.183 13.117 1.00 72.94 329 LEU A O 1
ATOM 2687 N N . ARG A 1 330 ? 8.975 6.140 13.709 1.00 79.50 330 ARG A N 1
ATOM 2688 C CA . ARG A 1 330 ? 8.769 5.617 15.066 1.00 79.50 330 ARG A CA 1
ATOM 2689 C C . ARG A 1 330 ? 8.398 6.701 16.089 1.00 79.50 330 ARG A C 1
ATOM 2691 O O . ARG A 1 330 ? 8.092 6.360 17.227 1.00 79.50 330 ARG A O 1
ATOM 2698 N N . ARG A 1 331 ? 8.427 7.993 15.735 1.00 82.88 331 ARG A N 1
ATOM 2699 C CA . ARG A 1 331 ? 8.043 9.066 16.666 1.00 82.88 331 ARG A CA 1
ATOM 2700 C C . ARG A 1 331 ? 6.560 8.986 16.986 1.00 82.88 331 ARG A C 1
ATOM 2702 O O . ARG A 1 331 ? 5.727 8.904 16.087 1.00 82.88 331 ARG A O 1
ATOM 2709 N N . ASP A 1 332 ? 6.244 9.147 18.263 1.00 88.25 332 ASP A N 1
ATOM 2710 C CA . ASP A 1 332 ? 4.871 9.177 18.766 1.00 88.25 332 ASP A CA 1
ATOM 2711 C C . ASP A 1 332 ? 3.998 10.192 18.021 1.00 88.25 332 ASP A C 1
ATOM 2713 O O . ASP A 1 332 ? 2.855 9.899 17.697 1.00 88.25 332 ASP A O 1
ATOM 2717 N N . GLU A 1 333 ? 4.543 11.361 17.681 1.00 88.56 333 GLU A N 1
ATOM 2718 C CA . GLU A 1 333 ? 3.840 12.400 16.917 1.00 88.56 333 GLU A CA 1
ATOM 2719 C C . GLU A 1 333 ? 3.406 11.917 15.529 1.00 88.56 333 GLU A C 1
ATOM 2721 O O . GLU A 1 333 ? 2.279 12.174 15.107 1.00 88.56 333 GLU A O 1
ATOM 2726 N N . VAL A 1 334 ? 4.282 11.183 14.838 1.00 82.62 334 VAL A N 1
ATOM 2727 C CA . VAL A 1 334 ? 4.023 10.646 13.496 1.00 82.62 334 VAL A CA 1
ATOM 2728 C C . VAL A 1 334 ? 3.020 9.502 13.576 1.00 82.62 334 VAL A C 1
ATOM 2730 O O . VAL A 1 334 ? 2.094 9.439 12.772 1.00 82.62 334 VAL A O 1
ATOM 2733 N N . ILE A 1 335 ? 3.140 8.644 14.591 1.00 85.25 335 ILE A N 1
ATOM 2734 C CA . ILE A 1 335 ? 2.174 7.572 14.858 1.00 85.25 335 ILE A CA 1
ATOM 2735 C C . ILE A 1 335 ? 0.790 8.166 15.155 1.00 85.25 335 ILE A C 1
ATOM 2737 O O . ILE A 1 335 ? -0.201 7.742 14.565 1.00 85.25 335 ILE A O 1
ATOM 2741 N N . VAL A 1 336 ? 0.711 9.184 16.017 1.00 90.31 336 VAL A N 1
ATOM 2742 C CA . VAL A 1 336 ? -0.536 9.897 16.339 1.00 90.31 336 VAL A CA 1
ATOM 2743 C C . VAL A 1 336 ? -1.126 10.551 15.096 1.00 90.31 336 VAL A C 1
ATOM 2745 O O . VAL A 1 336 ? -2.332 10.452 14.875 1.00 90.31 336 VAL A O 1
ATOM 2748 N N . GLN A 1 337 ? -0.302 11.194 14.267 1.00 88.38 337 GLN A N 1
ATOM 2749 C CA . GLN A 1 337 ? -0.755 11.772 13.005 1.00 88.38 337 GLN A CA 1
ATOM 2750 C C . GLN A 1 337 ? -1.285 10.697 12.051 1.00 88.38 337 GLN A C 1
ATOM 2752 O O . GLN A 1 337 ? -2.317 10.913 11.425 1.00 88.38 337 GLN A O 1
ATOM 2757 N N . GLY A 1 338 ? -0.639 9.531 11.985 1.00 84.31 338 GLY A N 1
ATOM 2758 C CA . GLY A 1 338 ? -1.107 8.386 11.206 1.00 84.31 338 GLY A CA 1
ATOM 2759 C C . GLY A 1 338 ? -2.457 7.854 11.693 1.00 84.31 338 GLY A C 1
ATOM 2760 O O . GLY A 1 338 ? -3.364 7.666 10.888 1.00 84.31 338 GLY A O 1
ATOM 2761 N N . ILE A 1 339 ? -2.629 7.677 13.008 1.00 88.12 339 ILE A N 1
ATOM 2762 C CA . ILE A 1 339 ? -3.907 7.250 13.606 1.00 88.12 339 ILE A CA 1
ATOM 2763 C C . ILE A 1 339 ? -5.009 8.268 13.297 1.00 88.12 339 ILE A C 1
ATOM 2765 O O . ILE A 1 339 ? -6.095 7.883 12.870 1.00 88.12 339 ILE A O 1
ATOM 2769 N N . ARG A 1 340 ? -4.723 9.566 13.461 1.00 89.88 340 ARG A N 1
ATOM 2770 C CA . ARG A 1 340 ? -5.670 10.641 13.134 1.00 89.88 340 ARG A CA 1
ATOM 2771 C C . ARG A 1 340 ? -6.006 10.672 11.652 1.00 89.88 340 ARG A C 1
ATOM 2773 O O . ARG A 1 340 ? -7.170 10.782 11.313 1.00 89.88 340 ARG A O 1
ATOM 2780 N N . TRP A 1 341 ? -5.025 10.490 10.774 1.00 88.94 341 TRP A N 1
ATOM 2781 C CA . TRP A 1 341 ? -5.264 10.415 9.337 1.00 88.94 341 TRP A CA 1
ATOM 2782 C C . TRP A 1 341 ? -6.187 9.243 8.972 1.00 88.94 341 TRP A C 1
ATOM 2784 O O . TRP A 1 341 ? -7.120 9.424 8.191 1.00 88.94 341 TRP A O 1
ATOM 2794 N N . ILE A 1 342 ? -5.990 8.063 9.577 1.00 85.94 342 ILE A N 1
ATOM 2795 C CA . ILE A 1 342 ? -6.902 6.918 9.414 1.00 85.94 342 ILE A CA 1
ATOM 2796 C C . ILE A 1 342 ? -8.301 7.280 9.923 1.00 85.94 342 ILE A C 1
ATOM 2798 O O . ILE A 1 342 ? -9.291 7.015 9.244 1.00 85.94 342 ILE A O 1
ATOM 2802 N N . GLN A 1 343 ? -8.387 7.899 11.100 1.00 87.94 343 GLN A N 1
ATOM 2803 C CA . GLN A 1 343 ? -9.647 8.327 11.695 1.00 87.94 343 GLN A CA 1
ATOM 2804 C C . GLN A 1 343 ? -10.385 9.338 10.811 1.00 87.94 343 GLN A C 1
ATOM 2806 O O . GLN A 1 343 ? -11.565 9.143 10.554 1.00 87.94 343 GLN A O 1
ATOM 2811 N N . ASP A 1 344 ? -9.707 10.359 10.297 1.00 87.00 344 ASP A N 1
ATOM 2812 C CA . ASP A 1 344 ? -10.292 11.397 9.442 1.00 87.00 344 ASP A CA 1
ATOM 2813 C C . ASP A 1 344 ? -10.701 10.841 8.070 1.00 87.00 344 ASP A C 1
ATOM 2815 O O . ASP A 1 344 ? -11.691 11.279 7.485 1.00 87.00 344 ASP A O 1
ATOM 2819 N N . THR A 1 345 ? -9.970 9.840 7.570 1.00 84.56 345 THR A N 1
ATOM 2820 C CA . THR A 1 345 ? -10.297 9.143 6.317 1.00 84.56 345 THR A CA 1
ATOM 2821 C C . THR A 1 345 ? -11.532 8.255 6.476 1.00 84.56 345 THR A C 1
ATOM 2823 O O . THR A 1 345 ? -12.396 8.228 5.602 1.00 84.56 345 THR A O 1
ATOM 2826 N N . LEU A 1 346 ? -11.629 7.517 7.586 1.00 85.00 346 LEU A N 1
ATOM 2827 C CA . LEU A 1 346 ? -12.747 6.609 7.856 1.00 85.00 346 LEU A CA 1
ATOM 2828 C C . LEU A 1 346 ? -13.990 7.339 8.372 1.00 85.00 346 LEU A C 1
ATOM 2830 O O . LEU A 1 346 ? -15.104 6.922 8.061 1.00 85.00 346 LEU A O 1
ATOM 2834 N N . TRP A 1 347 ? -13.806 8.426 9.120 1.00 88.00 347 TRP A N 1
ATOM 2835 C CA . TRP A 1 347 ? -14.858 9.292 9.646 1.00 88.00 347 TRP A CA 1
ATOM 2836 C C . TRP A 1 347 ? -14.681 10.743 9.189 1.00 88.00 347 TRP A C 1
ATOM 2838 O O . TRP A 1 347 ? -14.427 11.622 10.025 1.00 88.00 347 TRP A O 1
ATOM 2848 N N . PRO A 1 348 ? -14.868 11.049 7.891 1.00 84.06 348 PRO A N 1
ATOM 2849 C CA . PRO A 1 348 ? -14.857 12.434 7.452 1.00 84.06 348 PRO A CA 1
ATOM 2850 C C . PRO A 1 348 ? -15.949 13.204 8.205 1.00 84.06 348 PRO A C 1
ATOM 2852 O O . PRO A 1 348 ? -17.108 12.789 8.243 1.00 84.06 348 PRO A O 1
ATOM 2855 N N . ASN A 1 349 ? -15.591 14.326 8.833 1.00 78.50 349 ASN A N 1
ATOM 2856 C CA . ASN A 1 349 ? -16.504 15.127 9.663 1.00 78.50 349 ASN A CA 1
ATOM 2857 C C . ASN A 1 349 ? -17.130 14.358 10.850 1.00 78.50 349 ASN A C 1
ATOM 2859 O O . ASN A 1 349 ? -18.202 14.723 11.330 1.00 78.50 349 ASN A O 1
ATOM 2863 N N . GLY A 1 350 ? -16.486 13.285 11.321 1.00 78.62 350 GLY A N 1
ATOM 2864 C CA . GLY A 1 350 ? -16.963 12.478 12.447 1.00 78.62 350 GLY A CA 1
ATOM 2865 C C . GLY A 1 350 ? -18.043 11.448 12.097 1.00 78.62 350 GLY A C 1
ATOM 2866 O O . GLY A 1 350 ? -18.537 10.780 13.006 1.00 78.62 350 GLY A O 1
ATOM 2867 N N . VAL A 1 351 ? -18.389 11.282 10.814 1.00 80.81 351 VAL A N 1
ATOM 2868 C CA . VAL A 1 351 ? -19.377 10.306 10.322 1.00 80.81 351 VAL A CA 1
ATOM 2869 C C . VAL A 1 351 ? -18.676 9.255 9.476 1.00 80.81 351 VAL A C 1
ATOM 2871 O O . VAL A 1 351 ? -17.921 9.607 8.579 1.00 80.81 351 VAL A O 1
ATOM 2874 N N . PHE A 1 352 ? -18.945 7.972 9.727 1.00 83.62 352 PHE A N 1
ATOM 2875 C CA . PHE A 1 352 ? -18.317 6.894 8.966 1.00 83.62 352 PHE A CA 1
ATOM 2876 C C . PHE A 1 352 ? -18.594 7.022 7.458 1.00 83.62 352 PHE A C 1
ATOM 2878 O O . PHE A 1 352 ? -19.741 7.246 7.059 1.00 83.62 352 PHE A O 1
ATOM 2885 N N . PHE A 1 353 ? -17.562 6.864 6.623 1.00 72.31 353 PHE A N 1
ATOM 2886 C CA . PHE A 1 353 ? -17.593 7.260 5.210 1.00 72.31 353 PHE A CA 1
ATOM 2887 C C . PHE A 1 353 ? -18.736 6.627 4.401 1.00 72.31 353 PHE A C 1
ATOM 2889 O O . PHE A 1 353 ? -19.327 7.293 3.558 1.00 72.31 353 PHE A O 1
ATOM 2896 N N . THR A 1 354 ? -19.133 5.386 4.703 1.00 73.44 354 THR A N 1
ATOM 2897 C CA . THR A 1 354 ? -20.236 4.715 3.988 1.00 73.44 354 THR A CA 1
ATOM 2898 C C . THR A 1 354 ? -21.616 5.303 4.286 1.00 73.44 354 THR A C 1
ATOM 2900 O O . THR A 1 354 ? -22.556 5.070 3.530 1.00 73.44 354 THR A O 1
ATOM 2903 N N . ARG A 1 355 ? -21.778 6.078 5.370 1.00 61.69 355 ARG A N 1
ATOM 2904 C CA . ARG A 1 355 ? -23.032 6.799 5.649 1.00 61.69 355 ARG A CA 1
ATOM 2905 C C . ARG A 1 355 ? -23.123 8.124 4.894 1.00 61.69 355 ARG A C 1
ATOM 2907 O O . ARG A 1 355 ? -24.235 8.618 4.719 1.00 61.69 355 ARG A O 1
ATOM 2914 N N . LEU A 1 356 ? -22.003 8.706 4.451 1.00 54.69 356 LEU A N 1
ATOM 2915 C CA . LEU A 1 356 ? -21.998 10.007 3.766 1.00 54.69 356 LEU A CA 1
ATOM 2916 C C . LEU A 1 356 ? -22.734 9.951 2.419 1.00 54.69 356 LEU A C 1
ATOM 2918 O O . LEU A 1 356 ? -23.472 10.888 2.109 1.00 54.69 356 LEU A O 1
ATOM 2922 N N . ASP A 1 357 ? -22.665 8.823 1.706 1.00 49.97 357 ASP A N 1
ATOM 2923 C CA . ASP A 1 357 ? -23.421 8.601 0.462 1.00 49.97 357 ASP A CA 1
ATOM 2924 C C . ASP A 1 357 ? -24.948 8.671 0.678 1.00 49.97 357 ASP A C 1
ATOM 2926 O O . ASP A 1 357 ? -25.694 9.096 -0.203 1.00 49.97 357 ASP A O 1
ATOM 2930 N N . GLY A 1 358 ? -25.434 8.322 1.876 1.00 45.72 358 GLY A N 1
ATOM 2931 C CA . GLY A 1 358 ? -26.853 8.419 2.240 1.00 45.72 358 GLY A CA 1
ATOM 2932 C C . GLY A 1 358 ? -27.305 9.820 2.676 1.00 45.72 358 GLY A C 1
ATOM 2933 O O . GLY A 1 358 ? -28.488 10.145 2.568 1.00 45.72 358 GLY A O 1
ATOM 2934 N N . TYR A 1 359 ? -26.385 10.668 3.150 1.00 42.06 359 TYR A N 1
ATOM 2935 C CA . TYR A 1 359 ? -26.689 12.028 3.622 1.00 42.06 359 TYR A CA 1
ATOM 2936 C C . TYR A 1 359 ? -26.661 13.077 2.506 1.00 42.06 359 TYR A C 1
ATOM 2938 O O . TYR A 1 359 ? -27.361 14.090 2.599 1.00 42.06 359 TYR A O 1
ATOM 2946 N N . GLN A 1 360 ? -25.915 12.834 1.425 1.00 38.72 360 GLN A N 1
ATOM 2947 C CA . GLN A 1 360 ? -25.826 13.771 0.301 1.00 38.72 360 GLN A CA 1
ATOM 2948 C C . GLN A 1 360 ? -27.140 13.889 -0.499 1.00 38.72 360 GLN A C 1
ATOM 2950 O O . GLN A 1 360 ? -27.338 14.866 -1.215 1.00 38.72 360 GLN A O 1
ATOM 2955 N N . GLY A 1 361 ? -28.083 12.956 -0.310 1.00 38.28 361 GLY A N 1
ATOM 2956 C CA . GLY A 1 361 ? -29.433 13.022 -0.879 1.00 38.28 361 GLY A CA 1
ATOM 2957 C C . GLY A 1 361 ? -30.445 13.871 -0.097 1.00 38.28 361 GLY A C 1
ATOM 2958 O O . GLY A 1 361 ? -31.553 14.058 -0.590 1.00 38.28 361 GLY A O 1
ATOM 2959 N N . ASN A 1 362 ? -30.118 14.369 1.105 1.00 34.56 362 ASN A N 1
ATOM 2960 C CA . ASN A 1 362 ? -31.107 15.024 1.980 1.00 34.56 362 ASN A CA 1
ATOM 2961 C C . ASN A 1 362 ? -30.570 16.190 2.836 1.00 34.56 362 ASN A C 1
ATOM 2963 O O . ASN A 1 362 ? -31.207 16.591 3.813 1.00 34.56 362 ASN A O 1
ATOM 2967 N N . ALA A 1 363 ? -29.427 16.778 2.480 1.00 35.06 363 ALA A N 1
ATOM 2968 C CA . ALA A 1 363 ? -28.969 18.011 3.113 1.00 35.06 363 ALA A CA 1
ATOM 2969 C C . ALA A 1 363 ? -29.773 19.213 2.580 1.00 35.06 363 ALA A C 1
ATOM 2971 O O . ALA A 1 363 ? -29.448 19.802 1.550 1.00 35.06 363 ALA A O 1
ATOM 2972 N N . GLY A 1 364 ? -30.851 19.567 3.287 1.00 32.97 364 GLY A N 1
ATOM 2973 C CA . GLY A 1 364 ? -31.517 20.860 3.128 1.00 32.97 364 GLY A CA 1
ATOM 2974 C C . GLY A 1 364 ? -30.532 22.010 3.395 1.00 32.97 364 GLY A C 1
ATOM 2975 O O . GLY A 1 364 ? -29.659 21.871 4.255 1.00 32.97 364 GLY A O 1
ATOM 2976 N N . PRO A 1 365 ? -30.629 23.133 2.663 1.00 34.84 365 PRO A N 1
ATOM 2977 C CA . PRO A 1 365 ? -29.647 24.202 2.753 1.00 34.84 365 PRO A CA 1
ATOM 2978 C C . PRO A 1 365 ? -29.673 24.843 4.142 1.00 34.84 365 PRO A C 1
ATOM 2980 O O . PRO A 1 365 ? -30.724 25.248 4.646 1.00 34.84 365 PRO A O 1
ATOM 2983 N N . SER A 1 366 ? -28.492 24.944 4.746 1.00 33.94 366 SER A N 1
ATOM 2984 C CA . SER A 1 366 ? -28.234 25.758 5.924 1.00 33.94 366 SER A CA 1
ATOM 2985 C C . SER A 1 366 ? -28.643 27.207 5.653 1.00 33.94 366 SER A C 1
ATOM 2987 O O . SER A 1 366 ? -28.297 27.827 4.650 1.00 33.94 366 SER A O 1
ATOM 2989 N N . GLN A 1 367 ? -29.447 27.711 6.576 1.00 34.97 367 GLN A N 1
ATOM 2990 C CA . GLN A 1 367 ? -30.115 28.997 6.559 1.00 34.97 367 GLN A CA 1
ATOM 2991 C C . GLN A 1 367 ? -29.133 30.109 6.939 1.00 34.97 367 GLN A C 1
ATOM 2993 O O . GLN A 1 367 ? -29.000 30.411 8.115 1.00 34.97 367 GLN A O 1
ATOM 2998 N N . PHE A 1 368 ? -28.480 30.738 5.965 1.00 30.59 368 PHE A N 1
ATOM 2999 C CA . PHE A 1 368 ? -28.007 32.118 6.089 1.00 30.59 368 PHE A CA 1
ATOM 3000 C C . PHE A 1 368 ? -28.081 32.804 4.715 1.00 30.59 368 PHE A C 1
ATOM 3002 O O . PHE A 1 368 ? -27.746 32.208 3.698 1.00 30.59 368 PHE A O 1
ATOM 3009 N N . ASP A 1 369 ? -28.571 34.044 4.747 1.00 33.34 369 ASP A N 1
ATOM 3010 C CA . ASP A 1 369 ? -28.722 35.041 3.673 1.00 33.34 369 ASP A CA 1
ATOM 3011 C C . ASP A 1 369 ? -30.066 35.099 2.913 1.00 33.34 369 ASP A C 1
ATOM 3013 O O . ASP A 1 369 ? -30.406 34.301 2.041 1.00 33.34 369 ASP A O 1
ATOM 3017 N N . LYS A 1 370 ? -30.848 36.138 3.254 1.00 36.25 370 LYS A N 1
ATOM 3018 C CA . LYS A 1 370 ? -32.087 36.566 2.588 1.00 36.25 370 LYS A CA 1
ATOM 3019 C C . LYS A 1 370 ? -31.825 37.747 1.625 1.00 36.25 370 LYS A C 1
ATOM 3021 O O . LYS A 1 370 ? -31.601 38.852 2.099 1.00 36.25 370 LYS A O 1
ATOM 3026 N N . HIS A 1 371 ? -32.069 37.486 0.329 1.00 29.50 371 HIS A N 1
ATOM 3027 C CA . H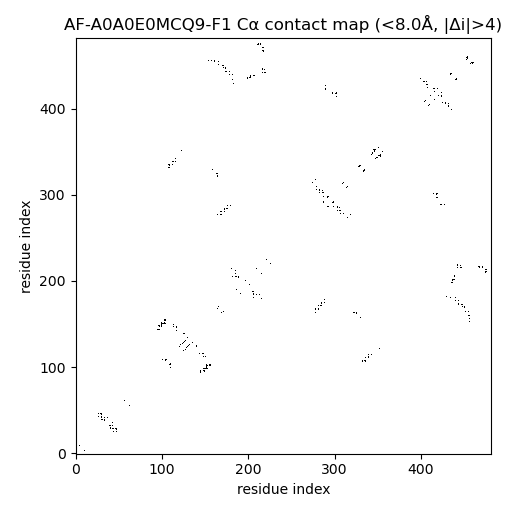IS A 1 371 ? -32.752 38.306 -0.713 1.00 29.50 371 HIS A CA 1
ATOM 3028 C C . HIS A 1 371 ? -32.124 39.607 -1.305 1.00 29.50 371 HIS A C 1
ATOM 3030 O O . HIS A 1 371 ? -31.340 40.250 -0.617 1.00 29.50 371 HIS A O 1
ATOM 3036 N N . PRO A 1 372 ? -32.549 40.089 -2.520 1.00 42.94 372 PRO A N 1
ATOM 3037 C CA . PRO A 1 372 ? -33.518 39.513 -3.479 1.00 42.94 372 PRO A CA 1
ATOM 3038 C C . PRO A 1 372 ? -33.157 39.529 -5.000 1.00 42.94 372 PRO A C 1
ATOM 3040 O O . PRO A 1 372 ? -32.508 40.431 -5.515 1.00 42.94 372 PRO A O 1
ATOM 3043 N N . SER A 1 373 ? -33.783 38.581 -5.721 1.00 30.70 373 SER A N 1
ATOM 3044 C CA . SER A 1 373 ? -34.303 38.631 -7.114 1.00 30.70 373 SER A CA 1
ATOM 3045 C C . SER A 1 373 ? -33.366 38.819 -8.326 1.00 30.70 373 SER A C 1
ATOM 3047 O O . SER A 1 373 ? -32.827 39.892 -8.564 1.00 30.70 373 SER A O 1
ATOM 3049 N N . GLY A 1 374 ? -33.359 37.805 -9.204 1.00 26.36 374 GLY A N 1
ATOM 3050 C CA . GLY A 1 374 ? -32.902 37.874 -10.597 1.00 26.36 374 GLY A CA 1
ATOM 3051 C C . GLY A 1 374 ? -33.042 36.517 -11.300 1.00 26.36 374 GLY A C 1
ATOM 3052 O O . GLY A 1 374 ? -32.622 35.500 -10.769 1.00 26.36 374 GLY A O 1
ATOM 3053 N N . SER A 1 375 ? -33.706 36.504 -12.452 1.00 31.83 375 SER A N 1
ATOM 3054 C CA . SER A 1 375 ? -34.187 35.336 -13.205 1.00 31.83 375 SER A CA 1
ATOM 3055 C C . SER A 1 375 ? -33.094 34.452 -13.841 1.00 31.83 375 SER A C 1
ATOM 3057 O O . SER A 1 375 ? -31.997 34.918 -14.122 1.00 31.83 375 SER A O 1
ATOM 3059 N N . ALA A 1 376 ? -33.506 33.221 -14.180 1.00 35.09 376 ALA A N 1
ATOM 3060 C CA . ALA A 1 376 ? -32.950 32.305 -15.185 1.00 35.09 376 ALA A CA 1
ATOM 3061 C C . ALA A 1 376 ? -31.589 31.630 -14.905 1.00 35.09 376 ALA A C 1
ATOM 3063 O O . ALA A 1 376 ? -30.527 32.208 -15.104 1.00 35.09 376 ALA A O 1
ATOM 3064 N N . ASN A 1 377 ? -31.631 30.336 -14.552 1.00 32.44 377 ASN A N 1
ATOM 3065 C CA . ASN A 1 377 ? -31.124 29.237 -15.397 1.00 32.44 377 ASN A CA 1
ATOM 3066 C C . ASN A 1 377 ? -31.116 27.904 -14.625 1.00 32.44 377 ASN A C 1
ATOM 3068 O O . ASN A 1 377 ? -30.234 27.625 -13.815 1.00 32.44 377 ASN A O 1
ATOM 3072 N N . GLN A 1 378 ? -32.091 27.043 -14.931 1.00 41.94 378 GLN A N 1
ATOM 3073 C CA . GLN A 1 378 ? -31.999 25.604 -14.685 1.00 41.94 378 GLN A CA 1
ATOM 3074 C C . GLN A 1 378 ? -31.044 25.001 -15.724 1.00 41.94 378 GLN A C 1
ATOM 3076 O O . GLN A 1 378 ? -31.425 24.916 -16.885 1.00 41.94 378 GLN A O 1
ATOM 3081 N N . ALA A 1 379 ? -29.822 24.623 -15.325 1.00 36.88 379 ALA A N 1
ATOM 3082 C CA . ALA A 1 379 ? -28.985 23.590 -15.972 1.00 36.88 379 ALA A CA 1
ATOM 3083 C C . ALA A 1 379 ? -27.592 23.484 -15.307 1.00 36.88 379 ALA A C 1
ATOM 3085 O O . ALA A 1 379 ? -26.567 23.645 -15.966 1.00 36.88 379 ALA A O 1
ATOM 3086 N N . ILE A 1 380 ? -27.506 23.240 -13.994 1.00 39.19 380 ILE A N 1
ATOM 3087 C CA . ILE A 1 380 ? -26.211 23.003 -13.322 1.00 39.19 380 ILE A CA 1
ATOM 3088 C C . ILE A 1 380 ? -26.367 21.856 -12.316 1.00 39.19 380 ILE A C 1
ATOM 3090 O O . ILE A 1 380 ? -26.289 22.047 -11.111 1.00 39.19 380 ILE A O 1
ATOM 3094 N N . GLY A 1 381 ? -26.661 20.659 -12.825 1.00 37.06 381 GLY A N 1
ATOM 3095 C CA . GLY A 1 381 ? -26.659 19.418 -12.035 1.00 37.06 381 GLY A CA 1
ATOM 3096 C C . GLY A 1 381 ? -25.513 18.470 -12.400 1.00 37.06 381 GLY A C 1
ATOM 3097 O O . GLY A 1 381 ? -24.922 17.870 -11.520 1.00 37.06 381 GLY A O 1
ATOM 3098 N N . ASN A 1 382 ? -25.120 18.411 -13.680 1.00 38.38 382 ASN A N 1
ATOM 3099 C CA . ASN A 1 382 ? -24.130 17.439 -14.183 1.00 38.38 382 ASN A CA 1
ATOM 3100 C C . ASN A 1 382 ? -22.720 18.000 -14.437 1.00 38.38 382 ASN A C 1
ATOM 3102 O O . ASN A 1 382 ? -21.834 17.265 -14.864 1.00 38.38 382 ASN A O 1
ATOM 3106 N N . ARG A 1 383 ? -22.480 19.303 -14.233 1.00 42.34 383 ARG A N 1
ATOM 3107 C CA . ARG A 1 383 ? -21.177 19.905 -14.578 1.00 42.34 383 ARG A CA 1
ATOM 3108 C C . ARG A 1 383 ? -20.095 19.683 -13.523 1.00 42.34 383 ARG A C 1
ATOM 3110 O O . ARG A 1 383 ? -18.929 19.744 -13.883 1.00 42.34 383 ARG A O 1
ATOM 3117 N N . LYS A 1 384 ? -20.442 19.433 -12.256 1.00 42.81 384 LYS A N 1
ATOM 3118 C CA . LYS A 1 384 ? -19.456 19.402 -11.162 1.00 42.81 384 LYS A CA 1
ATOM 3119 C C . LYS A 1 384 ? -18.669 18.086 -11.102 1.00 42.81 384 LYS A C 1
ATOM 3121 O O . LYS A 1 384 ? -17.451 18.138 -10.983 1.00 42.81 384 LYS A O 1
ATOM 3126 N N . ASP A 1 385 ? -19.324 16.946 -11.325 1.00 46.44 385 ASP A N 1
ATOM 3127 C CA . ASP A 1 385 ? -18.653 15.633 -11.360 1.00 46.44 385 ASP A CA 1
ATOM 3128 C C . ASP A 1 385 ? -17.834 15.439 -12.646 1.00 46.44 385 ASP A C 1
ATOM 3130 O O . ASP A 1 385 ? -16.733 14.893 -12.621 1.00 46.44 385 ASP A O 1
ATOM 3134 N N . SER A 1 386 ? -18.316 15.978 -13.774 1.00 46.09 386 SER A N 1
ATOM 3135 C CA . SER A 1 386 ? -17.558 15.997 -15.032 1.00 46.09 386 SER A CA 1
ATOM 3136 C C . SER A 1 386 ? -16.391 16.990 -15.003 1.00 46.09 386 SER A C 1
ATOM 3138 O O . SER A 1 386 ? -15.365 16.709 -15.615 1.00 46.09 386 SER A O 1
ATOM 3140 N N . ALA A 1 387 ? -16.522 18.125 -14.304 1.00 45.88 387 ALA A N 1
ATOM 3141 C CA . ALA A 1 387 ? -15.424 19.073 -14.122 1.00 45.88 387 ALA A CA 1
ATOM 3142 C C . ALA A 1 387 ? -14.331 18.493 -13.218 1.00 45.88 387 ALA A C 1
ATOM 3144 O O . ALA A 1 387 ? -13.167 18.576 -13.585 1.00 45.88 387 ALA A O 1
ATOM 3145 N N . GLY A 1 388 ? -14.700 17.830 -12.113 1.00 57.75 388 GLY A N 1
ATOM 3146 C CA . GLY A 1 388 ? -13.745 17.132 -11.247 1.00 57.75 388 GLY A CA 1
ATOM 3147 C C . GLY A 1 388 ? -13.035 15.979 -11.961 1.00 57.75 388 GLY A C 1
ATOM 3148 O O . GLY A 1 388 ? -11.821 15.852 -11.855 1.00 57.75 388 GLY A O 1
ATOM 3149 N N . SER A 1 389 ? -13.759 15.191 -12.764 1.00 62.59 389 SER A N 1
ATOM 3150 C CA . SER A 1 389 ? -13.164 14.123 -13.579 1.00 62.59 389 SER A CA 1
ATOM 3151 C C . SER A 1 389 ? -12.215 14.662 -14.658 1.00 62.59 389 SER A C 1
ATOM 3153 O O . SER A 1 389 ? -11.125 14.120 -14.833 1.00 62.59 389 SER A O 1
ATOM 3155 N N . PHE A 1 390 ? -12.583 15.749 -15.346 1.00 74.81 390 PHE A N 1
ATOM 3156 C CA . PHE A 1 390 ? -11.725 16.381 -16.351 1.00 74.81 390 PHE A CA 1
ATOM 3157 C C . PHE A 1 390 ? -10.487 17.039 -15.728 1.00 74.81 390 PHE A C 1
ATOM 3159 O O . PHE A 1 390 ? -9.387 16.896 -16.255 1.00 74.81 390 PHE A O 1
ATOM 3166 N N . GLU A 1 391 ? -10.644 17.729 -14.598 1.00 78.25 391 GLU A N 1
ATOM 3167 C CA . GLU A 1 391 ? -9.544 18.346 -13.854 1.00 78.25 391 GLU A CA 1
ATOM 3168 C C . GLU A 1 391 ? -8.579 17.286 -13.320 1.00 78.25 391 GLU A C 1
ATOM 3170 O O . GLU A 1 391 ? -7.378 17.375 -13.561 1.00 78.25 391 GLU A O 1
ATOM 3175 N N . GLN A 1 392 ? -9.100 16.203 -12.741 1.00 78.19 392 GLN A N 1
ATOM 3176 C CA . GLN A 1 392 ? -8.302 15.057 -12.313 1.00 78.19 392 GLN A CA 1
ATOM 3177 C C . GLN A 1 392 ? -7.565 14.395 -13.488 1.00 78.19 392 GLN A C 1
ATOM 3179 O O . GLN A 1 392 ? -6.401 14.013 -13.361 1.00 78.19 392 GLN A O 1
ATOM 3184 N N . GLN A 1 393 ? -8.208 14.277 -14.653 1.00 76.44 393 GLN A N 1
ATOM 3185 C CA . GLN A 1 393 ? -7.573 13.743 -15.858 1.00 76.44 393 GLN A CA 1
ATOM 3186 C C . GLN A 1 393 ? -6.476 14.682 -16.387 1.00 76.44 393 GLN A C 1
ATOM 3188 O O . GLN A 1 393 ? -5.420 14.219 -16.828 1.00 76.44 393 GLN A O 1
ATOM 3193 N N . LEU A 1 394 ? -6.685 15.998 -16.306 1.00 79.69 394 LEU A N 1
ATOM 3194 C CA . LEU A 1 394 ? -5.700 17.007 -16.684 1.00 79.69 394 LEU A CA 1
ATOM 3195 C C . LEU A 1 394 ? -4.498 16.997 -15.733 1.00 79.69 394 LEU A C 1
ATOM 3197 O O . LEU A 1 394 ? -3.356 17.026 -16.194 1.00 79.69 394 LEU A O 1
ATOM 3201 N N . GLU A 1 395 ? -4.737 16.905 -14.427 1.00 83.81 395 GLU A N 1
ATOM 3202 C CA . GLU A 1 395 ? -3.701 16.754 -13.405 1.00 83.81 395 GLU A CA 1
ATOM 3203 C C . GLU A 1 395 ? -2.908 15.463 -13.607 1.00 83.81 395 GLU A C 1
ATOM 3205 O O . GLU A 1 395 ? -1.677 15.496 -13.629 1.00 83.81 395 GLU A O 1
ATOM 3210 N N . ALA A 1 396 ? -3.583 14.336 -13.845 1.00 79.00 396 ALA A N 1
ATOM 3211 C CA . ALA A 1 396 ? -2.931 13.066 -14.147 1.00 79.00 396 ALA A CA 1
ATOM 3212 C C . ALA A 1 396 ? -2.065 13.166 -15.412 1.00 79.00 396 ALA A C 1
ATOM 3214 O O . ALA A 1 396 ? -0.914 12.726 -15.411 1.00 79.00 396 ALA A O 1
ATOM 3215 N N . SER A 1 397 ? -2.571 13.812 -16.468 1.00 80.19 397 SER A N 1
ATOM 3216 C CA . SER A 1 397 ? -1.817 14.057 -17.701 1.00 80.19 397 SER A CA 1
ATOM 3217 C C . SER A 1 397 ? -0.610 14.969 -17.463 1.00 80.19 397 SER A C 1
ATOM 3219 O O . SER A 1 397 ? 0.482 14.706 -17.976 1.00 80.19 397 SER A O 1
ATOM 3221 N N . ARG A 1 398 ? -0.765 16.024 -16.655 1.00 83.19 398 ARG A N 1
ATOM 3222 C CA . ARG A 1 398 ? 0.323 16.938 -16.291 1.00 83.19 398 ARG A CA 1
ATOM 3223 C C . ARG A 1 398 ? 1.402 16.207 -15.501 1.00 83.19 398 ARG A C 1
ATOM 3225 O O . ARG A 1 398 ? 2.566 16.243 -15.896 1.00 83.19 398 ARG A O 1
ATOM 3232 N N . ASN A 1 399 ? 1.013 15.473 -14.465 1.00 82.81 399 ASN A N 1
ATOM 3233 C CA . ASN A 1 399 ? 1.916 14.683 -13.635 1.00 82.81 399 ASN A CA 1
ATOM 3234 C C . ASN A 1 399 ? 2.651 13.627 -14.472 1.00 82.81 399 ASN A C 1
ATOM 3236 O O . ASN A 1 399 ? 3.870 13.503 -14.377 1.00 82.81 399 ASN A O 1
ATOM 3240 N N . ALA A 1 400 ? 1.948 12.926 -15.366 1.00 81.25 400 ALA A N 1
ATOM 3241 C CA . ALA A 1 400 ? 2.558 11.968 -16.284 1.00 81.25 400 ALA A CA 1
ATOM 3242 C C . ALA A 1 400 ? 3.559 12.633 -17.243 1.00 81.25 400 ALA A C 1
ATOM 3244 O O . ALA A 1 400 ? 4.609 12.054 -17.529 1.00 81.25 400 ALA A O 1
ATOM 3245 N N . SER A 1 401 ? 3.268 13.845 -17.728 1.00 81.06 401 SER A N 1
ATOM 3246 C CA . SER A 1 401 ? 4.179 14.599 -18.596 1.00 81.06 401 SER A CA 1
ATOM 3247 C C . SER A 1 401 ? 5.448 15.054 -17.866 1.00 81.06 401 SER A C 1
ATOM 3249 O O . SER A 1 401 ? 6.542 14.919 -18.416 1.00 81.06 401 SER A O 1
ATOM 3251 N N . GLU A 1 402 ? 5.330 15.489 -16.608 1.00 83.56 402 GLU A N 1
ATOM 3252 C CA . GLU A 1 402 ? 6.471 15.849 -15.763 1.00 83.56 402 GLU A CA 1
ATOM 3253 C C . GLU A 1 402 ? 7.318 14.618 -15.431 1.00 83.56 402 GLU A C 1
ATOM 3255 O O . GLU A 1 402 ? 8.530 14.638 -15.629 1.00 83.56 402 GLU A O 1
ATOM 3260 N N . VAL A 1 403 ? 6.699 13.495 -15.047 1.00 83.06 403 VAL A N 1
ATOM 3261 C CA . VAL A 1 403 ? 7.412 12.224 -14.827 1.00 83.06 403 VAL A CA 1
ATOM 3262 C C . VAL A 1 403 ? 8.132 11.778 -16.101 1.00 83.06 403 VAL A C 1
ATOM 3264 O O . VAL A 1 403 ? 9.300 11.392 -16.051 1.00 83.06 403 VAL A O 1
ATOM 3267 N N . LYS A 1 404 ? 7.482 11.880 -17.267 1.00 82.94 404 LYS A N 1
ATOM 3268 C CA . LYS A 1 404 ? 8.103 11.569 -18.561 1.00 82.94 404 LYS A CA 1
ATOM 3269 C C . LYS A 1 404 ? 9.308 12.471 -18.830 1.00 82.94 404 LYS A C 1
ATOM 3271 O O . LYS A 1 404 ? 10.348 11.982 -19.266 1.00 82.94 404 LYS A O 1
ATOM 3276 N N . LYS A 1 405 ? 9.189 13.773 -18.564 1.00 85.25 405 LYS A N 1
ATOM 3277 C CA . LYS A 1 405 ? 10.271 14.751 -18.727 1.00 85.25 405 LYS A CA 1
ATOM 3278 C C . LYS A 1 405 ? 11.429 14.475 -17.769 1.00 85.25 405 LYS A C 1
ATOM 3280 O O . LYS A 1 405 ? 12.576 14.516 -18.201 1.00 85.25 405 LYS A O 1
ATOM 3285 N N . LEU A 1 406 ? 11.150 14.138 -16.514 1.00 82.94 406 LEU A N 1
ATOM 3286 C CA . LEU A 1 406 ? 12.165 13.788 -15.522 1.00 82.94 406 LEU A CA 1
ATOM 3287 C C . LEU A 1 406 ? 12.914 12.506 -15.909 1.00 82.94 406 LEU A C 1
ATOM 3289 O O . LEU A 1 406 ? 14.141 12.497 -15.909 1.00 82.94 406 LEU A O 1
ATOM 3293 N N . LEU A 1 407 ? 12.194 11.450 -16.301 1.00 81.06 407 LEU A N 1
ATOM 3294 C CA . LEU A 1 407 ? 12.789 10.147 -16.619 1.00 81.06 407 LEU A CA 1
ATOM 3295 C C . LEU A 1 407 ? 13.484 10.102 -17.989 1.00 81.06 407 LEU A C 1
ATOM 3297 O O . LEU A 1 407 ? 14.516 9.452 -18.127 1.00 81.06 407 LEU A O 1
ATOM 3301 N N . LEU A 1 408 ? 12.918 10.744 -19.018 1.00 77.88 408 LEU A N 1
ATOM 3302 C CA . LEU A 1 408 ? 13.416 10.652 -20.401 1.00 77.88 408 LEU A CA 1
ATOM 3303 C C . LEU A 1 408 ? 14.117 11.923 -20.892 1.00 77.88 408 LEU A C 1
ATOM 3305 O O . LEU A 1 408 ? 14.936 11.836 -21.805 1.00 77.88 408 LEU A O 1
ATOM 3309 N N . GLY A 1 409 ? 13.799 13.086 -20.320 1.00 68.88 409 GLY A N 1
ATOM 3310 C CA . GLY A 1 409 ? 14.404 14.375 -20.672 1.00 68.88 409 GLY A CA 1
ATOM 3311 C C . GLY A 1 409 ? 15.562 14.786 -19.757 1.00 68.88 409 GLY A C 1
ATOM 3312 O O . GLY A 1 409 ? 16.493 15.438 -20.216 1.00 68.88 409 GLY A O 1
ATOM 3313 N N . GLY A 1 410 ? 15.544 14.376 -18.486 1.00 66.38 410 GLY A N 1
ATOM 3314 C CA . GLY A 1 410 ? 16.568 14.684 -17.481 1.00 66.38 410 GLY A CA 1
ATOM 3315 C C . GLY A 1 410 ? 17.701 13.661 -17.414 1.00 66.38 410 GLY A C 1
ATOM 3316 O O . GLY A 1 410 ? 18.081 13.255 -16.321 1.00 66.38 410 GLY A O 1
ATOM 3317 N N . THR A 1 411 ? 18.214 13.186 -18.555 1.00 68.38 411 THR A N 1
ATOM 3318 C CA . THR A 1 411 ? 19.152 12.053 -18.568 1.00 68.38 411 THR A CA 1
ATOM 3319 C C . THR A 1 411 ? 20.489 12.425 -17.909 1.00 68.38 411 THR A C 1
ATOM 3321 O O . THR A 1 411 ? 21.201 13.272 -18.460 1.00 68.38 411 THR A O 1
ATOM 3324 N N . PRO A 1 412 ? 20.897 11.797 -16.786 1.00 75.06 412 PRO A N 1
ATOM 3325 C CA . PRO A 1 412 ? 22.190 12.082 -16.178 1.00 75.06 412 PRO A CA 1
ATOM 3326 C C . PRO A 1 412 ? 23.303 11.661 -17.140 1.00 75.06 412 PRO A C 1
ATOM 3328 O O . PRO A 1 412 ? 23.440 10.476 -17.459 1.00 75.06 412 PRO A O 1
ATOM 3331 N N . SER A 1 413 ? 24.098 12.626 -17.607 1.00 72.62 413 SER A N 1
ATOM 3332 C CA . SER A 1 413 ? 25.175 12.404 -18.585 1.00 72.62 413 SER A CA 1
ATOM 3333 C C . SER A 1 413 ? 26.168 11.339 -18.113 1.00 72.62 413 SER A C 1
ATOM 3335 O O . SER A 1 413 ? 26.630 10.527 -18.914 1.00 72.62 413 SER A O 1
ATOM 3337 N N . THR A 1 414 ? 26.405 11.271 -16.802 1.00 72.75 414 THR A N 1
ATOM 3338 C CA . THR A 1 414 ? 27.232 10.253 -16.147 1.00 72.75 414 THR A CA 1
ATOM 3339 C C . THR A 1 414 ? 26.676 8.839 -16.312 1.00 72.75 414 THR A C 1
ATOM 3341 O O . THR A 1 414 ? 27.427 7.931 -16.632 1.00 72.75 414 THR A O 1
ATOM 3344 N N . LEU A 1 415 ? 25.368 8.613 -16.142 1.00 70.25 415 LEU A N 1
ATOM 3345 C CA . LEU A 1 415 ? 24.783 7.269 -16.289 1.00 70.25 415 LEU A CA 1
ATOM 3346 C C . LEU A 1 415 ? 24.715 6.839 -17.756 1.00 70.25 415 LEU A C 1
ATOM 3348 O O . LEU A 1 415 ? 24.999 5.686 -18.091 1.00 70.25 415 LEU A O 1
ATOM 3352 N N . VAL A 1 416 ? 24.370 7.780 -18.636 1.00 78.62 416 VAL A N 1
ATOM 3353 C CA . VAL A 1 416 ? 24.277 7.555 -20.081 1.00 78.62 416 VAL A CA 1
ATOM 3354 C C . VAL A 1 416 ? 25.631 7.178 -20.684 1.00 78.62 416 VAL A C 1
ATOM 3356 O O . VAL A 1 416 ? 25.668 6.304 -21.553 1.00 78.62 416 VAL A O 1
ATOM 3359 N N . SER A 1 417 ? 26.731 7.785 -20.223 1.00 75.12 417 SER A N 1
ATOM 3360 C CA . SER A 1 417 ? 28.077 7.488 -20.733 1.00 75.12 417 SER A CA 1
ATOM 3361 C C . SER A 1 417 ? 28.552 6.073 -20.386 1.00 75.12 417 SER A C 1
ATOM 3363 O O . SER A 1 417 ? 29.282 5.470 -21.167 1.00 75.12 417 SER A O 1
ATOM 3365 N N . ILE A 1 418 ? 28.094 5.510 -19.265 1.00 71.12 418 ILE A N 1
ATOM 3366 C CA . ILE A 1 418 ? 28.494 4.171 -18.807 1.00 71.12 418 ILE A CA 1
ATOM 3367 C C . ILE A 1 418 ? 27.614 3.086 -19.422 1.00 71.12 418 ILE A C 1
ATOM 3369 O O . ILE A 1 418 ? 28.099 2.064 -19.907 1.00 71.12 418 ILE A O 1
ATOM 3373 N N . ILE A 1 419 ? 26.295 3.275 -19.348 1.00 74.62 419 ILE A N 1
ATOM 3374 C CA . ILE A 1 419 ? 25.328 2.224 -19.672 1.00 74.62 419 ILE A CA 1
ATOM 3375 C C . ILE A 1 419 ? 24.907 2.247 -21.142 1.00 74.62 419 ILE A C 1
ATOM 3377 O O . ILE A 1 419 ? 24.419 1.250 -21.687 1.00 74.62 419 ILE A O 1
ATOM 3381 N N . GLY A 1 420 ? 25.139 3.389 -21.790 1.00 81.25 420 GLY A N 1
ATOM 3382 C CA . GLY A 1 420 ? 24.712 3.706 -23.137 1.00 81.25 420 GLY A CA 1
ATOM 3383 C C . GLY A 1 420 ? 23.316 4.323 -23.159 1.00 81.25 420 GLY A C 1
ATOM 3384 O O . GLY A 1 420 ? 22.379 3.838 -22.520 1.00 81.25 420 GLY A O 1
ATOM 3385 N N . TYR A 1 421 ? 23.154 5.356 -23.986 1.00 82.75 421 TYR A N 1
ATOM 3386 C CA . TYR A 1 421 ? 21.893 6.083 -24.166 1.00 82.75 421 TYR A CA 1
ATOM 3387 C C . TYR A 1 421 ? 20.703 5.168 -24.476 1.00 82.75 421 TYR A C 1
ATOM 3389 O O . TYR A 1 421 ? 19.643 5.303 -23.872 1.00 82.75 421 TYR A O 1
ATOM 3397 N N . LYS A 1 422 ? 20.896 4.174 -25.354 1.00 82.69 422 LYS A N 1
ATOM 3398 C CA . LYS A 1 422 ? 19.845 3.211 -25.720 1.00 82.69 422 LYS A CA 1
ATOM 3399 C C . LYS A 1 422 ? 19.375 2.369 -24.529 1.00 82.69 422 LYS A C 1
ATOM 3401 O O . LYS A 1 422 ? 18.182 2.112 -24.407 1.00 82.69 422 LYS A O 1
ATOM 3406 N N . GLN A 1 423 ? 20.295 1.939 -23.662 1.00 82.75 423 GLN A N 1
ATOM 3407 C CA . GLN A 1 423 ? 19.947 1.130 -22.491 1.00 82.75 423 GLN A CA 1
ATOM 3408 C C . GLN A 1 423 ? 19.270 1.988 -21.424 1.00 82.75 423 GLN A C 1
ATOM 3410 O O . GLN A 1 423 ? 18.241 1.584 -20.891 1.00 82.75 423 GLN A O 1
ATOM 3415 N N . TYR A 1 424 ? 19.797 3.188 -21.170 1.00 84.81 424 TYR A N 1
ATOM 3416 C CA . TYR A 1 424 ? 19.176 4.142 -20.257 1.00 84.81 424 TYR A CA 1
ATOM 3417 C C . TYR A 1 424 ? 17.743 4.472 -20.692 1.00 84.81 424 TYR A C 1
ATOM 3419 O O . TYR A 1 424 ? 16.816 4.316 -19.903 1.00 84.81 424 TYR A O 1
ATOM 3427 N N . GLN A 1 425 ? 17.540 4.851 -21.960 1.00 84.69 425 GLN A N 1
ATOM 3428 C CA . GLN A 1 425 ? 16.207 5.158 -22.477 1.00 84.69 425 GLN A CA 1
ATOM 3429 C C . GLN A 1 425 ? 15.261 3.965 -22.401 1.00 84.69 425 GLN A C 1
ATOM 3431 O O . GLN A 1 425 ? 14.087 4.145 -22.088 1.00 84.69 425 GLN A O 1
ATOM 3436 N N . ARG A 1 426 ? 15.753 2.747 -22.661 1.00 86.12 426 ARG A N 1
ATOM 3437 C CA . ARG A 1 426 ? 14.947 1.534 -22.512 1.00 86.12 426 ARG A CA 1
ATOM 3438 C C . ARG A 1 426 ? 14.490 1.358 -21.064 1.00 86.12 426 ARG A C 1
ATOM 3440 O O . ARG A 1 426 ? 13.292 1.267 -20.837 1.00 86.12 426 ARG A O 1
ATOM 3447 N N . SER A 1 427 ? 15.411 1.386 -20.102 1.00 86.62 427 SER A N 1
ATOM 3448 C CA . SER A 1 427 ? 15.083 1.249 -18.678 1.00 86.62 427 SER A CA 1
ATOM 3449 C C . SER A 1 427 ? 14.162 2.362 -18.175 1.00 86.62 427 SER A C 1
ATOM 3451 O O . SER A 1 427 ? 13.182 2.074 -17.497 1.00 86.62 427 SER A O 1
ATOM 3453 N N . ALA A 1 428 ? 14.425 3.618 -18.539 1.00 86.38 428 ALA A N 1
ATOM 3454 C CA . ALA A 1 428 ? 13.586 4.754 -18.163 1.00 86.38 428 ALA A CA 1
ATOM 3455 C C . ALA A 1 428 ? 12.166 4.640 -18.742 1.00 86.38 428 ALA A C 1
ATOM 3457 O O . ALA A 1 428 ? 11.189 4.955 -18.065 1.00 86.38 428 ALA A O 1
ATOM 3458 N N . ARG A 1 429 ? 12.040 4.137 -19.975 1.00 86.81 429 ARG A N 1
ATOM 3459 C CA . ARG A 1 429 ? 10.750 3.871 -20.616 1.00 86.81 429 ARG A CA 1
ATOM 3460 C C . ARG A 1 429 ? 10.001 2.715 -19.952 1.00 86.81 429 ARG A C 1
ATOM 3462 O O . ARG A 1 429 ? 8.792 2.824 -19.782 1.00 86.81 429 ARG A O 1
ATOM 3469 N N . ASP A 1 430 ? 10.699 1.652 -19.551 1.00 89.38 430 ASP A N 1
ATOM 3470 C CA . ASP A 1 430 ? 10.096 0.546 -18.798 1.00 89.38 430 ASP A CA 1
ATOM 3471 C C . ASP A 1 430 ? 9.530 1.047 -17.460 1.00 89.38 430 ASP A C 1
ATOM 3473 O O . ASP A 1 430 ? 8.374 0.777 -17.154 1.00 89.38 430 ASP A O 1
ATOM 3477 N N . ILE A 1 431 ? 10.304 1.833 -16.696 1.00 89.94 431 ILE A N 1
ATOM 3478 C CA . ILE A 1 431 ? 9.847 2.436 -15.429 1.00 89.94 431 ILE A CA 1
ATOM 3479 C C . ILE A 1 431 ? 8.639 3.340 -15.675 1.00 89.94 431 ILE A C 1
ATOM 3481 O O . ILE A 1 431 ? 7.646 3.253 -14.958 1.00 89.94 431 ILE A O 1
ATOM 3485 N N . TYR A 1 432 ? 8.704 4.196 -16.697 1.00 88.12 432 TYR A N 1
ATOM 3486 C CA . TYR A 1 432 ? 7.600 5.084 -17.040 1.00 88.12 432 TYR A CA 1
ATOM 3487 C C . TYR A 1 432 ? 6.319 4.296 -17.324 1.00 88.12 432 TYR A C 1
ATOM 3489 O O . TYR A 1 432 ? 5.287 4.571 -16.722 1.00 88.12 432 TYR A O 1
ATOM 3497 N N . TYR A 1 433 ? 6.370 3.290 -18.198 1.00 87.75 433 TYR A N 1
ATOM 3498 C CA . TYR A 1 433 ? 5.178 2.516 -18.535 1.00 87.75 433 TYR A CA 1
ATOM 3499 C C . TYR A 1 433 ? 4.687 1.625 -17.395 1.00 87.75 433 TYR A C 1
ATOM 3501 O O . TYR A 1 433 ? 3.476 1.461 -17.270 1.00 87.75 433 TYR A O 1
ATOM 3509 N N . PHE A 1 434 ? 5.586 1.123 -16.548 1.00 90.62 434 PHE A N 1
ATOM 3510 C CA . PHE A 1 434 ? 5.225 0.434 -15.312 1.00 90.62 434 PHE A CA 1
ATOM 3511 C C . PHE A 1 434 ? 4.421 1.350 -14.380 1.00 90.62 434 PHE A C 1
ATOM 3513 O O . PHE A 1 434 ? 3.333 0.981 -13.951 1.00 90.62 434 PHE A O 1
ATOM 3520 N N . LEU A 1 435 ? 4.909 2.571 -14.126 1.00 88.50 435 LEU A N 1
ATOM 3521 C CA . LEU A 1 435 ? 4.238 3.552 -13.260 1.00 88.50 435 LEU A CA 1
ATOM 3522 C C . LEU A 1 435 ? 2.910 4.061 -13.835 1.00 88.50 435 LEU A C 1
ATOM 3524 O O . LEU A 1 435 ? 2.041 4.494 -13.087 1.00 88.50 435 LEU A O 1
ATOM 3528 N N . GLN A 1 436 ? 2.756 4.039 -15.159 1.00 86.81 436 GLN A N 1
ATOM 3529 C CA . GLN A 1 436 ? 1.510 4.414 -15.832 1.00 86.81 436 GLN A CA 1
ATOM 3530 C C . GLN A 1 436 ? 0.489 3.266 -15.895 1.00 86.81 436 GLN A C 1
ATOM 3532 O O . GLN A 1 436 ? -0.657 3.512 -16.263 1.00 86.81 436 GLN A O 1
ATOM 3537 N N . SER A 1 437 ? 0.880 2.028 -15.579 1.00 87.81 437 SER A N 1
ATOM 3538 C CA . SER A 1 437 ? -0.030 0.880 -15.564 1.00 87.81 437 SER A CA 1
ATOM 3539 C C . SER A 1 437 ? -0.726 0.784 -14.210 1.00 87.81 437 SER A C 1
ATOM 3541 O O . SER A 1 437 ? -0.087 0.577 -13.175 1.00 87.81 437 SER A O 1
ATOM 3543 N N . ASN A 1 438 ? -2.054 0.911 -14.214 1.00 88.50 438 ASN A N 1
ATOM 3544 C CA . ASN A 1 438 ? -2.852 0.831 -12.996 1.00 88.50 438 ASN A CA 1
ATOM 3545 C C . ASN A 1 438 ? -2.777 -0.587 -12.417 1.00 88.50 438 ASN A C 1
ATOM 3547 O O . ASN A 1 438 ? -2.619 -0.751 -11.208 1.00 88.50 438 ASN A O 1
ATOM 3551 N N . VAL A 1 439 ? -2.789 -1.601 -13.289 1.00 89.25 439 VAL A N 1
ATOM 3552 C CA . VAL A 1 439 ? -2.660 -3.009 -12.901 1.00 89.25 439 VAL A CA 1
ATOM 3553 C C . VAL A 1 439 ? -1.311 -3.277 -12.230 1.00 89.25 439 VAL A C 1
ATOM 3555 O O . VAL A 1 439 ? -1.270 -3.830 -11.132 1.00 89.25 439 VAL A O 1
ATOM 3558 N N . CYS A 1 440 ? -0.198 -2.835 -12.819 1.00 91.12 440 CYS A N 1
ATOM 3559 C CA . CYS A 1 440 ? 1.119 -3.059 -12.220 1.00 91.12 440 CYS A CA 1
ATOM 3560 C C . CYS A 1 440 ? 1.294 -2.328 -10.883 1.00 91.12 440 CYS A C 1
ATOM 3562 O O . CYS A 1 440 ? 1.799 -2.922 -9.929 1.00 91.12 440 CYS A O 1
ATOM 3564 N N . VAL A 1 441 ? 0.851 -1.070 -10.787 1.00 90.75 441 VAL A N 1
ATOM 3565 C CA . VAL A 1 441 ? 0.989 -0.267 -9.561 1.00 90.75 441 VAL A CA 1
ATOM 3566 C C . VAL A 1 441 ? 0.115 -0.810 -8.432 1.00 90.75 441 VAL A C 1
ATOM 3568 O O . VAL A 1 441 ? 0.605 -0.971 -7.317 1.00 90.75 441 VAL A O 1
ATOM 3571 N N . LYS A 1 442 ? -1.152 -1.149 -8.698 1.00 90.75 442 LYS A N 1
ATOM 3572 C CA . LYS A 1 442 ? -2.028 -1.769 -7.688 1.00 90.75 442 LYS A CA 1
ATOM 3573 C C . LYS A 1 442 ? -1.493 -3.130 -7.243 1.00 90.75 442 LYS A C 1
ATOM 3575 O O . LYS A 1 442 ? -1.551 -3.437 -6.060 1.00 90.75 442 LYS A O 1
ATOM 3580 N N . GLN A 1 443 ? -0.943 -3.932 -8.155 1.00 92.50 443 GLN A N 1
ATOM 3581 C CA . GLN A 1 443 ? -0.380 -5.241 -7.810 1.00 92.50 443 GLN A CA 1
ATOM 3582 C C . GLN A 1 443 ? 0.858 -5.101 -6.934 1.00 92.50 443 GLN A C 1
ATOM 3584 O O . GLN A 1 443 ? 0.965 -5.800 -5.929 1.00 92.50 443 GLN A O 1
ATOM 3589 N N . LEU A 1 444 ? 1.749 -4.169 -7.276 1.00 93.38 444 LEU A N 1
ATOM 3590 C CA . LEU A 1 444 ? 2.874 -3.824 -6.419 1.00 93.38 444 LEU A CA 1
ATOM 3591 C C . LEU A 1 444 ? 2.384 -3.339 -5.046 1.00 93.38 444 LEU A C 1
ATOM 3593 O O . LEU A 1 444 ? 2.919 -3.772 -4.035 1.00 93.38 444 LEU A O 1
ATOM 3597 N N . ALA A 1 445 ? 1.344 -2.501 -4.990 1.00 91.44 445 ALA A N 1
ATOM 3598 C CA . ALA A 1 445 ? 0.788 -2.014 -3.729 1.00 91.44 445 ALA A CA 1
ATOM 3599 C C . ALA A 1 445 ? 0.214 -3.146 -2.862 1.00 91.44 445 ALA A C 1
ATOM 3601 O O . ALA A 1 445 ? 0.500 -3.195 -1.667 1.00 91.44 445 ALA A O 1
ATOM 3602 N N . TYR A 1 446 ? -0.545 -4.079 -3.446 1.00 92.94 446 TYR A N 1
ATOM 3603 C CA . TYR A 1 446 ? -1.042 -5.246 -2.715 1.00 92.94 446 TYR A CA 1
ATOM 3604 C C . TYR A 1 446 ? 0.103 -6.104 -2.183 1.00 92.94 446 TYR A C 1
ATOM 3606 O O . TYR A 1 446 ? 0.102 -6.434 -1.001 1.00 92.94 446 TYR A O 1
ATOM 3614 N N . ALA A 1 447 ? 1.119 -6.371 -3.003 1.00 93.31 447 ALA A N 1
ATOM 3615 C CA . ALA A 1 447 ? 2.268 -7.151 -2.571 1.00 93.31 447 ALA A CA 1
ATOM 3616 C C . ALA A 1 447 ? 3.100 -6.425 -1.493 1.00 93.31 447 ALA A C 1
ATOM 3618 O O . ALA A 1 447 ? 3.614 -7.058 -0.575 1.00 93.31 447 ALA A O 1
ATOM 3619 N N . MET A 1 448 ? 3.202 -5.090 -1.549 1.00 91.50 448 MET A N 1
ATOM 3620 C CA . MET A 1 448 ? 3.844 -4.297 -0.493 1.00 91.50 448 MET A CA 1
ATOM 3621 C C . MET A 1 448 ? 3.058 -4.389 0.819 1.00 91.50 448 MET A C 1
ATOM 3623 O O . MET A 1 448 ? 3.658 -4.533 1.882 1.00 91.50 448 MET A O 1
ATOM 3627 N N . ILE A 1 449 ? 1.723 -4.343 0.759 1.00 92.12 449 ILE A N 1
ATOM 3628 C CA . ILE A 1 449 ? 0.863 -4.528 1.935 1.00 92.12 449 ILE A CA 1
ATOM 3629 C C . ILE A 1 449 ? 1.029 -5.941 2.502 1.00 92.12 449 ILE A C 1
ATOM 3631 O O . ILE A 1 449 ? 1.182 -6.080 3.712 1.00 92.12 449 ILE A O 1
ATOM 3635 N N . GLU A 1 450 ? 1.046 -6.975 1.657 1.00 93.56 450 GLU A N 1
ATOM 3636 C CA . GLU A 1 450 ? 1.310 -8.352 2.087 1.00 93.56 450 GLU A CA 1
ATOM 3637 C C . GLU A 1 450 ? 2.685 -8.477 2.749 1.00 93.56 450 GLU A C 1
ATOM 3639 O O . GLU A 1 450 ? 2.793 -9.077 3.817 1.00 93.56 450 GLU A O 1
ATOM 3644 N N . GLN A 1 451 ? 3.722 -7.850 2.186 1.00 93.62 451 GLN A N 1
ATOM 3645 C CA . GLN A 1 451 ? 5.058 -7.853 2.776 1.00 93.62 451 GLN A CA 1
ATOM 3646 C C . GLN A 1 451 ? 5.062 -7.189 4.162 1.00 93.62 451 GLN A C 1
ATOM 3648 O O . GLN A 1 451 ? 5.603 -7.762 5.104 1.00 93.62 451 GLN A O 1
ATOM 3653 N N . VAL A 1 452 ? 4.408 -6.030 4.326 1.00 89.62 452 VAL A N 1
ATOM 3654 C CA . VAL A 1 452 ? 4.238 -5.385 5.644 1.00 89.62 452 VAL A CA 1
ATOM 3655 C C . VAL A 1 452 ? 3.463 -6.294 6.601 1.00 89.62 452 VAL A C 1
ATOM 3657 O O . VAL A 1 452 ? 3.846 -6.442 7.761 1.00 89.62 452 VAL A O 1
ATOM 3660 N N . LEU A 1 453 ? 2.389 -6.925 6.127 1.00 90.88 453 LEU A N 1
ATOM 3661 C CA . LEU A 1 453 ? 1.545 -7.799 6.934 1.00 90.88 453 LEU A CA 1
ATOM 3662 C C . LEU A 1 453 ? 2.325 -9.015 7.437 1.00 90.88 453 LEU A C 1
ATOM 3664 O O . LEU A 1 453 ? 2.237 -9.336 8.616 1.00 90.88 453 LEU A O 1
ATOM 3668 N N . VAL A 1 454 ? 3.133 -9.647 6.587 1.00 92.00 454 VAL A N 1
ATOM 3669 C CA . VAL A 1 454 ? 3.988 -10.782 6.961 1.00 92.00 454 VAL A CA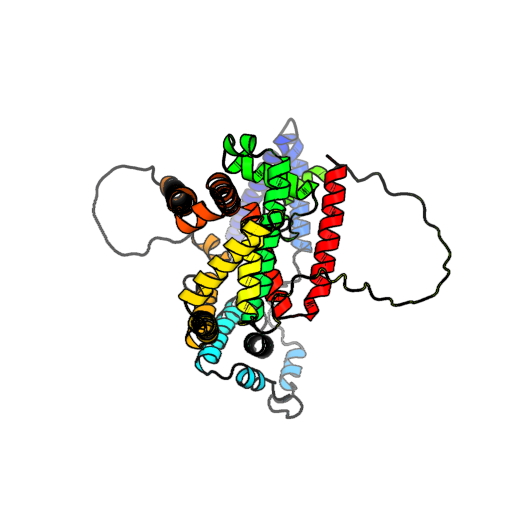 1
ATOM 3670 C C . VAL A 1 454 ? 5.125 -10.352 7.888 1.00 92.00 454 VAL A C 1
ATOM 3672 O O . VAL A 1 454 ? 5.513 -11.115 8.770 1.00 92.00 454 VAL A O 1
ATOM 3675 N N . SER A 1 455 ? 5.645 -9.132 7.746 1.00 88.56 455 SER A N 1
ATOM 3676 C CA . SER A 1 455 ? 6.620 -8.585 8.697 1.00 88.56 455 SER A CA 1
ATOM 3677 C C . SER A 1 455 ? 6.015 -8.315 10.078 1.00 88.56 455 SER A C 1
ATOM 3679 O O . SER A 1 455 ? 6.707 -8.478 11.080 1.00 88.56 455 SER A O 1
ATOM 3681 N N . LEU A 1 456 ? 4.735 -7.935 10.151 1.00 86.56 456 LEU A N 1
ATOM 3682 C CA . LEU A 1 456 ? 4.012 -7.721 11.412 1.00 86.56 456 LEU A CA 1
ATOM 3683 C C . LEU A 1 456 ? 3.436 -9.015 12.009 1.00 86.56 456 LEU A C 1
ATOM 3685 O O . LEU A 1 456 ? 3.316 -9.146 13.227 1.00 86.56 456 LEU A O 1
ATOM 3689 N N . PHE A 1 457 ? 3.062 -9.966 11.162 1.00 91.88 457 PHE A N 1
ATOM 3690 C CA . PHE A 1 457 ? 2.421 -11.227 11.520 1.00 91.88 457 PHE A CA 1
ATOM 3691 C C . PHE A 1 457 ? 3.044 -12.358 10.691 1.00 91.88 457 PHE A C 1
ATOM 3693 O O . PHE A 1 457 ? 2.439 -12.819 9.718 1.00 91.88 457 PHE A O 1
ATOM 3700 N N . PRO A 1 458 ? 4.255 -12.821 11.047 1.00 89.38 458 PRO A N 1
ATOM 3701 C CA . PRO A 1 458 ? 4.934 -13.889 10.312 1.00 89.38 458 PRO A CA 1
ATOM 3702 C C . PRO A 1 458 ? 4.113 -15.185 10.249 1.00 89.38 458 PRO A C 1
ATOM 3704 O O . PRO A 1 458 ? 4.229 -15.940 9.284 1.00 89.38 458 PRO A O 1
ATOM 3707 N N . GLU A 1 459 ? 3.232 -15.414 11.224 1.00 90.94 459 GLU A N 1
ATOM 3708 C CA . GLU A 1 459 ? 2.262 -16.509 11.245 1.00 90.94 459 GLU A CA 1
ATOM 3709 C C . GLU A 1 459 ? 1.274 -16.504 10.062 1.00 90.94 459 GLU A C 1
ATOM 3711 O O . GLU A 1 459 ? 0.755 -17.559 9.705 1.00 90.94 459 GLU A O 1
ATOM 3716 N N . LEU A 1 460 ? 1.034 -15.356 9.414 1.00 91.44 460 LEU A N 1
ATOM 3717 C CA . LEU A 1 460 ? 0.129 -15.256 8.263 1.00 91.44 460 LEU A CA 1
ATOM 3718 C C . LEU A 1 460 ? 0.773 -15.686 6.940 1.00 91.44 460 LEU A C 1
ATOM 3720 O O . LEU A 1 460 ? 0.066 -15.805 5.941 1.00 91.44 460 LEU A O 1
ATOM 3724 N N . ARG A 1 461 ? 2.087 -15.949 6.911 1.00 91.25 461 ARG A N 1
ATOM 3725 C CA . ARG A 1 461 ? 2.807 -16.322 5.684 1.00 91.25 461 ARG A CA 1
ATOM 3726 C C . ARG A 1 461 ? 2.182 -17.528 4.983 1.00 91.25 461 ARG A C 1
ATOM 3728 O O . ARG A 1 461 ? 1.918 -17.455 3.790 1.00 91.25 461 ARG A O 1
ATOM 3735 N N . GLN A 1 462 ? 1.908 -18.597 5.731 1.00 92.12 462 GLN A N 1
ATOM 3736 C CA . GLN A 1 462 ? 1.324 -19.826 5.179 1.00 92.12 462 GLN A CA 1
ATOM 3737 C C . GLN A 1 462 ? -0.065 -19.567 4.590 1.00 92.12 462 GLN A C 1
ATOM 3739 O O . GLN A 1 462 ? -0.361 -19.996 3.483 1.00 92.12 462 GLN A O 1
ATOM 3744 N N . LEU A 1 463 ? -0.887 -18.779 5.288 1.00 92.56 463 LEU A N 1
ATOM 3745 C CA . LEU A 1 463 ? -2.218 -18.419 4.809 1.00 92.56 463 LEU A CA 1
ATOM 3746 C C . LEU A 1 463 ? -2.159 -17.624 3.495 1.00 92.56 463 LEU A C 1
ATOM 3748 O O . LEU A 1 463 ? -2.966 -17.854 2.599 1.00 92.56 463 LEU A O 1
ATOM 3752 N N . ILE A 1 464 ? -1.220 -16.683 3.374 1.00 91.75 464 ILE A N 1
ATOM 3753 C CA . ILE A 1 464 ? -1.043 -15.894 2.147 1.00 91.75 464 ILE A CA 1
ATOM 3754 C C . ILE A 1 464 ? -0.571 -16.792 0.999 1.00 91.75 464 ILE A C 1
ATOM 3756 O O . ILE A 1 464 ? -1.111 -16.700 -0.103 1.00 91.75 464 ILE A O 1
ATOM 3760 N N . GLU A 1 465 ? 0.373 -17.700 1.256 1.00 90.44 465 GLU A N 1
ATOM 3761 C CA . GLU A 1 465 ? 0.842 -18.679 0.268 1.00 90.44 465 GLU A CA 1
ATOM 3762 C C . GLU A 1 465 ? -0.301 -19.586 -0.224 1.00 90.44 465 GLU A C 1
ATOM 3764 O O . GLU A 1 465 ? -0.460 -19.760 -1.436 1.00 90.44 465 GLU A O 1
ATOM 3769 N N . ASP A 1 466 ? -1.163 -20.063 0.679 1.00 91.25 466 ASP A N 1
ATOM 3770 C CA . ASP A 1 466 ? -2.354 -20.854 0.341 1.00 91.25 466 ASP A CA 1
ATOM 3771 C C . ASP A 1 466 ? -3.348 -20.057 -0.525 1.00 91.25 466 ASP A C 1
ATOM 3773 O O . ASP A 1 466 ? -3.887 -20.569 -1.515 1.00 91.25 466 ASP A O 1
ATOM 3777 N N . ILE A 1 467 ? -3.581 -18.779 -0.193 1.00 90.69 467 ILE A N 1
ATOM 3778 C CA . ILE A 1 467 ? -4.435 -17.875 -0.983 1.00 90.69 467 ILE A CA 1
ATOM 3779 C C . ILE A 1 467 ? -3.850 -17.673 -2.386 1.00 90.69 467 ILE A C 1
ATOM 3781 O O . ILE A 1 467 ? -4.592 -17.688 -3.373 1.00 90.69 467 ILE A O 1
ATOM 3785 N N . HIS A 1 468 ? -2.531 -17.509 -2.499 1.00 90.06 468 HIS A N 1
ATOM 3786 C CA . HIS A 1 468 ? -1.833 -17.363 -3.778 1.00 90.06 468 HIS A CA 1
ATOM 3787 C C . HIS A 1 468 ? -1.879 -18.647 -4.606 1.00 90.06 468 HIS A C 1
ATOM 3789 O O . HIS A 1 468 ? -2.100 -18.589 -5.817 1.00 90.06 468 HIS A O 1
ATOM 3795 N N . GLU A 1 469 ? -1.715 -19.818 -3.990 1.00 89.31 469 GLU A N 1
ATOM 3796 C CA . GLU A 1 469 ? -1.847 -21.102 -4.681 1.00 89.31 469 GLU A CA 1
ATOM 3797 C C . GLU A 1 469 ? -3.269 -21.312 -5.209 1.00 89.31 469 GLU A C 1
ATOM 3799 O O . GLU A 1 469 ? -3.451 -21.659 -6.381 1.00 89.31 469 GLU A O 1
ATOM 3804 N N . LYS A 1 470 ? -4.281 -21.041 -4.380 1.00 88.06 470 LYS A N 1
ATOM 3805 C CA . LYS A 1 470 ? -5.683 -21.089 -4.801 1.00 88.06 470 LYS A CA 1
ATOM 3806 C C . LYS A 1 470 ? -5.950 -20.114 -5.950 1.00 88.06 470 LYS A C 1
ATOM 3808 O O . LYS A 1 470 ? -6.543 -20.499 -6.956 1.00 88.06 470 LYS A O 1
ATOM 3813 N N . GLY A 1 471 ? -5.446 -18.884 -5.840 1.00 85.06 471 GLY A N 1
ATOM 3814 C CA . GLY A 1 471 ? -5.555 -17.865 -6.882 1.00 85.06 471 GLY A CA 1
ATOM 3815 C C . GLY A 1 471 ? -4.968 -18.315 -8.222 1.00 85.06 471 GLY A C 1
ATOM 3816 O O . GLY A 1 471 ? -5.629 -18.166 -9.249 1.00 85.06 471 GLY A O 1
ATOM 3817 N N . ARG A 1 472 ? -3.776 -18.929 -8.216 1.00 85.69 472 ARG A N 1
ATOM 3818 C CA . ARG A 1 472 ? -3.122 -19.459 -9.427 1.00 85.69 472 ARG A CA 1
ATOM 3819 C C . ARG A 1 472 ? -3.891 -20.618 -10.060 1.00 85.69 472 ARG A C 1
ATOM 3821 O O . ARG A 1 472 ? -4.052 -20.639 -11.277 1.00 85.69 472 ARG A O 1
ATOM 3828 N N . LYS A 1 473 ? -4.404 -21.562 -9.260 1.00 84.75 473 LYS A N 1
ATOM 3829 C CA . LYS A 1 473 ? -5.212 -22.692 -9.767 1.00 84.75 473 LYS A CA 1
ATOM 3830 C C . LYS A 1 473 ? -6.464 -22.211 -10.503 1.00 84.75 473 LYS A C 1
ATOM 3832 O O . LYS A 1 473 ? -6.795 -22.725 -11.566 1.00 84.75 473 LYS A O 1
ATOM 3837 N N . GLU A 1 474 ? -7.123 -21.195 -9.963 1.00 78.69 474 GLU A N 1
ATOM 3838 C CA . GLU A 1 474 ? -8.320 -20.608 -10.569 1.00 78.69 474 GLU A CA 1
ATOM 3839 C C . GLU A 1 474 ? -8.005 -19.740 -11.807 1.00 78.69 474 GLU A C 1
ATOM 3841 O O . GLU A 1 474 ? -8.793 -19.680 -12.750 1.00 78.69 474 GLU A O 1
ATOM 3846 N N . GLN A 1 475 ? -6.839 -19.085 -11.856 1.00 78.88 475 GLN A N 1
ATOM 3847 C CA . GLN A 1 475 ? -6.365 -18.413 -13.078 1.00 78.88 475 GLN A CA 1
ATOM 3848 C C . GLN A 1 475 ? -6.068 -19.421 -14.190 1.00 78.88 475 GLN A C 1
ATOM 3850 O O . GLN A 1 475 ? -6.421 -19.195 -15.350 1.00 78.88 475 GLN A O 1
ATOM 3855 N N . ALA A 1 476 ? -5.470 -20.559 -13.831 1.00 78.00 476 ALA A N 1
ATOM 3856 C CA . ALA A 1 476 ? -5.245 -21.648 -14.765 1.00 78.00 476 ALA A CA 1
ATOM 3857 C C . ALA A 1 476 ? -6.575 -22.143 -15.350 1.00 78.00 476 ALA A C 1
ATOM 3859 O O . ALA A 1 476 ? -6.685 -22.238 -16.567 1.00 78.00 476 ALA A O 1
ATOM 3860 N N . SER A 1 477 ? -7.608 -22.370 -14.525 1.00 73.88 477 SER A N 1
ATOM 3861 C CA . SER A 1 477 ? -8.917 -22.820 -15.023 1.00 73.88 477 SER A CA 1
ATOM 3862 C C . SER A 1 477 ? -9.579 -21.825 -15.977 1.00 73.88 477 SER A C 1
ATOM 3864 O O . SER A 1 477 ? -10.136 -22.250 -16.981 1.00 73.88 477 SER A O 1
ATOM 3866 N N . PHE A 1 478 ? -9.473 -20.516 -15.718 1.00 66.94 478 PHE A N 1
ATOM 3867 C CA . PHE A 1 478 ? -10.026 -19.491 -16.614 1.00 66.94 478 PHE A CA 1
ATOM 3868 C C . PHE A 1 478 ? -9.304 -19.458 -17.969 1.00 66.94 478 PHE A C 1
ATOM 3870 O O . PHE A 1 478 ? -9.926 -19.279 -19.009 1.00 66.94 478 PHE A O 1
ATOM 3877 N N . THR A 1 479 ? -7.991 -19.704 -17.965 1.00 61.88 479 THR A N 1
ATOM 3878 C CA . THR A 1 479 ? -7.177 -19.752 -19.190 1.00 61.88 479 THR A CA 1
ATOM 3879 C C . THR A 1 479 ? -7.525 -20.956 -20.075 1.00 61.88 479 THR A C 1
ATOM 3881 O O . THR A 1 479 ? -7.344 -20.878 -21.281 1.00 61.88 479 THR A O 1
ATOM 3884 N N . TYR A 1 480 ? -8.041 -22.055 -19.508 1.00 55.62 480 TYR A N 1
ATOM 3885 C CA . TYR A 1 480 ? -8.496 -23.228 -20.274 1.00 55.62 480 TYR A CA 1
ATOM 3886 C C . TYR A 1 480 ? -9.938 -23.111 -20.804 1.00 55.62 480 TYR A C 1
ATOM 3888 O O . TYR A 1 480 ? -10.374 -23.987 -21.549 1.00 55.62 480 TYR A O 1
ATOM 3896 N N . GLN A 1 481 ? -10.687 -22.081 -20.397 1.00 48.12 481 GLN A N 1
ATOM 3897 C CA . GLN A 1 481 ? -12.064 -21.822 -20.845 1.00 48.12 481 GLN A CA 1
ATOM 3898 C C . GLN A 1 481 ? -12.153 -20.760 -21.959 1.00 48.12 481 GLN A C 1
ATOM 3900 O O . GLN A 1 481 ? -13.208 -20.625 -22.579 1.00 48.12 481 GLN A O 1
ATOM 3905 N N . LEU A 1 482 ? -11.060 -20.028 -22.202 1.00 46.62 482 LEU A N 1
ATOM 3906 C CA . LEU A 1 482 ? -10.833 -19.124 -23.338 1.00 46.62 482 LEU A CA 1
ATOM 3907 C C . LEU A 1 482 ? -10.160 -19.879 -24.487 1.00 46.62 482 LEU A C 1
ATOM 3909 O O . LEU A 1 482 ? -10.488 -19.557 -25.653 1.00 46.62 482 LEU A O 1
#

pLDDT: mean 70.04, std 21.36, range [22.86, 94.12]

Secondary structure (DSSP, 8-state):
-PPPP-SHHHHHHHHHHHHHHHHHHHHHHHHHGGGGSS-SGGGHHHHHHHHHHHHHHHHHSS-S----------THHHHGGGS--TT-TTT----STTHHHHHH--HHHHHHHHHHHHHHHIIIIIIIIIHHH-S--HHHHHHHHHHHHHHHHHHHHHHHS-HHHIIIIIHHHHHHHHHHHHHHHHHHH-HHHHHHS-HHHHHHHHHHHHHHTT-S-GGGGGSSSTHHHHHHHTTS-SS--------------------------S-PPPTT----HHHHHHHHHHHHHHTGGG-HHHHHHHHHHHHHHHHHTTTTHHHHHHHHHHHHHTSHHHHHHHHHHHHHHHSGGGS-HHHHHHHTTS-PPP--------------SSHHHHHHHHHHHHHHHHHHHHHHIIIIIS--HHHHHHH-HHHHHHHHHHHHHHHH-HHHHHHHHHHHHHHHHHHH-GGGHHHHHHHHHHHHHHHHHHHTT-